Protein 6D4B (pdb70)

Organism: Candida boidinii (NCBI:txid5477)

Nearest PDB structures (foldseek):
  6d4b-assembly1_B  TM=1.003E+00  e=4.370E-77  [Candida] boidinii
  6d4c-assembly1_B  TM=1.003E+00  e=2.376E-76  [Candida] boidinii
  8ivj-assembly2_C  TM=9.585E-01  e=2.803E-71  [Candida] boidinii
  2j6i-assembly2_B  TM=9.556E-01  e=2.803E-71  [Candida] boidinii
  2fss-assembly1_A  TM=9.479E-01  e=1.247E-69  [Candida] boidinii

Radius of gyration: 27.61 Å; Cα contacts (8 Å, |Δi|>4): 1692; chains: 2; bounding box: 62×74×76 Å

Foldseek 3Di:
DEEEEAFAACVPCCVVDVLQCRHQVNVLVCVVVCVVLPYHYHYYNQQDDCPTPVNVCQQDHQEYEAEQLSGRQQEPVSVVNNPNHAEYEYLFDADVSYVLVVLQVVLFQHWYFYLPPLQLLLQLVVQVVLVQCLQQVPPVVVVCVVVVHDDVCLRVVRHDQQAAFEEEEEDCPSNNLSNLLVCQVSHYVAYEYEDPDDDDVVSCVNSVYDYDDDDLVRQLRGLEYEYAAHDAPVQFQCAAQVSLVSHHFAHAYEYQHAARSHDQVSVLVCQQVRSHVAYEYAHHPPPVDDPVRSLVQRHYPSSGRRHYDHNPSCSDSSSSNRSSVLSVVCVVCVSVVVVPHDQVRTCDRGNHGSDPRNDHD/DEEEEAFAACPPNCVVDVLQCRHLVNVLVCVVVCVVVVYHYHYYNQQDDCPTPCNVCQQDHQEYEAEQLSGRQQDPVSVVNNPNHAEYEYLFDADVSHPLCSLQVVQFQHWYFYLPPLQLLLQLVVQVVLVQCQQQVPPVVVVCVVVVHDDVCLRVVRGDQQAAFEEEEEDCPSNNLSNLLVCQVSHYVAYEYEDPDDDDPVSCVNSVYDYDDDLLVRQLRGLEYEYAAHDAPVQFQCAALVSLVSHHFAHEYEYAHAARSHPQVSVLVCQQVRSYVAYEYAHHPPPVPDPVRSLVQRHHPSRHRRHYHHNPSCSDSSSSNSSSVLSVVCVVCVVVVVVPHDLVRTQDRRSHGSDPRRDHD

Sequence (722 aa):
MKIVLVLYDAGKHAADEEKLYGCTENKLGIANWLKDQGHELITTSDKEGGNSVLDQHIPDADIIITTPFHPAYITKERIDKAKKLKLVVVAGVGSDHIDLDYINQTGKKISVLEVTGSNVVSAAEHVLMTMLVLVRNFVPAHEEQIINHDWEVAAIAKDAYDIEGKTIATIGAGRIGYRVLERLVPFNPKELLYYDYQALPKDAEEKVGARRVENIEELVAQADIVTIINAPLHAGTKGLINKELLSKFKKGAWLVNTARGAICVAEDVAAALESGQLRGYGGDVWFPQPAPKDHPWRDMRNKYGAGNAMTPHYSGTTLDAQTTRYAEEGTKKNILESFFTGKFDYRPQDIILLNGEYITKAYGKHMKIVLVLYDAGKHAADEEKLYGCTENKLGIANWLKDQGHELITTSDKEGGNSVLDQHIPDADIIITTPFHPAYITKERIDKAKKLKLVVVAGVGSDHIDLDYINQTGKKISVLEVTGSNVVSAAEHVLMTMLVLVRNFVPAHEQIINNHDWEVAAIAKDAYDIEGKTIATIGAGRIGYRVLERLVPFNPKELLYYDYQALPKDAEEKVGARRVENIEELVAQADIVTINAPLHAGTKGLINKELLSKFKKGAWLVNTARGAICVAEDVAAALESGQLRGYGGDVWFPQPAPKDHPWRDMRNKYGAGNAMTPHYSGTTLDAQTTRYAEEGTKNILESFFTGKFDYRPQDIILLNGEYITKAYGKH

Secondary structure (DSSP, 8-state):
-EEEEE-B--GGGGGG-TT-TTBTTTGGG-HHHHHHTT-EEEEES--SSTT-HHHHHGGG-SEEEE-TTS---B-HHHHHH-TT--EEEESSS--TTB-HHHHHHHT---EEEE-TTSSHHHHHHHHHHHHHHHHTTHHHHHHHHHTT---HHHHHTT---STT-EEEEE--SHHHHHHHHHHGGG--SEEEEE-SSPPPHHHHHHHTEEE-SSHHHHHHT-SEEEE-S--STTTTT-B-HHHHTTSPTTEEEEE-S-GGGB-HHHHHHHHHHTSEEEEEES--SSSSPPTT-HHHH---TTS--EEE--S-GGGSHHHHHHHHHHHHHHHHHHHTT-----GGGEEEETTEE--SSS---/-EEEEE-B--GGGGGG-TT-TTBTTTGGG-HHHHHHTT-EEEEES--SSTTSHHHHHGGG-SEEEE-TTS---B-HHHHHH-TT--EEEESSS--TTB-HHHHHHTT---EEEE-TTSSHHHHHHHHHHHHHHHHTTHHHHHHHHHTT---HHHHHTT---STT-EEEEE--SHHHHHHHHHHGGG--SEEEEE-SSPPPHHHHHHHTEEE-SSHHHHHHT-SEEEE-S--STTTTT-B-HHHHHTSPTTEEEEE-S-GGGB-HHHHHHHHHHTSEEEEEES--SSSSPPTT-HHHH---TTS--EEE--S-GGGSHHHHHHHHHHHHHHHHHHHTS-----GGGEEEETTEE--SSSS--

CATH classification: 3.40.50.720 (+1 more: 3.40.50.720)

B-factor: mean 13.1, std 9.13, range [2.37, 83.72]

Structure (mmCIF, N/CA/C/O backbone):
data_6D4B
#
_entry.id   6D4B
#
_cell.length_a   51.171
_cell.length_b   116.098
_cell.length_c   63.088
_cell.angle_alpha   90.00
_cell.angle_beta   106.84
_cell.angle_gamma   90.00
#
_symmetry.space_group_name_H-M   'P 1 21 1'
#
loop_
_entity.id
_entity.type
_entity.pdbx_description
1 polymer 'Formate dehydrogenase'
2 non-polymer NICOTINAMIDE-ADENINE-DINUCLEOTIDE
3 non-polymer 'AZIDE ION'
4 non-polymer 'CHLORIDE ION'
5 water water
#
loop_
_atom_site.group_PDB
_atom_site.id
_atom_site.type_symbol
_atom_site.label_atom_id
_atom_site.label_alt_id
_atom_site.label_comp_id
_atom_site.label_asym_id
_atom_site.label_entity_id
_atom_site.label_seq_id
_atom_site.pdbx_PDB_ins_code
_atom_site.Cartn_x
_atom_site.Cartn_y
_atom_site.Cartn_z
_atom_site.occupancy
_atom_site.B_iso_or_equiv
_atom_site.auth_seq_id
_atom_site.auth_comp_id
_atom_site.auth_asym_id
_atom_site.auth_atom_id
_atom_site.pdbx_PDB_model_num
ATOM 1 N N . MET A 1 1 ? 15.639 -24.253 47.513 1.00 19.10 1 MET A N 1
ATOM 2 C CA . MET A 1 1 ? 14.190 -23.946 47.311 1.00 18.79 1 MET A CA 1
ATOM 3 C C . MET A 1 1 ? 14.077 -22.473 46.953 1.00 15.82 1 MET A C 1
ATOM 4 O O . MET A 1 1 ? 14.886 -21.655 47.405 1.00 14.37 1 MET A O 1
ATOM 20 N N . LYS A 1 2 ? 13.078 -22.137 46.147 1.00 14.13 2 LYS A N 1
ATOM 21 C CA . LYS A 1 2 ? 12.742 -20.750 45.857 1.00 11.88 2 LYS A CA 1
ATOM 22 C C . LYS A 1 2 ? 11.596 -20.307 46.759 1.00 9.33 2 LYS A C 1
ATOM 23 O O . LYS A 1 2 ? 10.535 -20.938 46.788 1.00 9.93 2 LYS A O 1
ATOM 42 N N . ILE A 1 3 ? 11.830 -19.207 47.473 1.00 8.69 3 ILE A N 1
ATOM 43 C CA . ILE A 1 3 ? 10.926 -18.669 48.480 1.00 7.78 3 ILE A CA 1
ATOM 44 C C . ILE A 1 3 ? 10.545 -17.248 48.070 1.00 7.23 3 ILE A C 1
ATOM 45 O O . ILE A 1 3 ? 11.422 -16.412 47.826 1.00 9.22 3 ILE A O 1
ATOM 61 N N . VAL A 1 4 ? 9.245 -16.970 48.024 1.00 7.09 4 VAL A N 1
ATOM 62 C CA . VAL A 1 4 ? 8.728 -15.625 47.787 1.00 6.98 4 VAL A CA 1
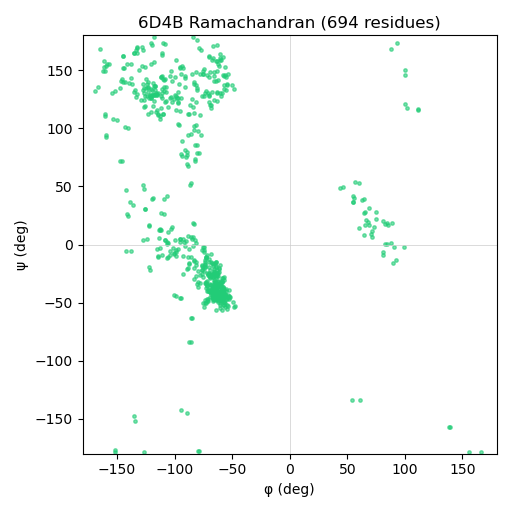ATOM 63 C C . VAL A 1 4 ? 8.151 -15.129 49.106 1.00 7.57 4 VAL A C 1
ATOM 64 O O . VAL A 1 4 ? 7.260 -15.770 49.688 1.00 8.59 4 VAL A O 1
ATOM 77 N N . LEU A 1 5 ? 8.663 -13.995 49.570 1.00 7.68 5 LEU A N 1
ATOM 78 C CA . LEU A 1 5 ? 8.311 -13.402 50.857 1.00 5.40 5 LEU A CA 1
ATOM 79 C C . LEU A 1 5 ? 7.615 -12.067 50.600 1.00 7.76 5 LEU A C 1
ATOM 80 O O . LEU A 1 5 ? 8.224 -11.146 50.050 1.00 8.84 5 LEU A O 1
ATOM 96 N N . VAL A 1 6 ? 6.343 -11.977 50.985 1.00 6.93 6 VAL A N 1
ATOM 97 C CA . VAL A 1 6 ? 5.536 -10.780 50.787 1.00 8.49 6 VAL A CA 1
ATOM 98 C C . VAL A 1 6 ? 5.281 -10.132 52.134 1.00 5.85 6 VAL A C 1
ATOM 99 O O . VAL A 1 6 ? 4.555 -10.681 52.971 1.00 6.44 6 VAL A O 1
ATOM 112 N N . LEU A 1 7 ? 5.869 -8.953 52.327 1.00 5.43 7 LEU A N 1
ATOM 113 C CA . LEU A 1 7 ? 5.743 -8.179 53.554 1.00 5.80 7 LEU A CA 1
ATOM 114 C C . LEU A 1 7 ? 5.429 -6.732 53.195 1.00 6.32 7 LEU A C 1
ATOM 115 O O . LEU A 1 7 ? 5.476 -6.334 52.030 1.00 6.17 7 LEU A O 1
ATOM 131 N N . TYR A 1 8 ? 5.085 -5.933 54.203 1.00 5.58 8 TYR A N 1
ATOM 132 C CA . TYR A 1 8 ? 4.950 -4.505 53.982 1.00 5.74 8 TYR A CA 1
ATOM 133 C C . TYR A 1 8 ? 6.315 -3.825 53.848 1.00 5.54 8 TYR A C 1
ATOM 134 O O . TYR A 1 8 ? 7.310 -4.263 54.417 1.00 7.22 8 TYR A O 1
ATOM 152 N N . ASP A 1 9 ? 6.347 -2.738 53.083 1.00 5.80 9 ASP A N 1
ATOM 153 C CA . ASP A 1 9 ? 7.543 -1.906 53.023 1.00 7.47 9 ASP A CA 1
ATOM 154 C C . ASP A 1 9 ? 7.555 -0.933 54.190 1.00 7.25 9 ASP A C 1
ATOM 155 O O . ASP A 1 9 ? 6.539 -0.304 54.493 1.00 7.58 9 ASP A O 1
ATOM 164 N N . ALA A 1 10 ? 8.718 -0.761 54.803 1.00 6.73 10 ALA A N 1
ATOM 165 C CA . ALA A 1 10 ? 8.844 0.249 55.851 1.00 7.71 10 ALA A CA 1
ATOM 166 C C . ALA A 1 10 ? 9.214 1.621 55.310 1.00 8.72 10 ALA A C 1
ATOM 167 O O . ALA A 1 10 ? 8.988 2.632 55.998 1.00 9.89 10 ALA A O 1
ATOM 174 N N . GLY A 1 11 ? 9.772 1.685 54.105 1.00 11.43 11 GLY A N 1
ATOM 175 C CA . GLY A 1 11 ? 10.146 2.978 53.549 1.00 10.61 11 GLY A CA 1
ATOM 176 C C . GLY A 1 11 ? 11.045 3.733 54.496 1.00 9.43 11 GLY A C 1
ATOM 177 O O . GLY A 1 11 ? 11.994 3.186 55.065 1.00 11.90 11 GLY A O 1
ATOM 181 N N . LYS A 1 12 ? 10.732 5.014 54.686 1.00 12.34 12 LYS A N 1
ATOM 182 C CA . LYS A 1 12 ? 11.561 5.862 55.537 1.00 12.93 12 LYS A CA 1
ATOM 183 C C . LYS A 1 12 ? 11.612 5.370 56.978 1.00 14.02 12 LYS A C 1
ATOM 184 O O . LYS A 1 12 ? 12.552 5.690 57.707 1.00 17.04 12 LYS A O 1
ATOM 203 N N . HIS A 1 13 ? 10.647 4.573 57.399 1.00 10.02 13 HIS A N 1
ATOM 204 C CA . HIS A 1 13 ? 10.562 4.174 58.797 1.00 11.44 13 HIS A CA 1
ATOM 205 C C . HIS A 1 13 ? 11.591 3.123 59.163 1.00 9.66 13 HIS A C 1
ATOM 206 O O . HIS A 1 13 ? 11.877 2.944 60.349 1.00 8.78 13 HIS A O 1
ATOM 220 N N . ALA A 1 14 ? 12.149 2.420 58.171 1.00 11.10 14 ALA A N 1
ATOM 221 C CA . ALA A 1 14 ? 13.156 1.405 58.460 1.00 12.14 14 ALA A CA 1
ATOM 222 C C . ALA A 1 14 ? 14.356 2.012 59.170 1.00 9.59 14 ALA A C 1
ATOM 223 O O . ALA A 1 14 ? 14.944 1.382 60.057 1.00 12.37 14 ALA A O 1
ATOM 230 N N . ALA A 1 15 ? 14.712 3.249 58.821 1.00 9.54 15 ALA A N 1
ATOM 231 C CA . ALA A 1 15 ? 15.856 3.902 59.456 1.00 11.64 15 ALA A CA 1
ATOM 232 C C . ALA A 1 15 ? 15.587 4.270 60.903 1.00 16.00 15 ALA A C 1
ATOM 233 O O . ALA A 1 15 ? 16.531 4.578 61.640 1.00 14.64 15 ALA A O 1
ATOM 240 N N . ASP A 1 16 ? 14.326 4.252 61.331 1.00 9.97 16 ASP A N 1
ATOM 241 C CA . ASP A 1 16 ? 13.981 4.678 62.683 1.00 8.72 16 ASP A CA 1
ATOM 242 C C . ASP A 1 16 ? 14.034 3.559 63.704 1.00 11.67 16 ASP A C 1
ATOM 243 O O . ASP A 1 16 ? 14.144 3.847 64.898 1.00 13.59 16 ASP A O 1
ATOM 252 N N . GLU A 1 17 ? 13.952 2.297 63.288 1.00 11.17 17 GLU A N 1
ATOM 253 C CA . GLU A 1 17 ? 13.729 1.224 64.249 1.00 11.11 17 GLU A CA 1
ATOM 254 C C . GLU A 1 17 ? 14.294 -0.086 63.724 1.00 13.63 17 GLU A C 1
ATOM 255 O O . GLU A 1 17 ? 13.708 -0.707 62.828 1.00 12.23 17 GLU A O 1
ATOM 267 N N . GLU A 1 18 ? 15.404 -0.522 64.326 1.00 12.33 18 GLU A N 1
ATOM 268 C CA . GLU A 1 18 ? 16.065 -1.754 63.919 1.00 12.31 18 GLU A CA 1
ATOM 269 C C . GLU A 1 18 ? 15.267 -2.999 64.283 1.00 11.90 18 GLU A C 1
ATOM 270 O O . GLU A 1 18 ? 15.527 -4.063 63.716 1.00 17.90 18 GLU A O 1
ATOM 282 N N . LYS A 1 19 ? 14.329 -2.905 65.229 1.00 13.20 19 LYS A N 1
ATOM 283 C CA . LYS A 1 19 ? 13.543 -4.068 65.637 1.00 10.03 19 LYS A CA 1
ATOM 284 C C . LYS A 1 19 ? 12.333 -4.314 64.749 1.00 7.79 19 LYS A C 1
ATOM 285 O O . LYS A 1 19 ? 11.560 -5.234 65.020 1.00 10.38 19 LYS A O 1
ATOM 304 N N . LEU A 1 20 ? 12.177 -3.539 63.676 1.00 9.41 20 LEU A N 1
ATOM 305 C CA . LEU A 1 20 ? 11.077 -3.708 62.729 1.00 10.70 20 LEU A CA 1
ATOM 306 C C . LEU A 1 20 ? 11.407 -4.823 61.731 1.00 7.60 20 LEU A C 1
ATOM 307 O O . LEU A 1 20 ? 11.676 -4.597 60.547 1.00 9.97 20 LEU A O 1
ATOM 323 N N . TYR A 1 21 ? 11.341 -6.050 62.224 1.00 8.34 21 TYR A N 1
ATOM 324 C CA . TYR A 1 21 ? 11.740 -7.186 61.410 1.00 10.05 21 TYR A CA 1
ATOM 325 C C . TYR A 1 21 ? 10.717 -7.540 60.345 1.00 10.49 21 TYR A C 1
ATOM 326 O O . TYR A 1 21 ? 11.095 -8.140 59.334 1.00 11.84 21 TYR A O 1
ATOM 344 N N . GLY A 1 22 ? 9.457 -7.166 60.530 1.00 7.33 22 GLY A N 1
ATOM 345 C CA . GLY A 1 22 ? 8.380 -7.663 59.687 1.00 8.44 22 GLY A CA 1
ATOM 346 C C . GLY A 1 22 ? 8.160 -6.950 58.362 1.00 6.51 22 GLY A C 1
ATOM 347 O O . GLY A 1 22 ? 7.095 -7.090 57.778 1.00 7.15 22 GLY A O 1
ATOM 351 N N . CYS A 1 23 ? 9.137 -6.180 57.893 1.00 7.47 23 CYS A N 1
ATOM 352 C CA . CYS A 1 23 ? 9.054 -5.429 56.653 1.00 7.90 23 CYS A CA 1
ATOM 353 C C . CYS A 1 23 ? 9.997 -6.019 55.607 1.00 5.79 23 CYS A C 1
ATOM 354 O O . CYS A 1 23 ? 10.886 -6.814 55.920 1.00 7.61 23 CYS A O 1
ATOM 362 N N . THR A 1 24 ? 9.775 -5.627 54.352 1.00 6.44 24 THR A N 1
ATOM 363 C CA . THR A 1 24 ? 10.583 -6.145 53.249 1.00 6.76 24 THR A CA 1
ATOM 364 C C . THR A 1 24 ? 12.051 -5.797 53.413 1.00 9.42 24 THR A C 1
ATOM 365 O O . THR A 1 24 ? 12.919 -6.577 53.001 1.00 9.45 24 THR A O 1
ATOM 376 N N . GLU A 1 25 ? 12.355 -4.633 53.988 1.00 7.06 25 GLU A N 1
ATOM 377 C CA . GLU A 1 25 ? 13.755 -4.238 54.135 1.00 7.15 25 GLU A CA 1
ATOM 378 C C . GLU A 1 25 ? 14.514 -5.211 55.028 1.00 8.62 25 GLU A C 1
ATOM 379 O O . GLU A 1 25 ? 15.702 -5.475 54.788 1.00 11.22 25 GLU A O 1
ATOM 391 N N . ASN A 1 26 ? 13.845 -5.779 56.035 1.00 7.46 26 ASN A N 1
ATOM 392 C CA . ASN A 1 26 ? 14.521 -6.576 57.046 1.00 6.96 26 ASN A CA 1
ATOM 393 C C . ASN A 1 26 ? 14.206 -8.069 57.006 1.00 7.81 26 ASN A C 1
ATOM 394 O O . ASN A 1 26 ? 14.874 -8.852 57.705 1.00 8.24 26 ASN A O 1
ATOM 405 N N . LYS A 1 27 ? 13.230 -8.494 56.200 1.00 8.17 27 LYS A N 1
ATOM 406 C CA . LYS A 1 27 ? 13.058 -9.901 55.832 1.00 7.50 27 LYS A CA 1
ATOM 407 C C . LYS A 1 27 ? 12.944 -10.819 57.049 1.00 7.00 27 LYS A C 1
ATOM 408 O O . LYS A 1 27 ? 13.491 -11.926 57.076 1.00 6.86 27 LYS A O 1
ATOM 427 N N . LEU A 1 28 ? 12.202 -10.371 58.054 1.00 7.20 28 LEU A N 1
ATOM 428 C CA . LEU A 1 28 ? 11.929 -11.135 59.269 1.00 7.35 28 LEU A CA 1
ATOM 429 C C . LEU A 1 28 ? 13.184 -11.400 60.087 1.00 10.02 28 LEU A C 1
ATOM 430 O O . LEU A 1 28 ? 13.142 -12.160 61.076 1.00 10.45 28 LEU A O 1
ATOM 446 N N . GLY A 1 29 ? 14.302 -10.785 59.704 1.00 8.74 29 GLY A N 1
ATOM 447 C CA . GLY A 1 29 ? 15.583 -11.068 60.325 1.00 8.66 29 GLY A CA 1
ATOM 448 C C . GLY A 1 29 ? 16.104 -12.461 60.105 1.00 11.32 29 GLY A C 1
ATOM 449 O O . GLY A 1 29 ? 17.014 -12.885 60.824 1.00 11.22 29 GLY A O 1
ATOM 453 N N . ILE A 1 30 ? 15.569 -13.191 59.125 1.00 8.44 30 ILE A N 1
ATOM 454 C CA . ILE A 1 30 ? 15.945 -14.580 58.884 1.00 8.84 30 ILE A CA 1
ATOM 455 C C . ILE A 1 30 ? 16.699 -14.734 57.564 1.00 11.07 30 ILE A C 1
ATOM 456 O O . ILE A 1 30 ? 16.910 -15.853 57.095 1.00 9.15 30 ILE A O 1
ATOM 472 N N . ALA A 1 31 ? 17.127 -13.633 56.958 1.00 9.20 31 ALA A N 1
ATOM 473 C CA . ALA A 1 31 ? 17.753 -13.706 55.644 1.00 12.18 31 ALA A CA 1
ATOM 474 C C . ALA A 1 31 ? 19.138 -14.359 55.713 1.00 11.76 31 ALA A C 1
ATOM 475 O O . ALA A 1 31 ? 19.488 -15.144 54.831 1.00 15.67 31 ALA A O 1
ATOM 482 N N . ASN A 1 32 ? 19.934 -14.064 56.752 1.00 13.69 32 ASN A N 1
ATOM 483 C CA . ASN A 1 32 ? 21.238 -14.721 56.879 1.00 14.45 32 ASN A CA 1
ATOM 484 C C . ASN A 1 32 ? 21.065 -16.233 56.950 1.00 15.85 32 ASN A C 1
ATOM 485 O O . ASN A 1 32 ? 21.819 -16.994 56.323 1.00 14.76 32 ASN A O 1
ATOM 496 N N . TRP A 1 33 ? 20.075 -16.682 57.715 1.00 12.62 33 TRP A N 1
ATOM 497 C CA . TRP A 1 33 ? 19.829 -18.106 57.858 1.00 11.74 33 TRP A CA 1
ATOM 498 C C . TRP A 1 33 ? 19.362 -18.721 56.543 1.00 13.72 33 TRP A C 1
ATOM 499 O O . TRP A 1 33 ? 19.850 -19.779 56.129 1.00 11.02 33 TRP A O 1
ATOM 520 N N . LEU A 1 34 ? 18.420 -18.073 55.860 1.00 10.18 34 LEU A N 1
ATOM 521 C CA . LEU A 1 34 ? 17.973 -18.611 54.586 1.00 10.09 34 LEU A CA 1
ATOM 522 C C . LEU A 1 34 ? 19.117 -18.693 53.585 1.00 12.39 34 LEU A C 1
ATOM 523 O O . LEU A 1 34 ? 19.233 -19.677 52.844 1.00 13.99 34 LEU A O 1
ATOM 539 N N . LYS A 1 35 ? 19.968 -17.664 53.537 1.00 15.90 35 LYS A N 1
ATOM 540 C CA . LYS A 1 35 ? 21.099 -17.699 52.615 1.00 19.84 35 LYS A CA 1
ATOM 541 C C . LYS A 1 35 ? 22.033 -18.853 52.948 1.00 13.48 35 LYS A C 1
ATOM 542 O O . LYS A 1 35 ? 22.442 -19.607 52.054 1.00 18.72 35 LYS A O 1
ATOM 561 N N . ASP A 1 36 ? 22.356 -19.028 54.233 1.00 15.48 36 ASP A N 1
ATOM 562 C CA . ASP A 1 36 ? 23.253 -20.113 54.626 1.00 19.00 36 ASP A CA 1
ATOM 563 C C . ASP A 1 36 ? 22.646 -21.475 54.316 1.00 31.23 36 ASP A C 1
ATOM 564 O O . ASP A 1 36 ? 23.367 -22.412 53.948 1.00 28.26 36 ASP A O 1
ATOM 573 N N . GLN A 1 37 ? 21.323 -21.609 54.481 1.00 20.15 37 GLN A N 1
ATOM 574 C CA . GLN A 1 37 ? 20.612 -22.845 54.163 1.00 26.21 37 GLN A CA 1
ATOM 575 C C . GLN A 1 37 ? 20.571 -23.126 52.668 1.00 20.41 37 GLN A C 1
ATOM 576 O O . GLN A 1 37 ? 20.130 -24.213 52.277 1.00 26.81 37 GLN A O 1
ATOM 590 N N . GLY A 1 38 ? 21.001 -22.187 51.830 1.00 20.40 38 GLY A N 1
ATOM 591 C CA . GLY A 1 38 ? 21.093 -22.428 50.402 1.00 17.19 38 GLY A CA 1
ATOM 592 C C . GLY A 1 38 ? 19.852 -22.123 49.590 1.00 23.58 38 GLY A C 1
ATOM 593 O O . GLY A 1 38 ? 19.735 -22.605 48.459 1.00 22.19 38 GLY A O 1
ATOM 597 N N . HIS A 1 39 ? 18.925 -21.334 50.113 1.00 15.55 39 HIS A N 1
ATOM 598 C CA . HIS A 1 39 ? 17.691 -21.024 49.413 1.00 14.45 39 HIS A CA 1
ATOM 599 C C . HIS A 1 39 ? 17.748 -19.669 48.715 1.00 13.66 39 HIS A C 1
ATOM 600 O O . HIS A 1 39 ? 18.556 -18.793 49.047 1.00 15.72 39 HIS A O 1
ATOM 614 N N . GLU A 1 40 ? 16.873 -19.523 47.728 1.00 12.25 40 GLU A N 1
ATOM 615 C CA . GLU A 1 40 ? 16.705 -18.294 46.970 1.00 11.47 40 GLU A CA 1
ATOM 616 C C . GLU A 1 40 ? 15.503 -17.540 47.532 1.00 11.84 40 GLU A C 1
ATOM 617 O O . GLU A 1 40 ? 14.418 -18.109 47.680 1.00 11.65 40 GLU A O 1
ATOM 629 N N . LEU A 1 41 ? 15.705 -16.268 47.860 1.00 10.78 41 LEU A N 1
ATOM 630 C CA . LEU A 1 41 ? 14.678 -15.462 48.510 1.00 8.51 41 LEU A CA 1
ATOM 631 C C . LEU A 1 41 ? 14.323 -14.275 47.628 1.00 8.68 41 LEU A C 1
ATOM 632 O O . LEU A 1 41 ? 15.176 -13.429 47.338 1.00 11.24 41 LEU A O 1
ATOM 648 N N . ILE A 1 42 ? 13.059 -14.209 47.223 1.00 7.33 42 ILE A N 1
ATOM 649 C CA . ILE A 1 42 ? 12.494 -13.056 46.539 1.00 8.99 42 ILE A CA 1
ATOM 650 C C . ILE A 1 42 ? 11.607 -12.343 47.550 1.00 8.28 42 ILE A C 1
ATOM 651 O O . ILE A 1 42 ? 10.638 -12.923 48.048 1.00 8.50 42 ILE A O 1
ATOM 667 N N . THR A 1 43 ? 11.939 -11.095 47.863 1.00 8.42 43 THR A N 1
ATOM 668 C CA . THR A 1 43 ? 11.185 -10.322 48.848 1.00 7.79 43 THR A CA 1
ATOM 669 C C . THR A 1 43 ? 10.515 -9.147 48.155 1.00 9.03 43 THR A C 1
ATOM 670 O O . THR A 1 43 ? 11.172 -8.392 47.430 1.00 9.42 43 THR A O 1
ATOM 681 N N . THR A 1 44 ? 9.215 -8.976 48.400 1.00 7.61 44 THR A N 1
ATOM 682 C CA . THR A 1 44 ? 8.502 -7.894 47.746 1.00 9.81 44 THR A CA 1
ATOM 683 C C . THR A 1 44 ? 7.264 -7.517 48.548 1.00 8.48 44 THR A C 1
ATOM 684 O O . THR A 1 44 ? 6.701 -8.329 49.285 1.00 8.38 44 THR A O 1
ATOM 695 N N . SER A 1 45 ? 6.836 -6.268 48.365 1.00 7.72 45 SER A N 1
ATOM 696 C CA . SER A 1 45 ? 5.512 -5.813 48.771 1.00 8.65 45 SER A CA 1
ATOM 697 C C . SER A 1 45 ? 4.544 -5.725 47.598 1.00 7.68 45 SER A C 1
ATOM 698 O O . SER A 1 45 ? 3.356 -5.452 47.809 1.00 9.05 45 SER A O 1
ATOM 706 N N . ASP A 1 46 ? 5.018 -5.992 46.382 1.00 7.88 46 ASP A N 1
ATOM 707 C CA . ASP A 1 46 ? 4.280 -5.762 45.137 1.00 9.23 46 ASP A CA 1
ATOM 708 C C . ASP A 1 46 ? 3.411 -6.982 44.866 1.00 7.79 46 ASP A C 1
ATOM 709 O O . ASP A 1 46 ? 3.874 -7.976 44.303 1.00 8.54 46 ASP A O 1
ATOM 718 N N . LYS A 1 47 ? 2.145 -6.916 45.297 1.00 7.99 47 LYS A N 1
ATOM 719 C CA . LYS A 1 47 ? 1.302 -8.091 45.406 1.00 7.01 47 LYS A CA 1
ATOM 720 C C . LYS A 1 47 ? -0.003 -7.984 44.636 1.00 8.13 47 LYS A C 1
ATOM 721 O O . LYS A 1 47 ? -0.828 -8.898 44.733 1.00 9.27 47 LYS A O 1
ATOM 740 N N . GLU A 1 48 ? -0.219 -6.907 43.880 1.00 10.71 48 GLU A N 1
ATOM 741 C CA . GLU A 1 48 ? -1.467 -6.679 43.164 1.00 11.45 48 GLU A CA 1
ATOM 742 C C . GLU A 1 48 ? -1.176 -6.406 41.699 1.00 17.20 48 GLU A C 1
ATOM 743 O O . GLU A 1 48 ? -0.263 -5.634 41.375 1.00 23.22 48 GLU A O 1
ATOM 755 N N . GLY A 1 49 ? -1.978 -6.992 40.832 1.00 24.64 49 GLY A N 1
ATOM 756 C CA . GLY A 1 49 ? -1.877 -6.723 39.413 1.00 25.18 49 GLY A CA 1
ATOM 757 C C . GLY A 1 49 ? -1.126 -7.811 38.673 1.00 27.67 49 GLY A C 1
ATOM 758 O O . GLY A 1 49 ? -0.219 -8.464 39.207 1.00 30.70 49 GLY A O 1
ATOM 762 N N . GLY A 1 50 ? -1.491 -7.989 37.401 1.00 30.58 50 GLY A N 1
ATOM 763 C CA . GLY A 1 50 ? -1.032 -9.140 36.642 1.00 36.68 50 GLY A CA 1
ATOM 764 C C . GLY A 1 50 ? 0.475 -9.270 36.520 1.00 34.20 50 GLY A C 1
ATOM 765 O O . GLY A 1 50 ? 0.992 -10.389 36.423 1.00 31.43 50 GLY A O 1
ATOM 769 N N . ASN A 1 51 ? 1.202 -8.149 36.483 1.00 26.26 51 ASN A N 1
ATOM 770 C CA . ASN A 1 51 ? 2.655 -8.195 36.334 1.00 22.35 51 ASN A CA 1
ATOM 771 C C . ASN A 1 51 ? 3.384 -7.787 37.609 1.00 16.92 51 ASN A C 1
ATOM 772 O O . ASN A 1 51 ? 4.533 -7.331 37.562 1.00 18.19 51 ASN A O 1
ATOM 783 N N . SER A 1 52 ? 2.734 -7.982 38.757 1.00 17.34 52 SER A N 1
ATOM 784 C CA . SER A 1 52 ? 3.398 -7.806 40.039 1.00 15.16 52 SER A CA 1
ATOM 785 C C . SER A 1 52 ? 4.569 -8.772 40.184 1.00 12.43 52 SER A C 1
ATOM 786 O O . SER A 1 52 ? 4.598 -9.864 39.606 1.00 11.43 52 SER A O 1
ATOM 794 N N . VAL A 1 53 ? 5.543 -8.364 40.995 1.00 12.13 53 VAL A N 1
ATOM 795 C CA . VAL A 1 53 ? 6.672 -9.239 41.298 1.00 9.44 53 VAL A CA 1
ATOM 796 C C . VAL A 1 53 ? 6.171 -10.536 41.910 1.00 11.03 53 VAL A C 1
ATOM 797 O O . VAL A 1 53 ? 6.715 -11.616 41.650 1.00 10.60 53 VAL A O 1
ATOM 810 N N . LEU A 1 54 ? 5.124 -10.460 42.735 1.00 10.20 54 LEU A N 1
ATOM 811 C CA . LEU A 1 54 ? 4.525 -11.684 43.252 1.00 5.81 54 LEU A CA 1
ATOM 812 C C . LEU A 1 54 ? 4.138 -12.622 42.116 1.00 8.16 54 LEU A C 1
ATOM 813 O O . LEU A 1 54 ? 4.526 -13.794 42.099 1.00 8.62 54 LEU A O 1
ATOM 829 N N . ASP A 1 55 ? 3.338 -12.129 41.175 1.00 9.71 55 ASP A N 1
ATOM 830 C CA . ASP A 1 55 ? 2.855 -12.990 40.108 1.00 10.97 55 ASP A CA 1
ATOM 831 C C . ASP A 1 55 ? 3.984 -13.455 39.194 1.00 10.41 55 ASP A C 1
ATOM 832 O O . ASP A 1 55 ? 3.894 -14.538 38.615 1.00 11.44 55 ASP A O 1
ATOM 841 N N . GLN A 1 56 ? 5.059 -12.674 39.059 1.00 10.90 56 GLN A N 1
ATOM 842 C CA . GLN A 1 56 ? 6.192 -13.130 38.248 1.00 10.52 56 GLN A CA 1
ATOM 843 C C . GLN A 1 56 ? 6.855 -14.376 38.815 1.00 12.30 56 GLN A C 1
ATOM 844 O O . GLN A 1 56 ? 7.401 -15.190 38.059 1.00 12.97 56 GLN A O 1
ATOM 858 N N . HIS A 1 57 ? 6.848 -14.537 40.138 1.00 9.92 57 HIS A N 1
ATOM 859 C CA . HIS A 1 57 ? 7.587 -15.608 40.783 1.00 10.15 57 HIS A CA 1
ATOM 860 C C . HIS A 1 57 ? 6.730 -16.747 41.307 1.00 10.22 57 HIS A C 1
ATOM 861 O O . HIS A 1 57 ? 7.283 -17.799 41.657 1.00 12.91 57 HIS A O 1
ATOM 875 N N . ILE A 1 58 ? 5.414 -16.590 41.337 1.00 10.13 58 ILE A N 1
ATOM 876 C CA . ILE A 1 58 ? 4.508 -17.670 41.740 1.00 11.02 58 ILE A CA 1
ATOM 877 C C . ILE A 1 58 ? 4.748 -18.956 40.952 1.00 11.88 58 ILE A C 1
ATOM 878 O O . ILE A 1 58 ? 4.755 -20.038 41.545 1.00 12.45 58 ILE A O 1
ATOM 894 N N . PRO A 1 59 ? 4.935 -18.906 39.625 1.00 11.47 59 PRO A N 1
ATOM 895 C CA . PRO A 1 59 ? 4.996 -20.175 38.865 1.00 11.09 59 PRO A CA 1
ATOM 896 C C . PRO A 1 59 ? 6.065 -21.166 39.329 1.00 13.18 59 PRO A C 1
ATOM 897 O O . PRO A 1 59 ? 5.849 -22.381 39.189 1.00 15.00 59 PRO A O 1
ATOM 908 N N . ASP A 1 60 ? 7.203 -20.723 39.871 1.00 11.89 60 ASP A N 1
ATOM 909 C CA . ASP A 1 60 ? 8.226 -21.656 40.328 1.00 13.27 60 ASP A CA 1
ATOM 910 C C . ASP A 1 60 ? 8.587 -21.492 41.800 1.00 13.37 60 ASP A C 1
ATOM 911 O O . ASP A 1 60 ? 9.604 -22.029 42.250 1.00 13.14 60 ASP A O 1
ATOM 920 N N . ALA A 1 61 ? 7.747 -20.816 42.580 1.00 11.58 61 ALA A N 1
ATOM 921 C CA . ALA A 1 61 ? 7.985 -20.744 44.016 1.00 10.10 61 ALA A CA 1
ATOM 922 C C . ALA A 1 61 ? 7.659 -22.073 44.680 1.00 7.23 61 ALA A C 1
ATOM 923 O O . ALA A 1 61 ? 6.578 -22.623 44.496 1.00 10.34 61 ALA A O 1
ATOM 930 N N . ASP A 1 62 ? 8.588 -22.565 45.485 1.00 7.26 62 ASP A N 1
ATOM 931 C CA . ASP A 1 62 ? 8.337 -23.733 46.322 1.00 8.21 62 ASP A CA 1
ATOM 932 C C . ASP A 1 62 ? 7.571 -23.352 47.580 1.00 7.56 62 ASP A C 1
ATOM 933 O O . ASP A 1 62 ? 6.755 -24.144 48.079 1.00 7.50 62 ASP A O 1
ATOM 942 N N . ILE A 1 63 ? 7.839 -22.159 48.100 1.00 8.49 63 ILE A N 1
ATOM 943 C CA . ILE A 1 63 ? 7.282 -21.678 49.356 1.00 7.99 63 ILE A CA 1
ATOM 944 C C . ILE A 1 63 ? 6.931 -20.218 49.152 1.00 6.57 63 ILE A C 1
ATOM 945 O O . ILE A 1 63 ? 7.703 -19.473 48.537 1.00 7.79 63 ILE A O 1
ATOM 961 N N . ILE A 1 64 ? 5.777 -19.813 49.683 1.00 5.94 64 ILE A N 1
ATOM 962 C CA . ILE A 1 64 ? 5.406 -18.409 49.775 1.00 8.04 64 ILE A CA 1
ATOM 963 C C . ILE A 1 64 ? 5.199 -18.093 51.247 1.00 8.15 64 ILE A C 1
ATOM 964 O O . ILE A 1 64 ? 4.446 -18.785 51.929 1.00 7.15 64 ILE A O 1
ATOM 980 N N . ILE A 1 65 ? 5.896 -17.072 51.734 1.00 5.72 65 ILE A N 1
ATOM 981 C CA . ILE A 1 65 ? 5.718 -16.557 53.089 1.00 4.04 65 ILE A CA 1
ATOM 982 C C . ILE A 1 65 ? 4.913 -15.273 52.973 1.00 4.21 65 ILE A C 1
ATOM 983 O O . ILE A 1 65 ? 5.259 -14.378 52.187 1.00 5.95 65 ILE A O 1
ATOM 999 N N . THR A 1 66 ? 3.828 -15.195 53.726 1.00 5.57 66 THR A N 1
ATOM 1000 C CA . THR A 1 66 ? 2.924 -14.060 53.723 1.00 4.27 66 THR A CA 1
ATOM 1001 C C . THR A 1 66 ? 2.880 -13.478 55.127 1.00 6.23 66 THR A C 1
ATOM 1002 O O . THR A 1 66 ? 3.434 -14.043 56.074 1.00 6.62 66 THR A O 1
ATOM 1013 N N . THR A 1 67 ? 2.188 -12.345 55.256 1.00 5.56 67 THR A N 1
ATOM 1014 C CA . THR A 1 67 ? 1.984 -11.732 56.550 1.00 5.19 67 THR A CA 1
ATOM 1015 C C . THR A 1 67 ? 0.622 -11.041 56.524 1.00 6.14 67 THR A C 1
ATOM 1016 O O . THR A 1 67 ? 0.289 -10.412 55.517 1.00 5.16 67 THR A O 1
ATOM 1027 N N . PRO A 1 68 ? -0.219 -11.185 57.554 1.00 3.81 68 PRO A N 1
ATOM 1028 C CA . PRO A 1 68 ? -1.606 -10.683 57.411 1.00 4.16 68 PRO A CA 1
ATOM 1029 C C . PRO A 1 68 ? -1.700 -9.181 57.227 1.00 4.57 68 PRO A C 1
ATOM 1030 O O . PRO A 1 68 ? -2.683 -8.692 56.659 1.00 4.77 68 PRO A O 1
ATOM 1041 N N . PHE A 1 69 ? -0.708 -8.425 57.706 1.00 4.42 69 PHE A N 1
ATOM 1042 C CA . PHE A 1 69 ? -0.783 -6.962 57.708 1.00 3.54 69 PHE A CA 1
ATOM 1043 C C . PHE A 1 69 ? -0.596 -6.389 56.315 1.00 5.96 69 PHE A C 1
ATOM 1044 O O . PHE A 1 69 ? -0.949 -5.229 56.086 1.00 6.23 69 PHE A O 1
ATOM 1061 N N . HIS A 1 70 ? -0.070 -7.197 55.390 1.00 5.41 70 HIS A N 1
ATOM 1062 C CA . HIS A 1 70 ? 0.098 -6.829 53.984 1.00 4.25 70 HIS A CA 1
ATOM 1063 C C . HIS A 1 70 ? -0.074 -8.110 53.195 1.00 4.17 70 HIS A C 1
ATOM 1064 O O . HIS A 1 70 ? 0.901 -8.718 52.728 1.00 6.40 70 HIS A O 1
ATOM 1078 N N . PRO A 1 71 ? -1.306 -8.609 53.118 1.00 5.60 71 PRO A N 1
ATOM 1079 C CA . PRO A 1 71 ? -1.548 -10.016 52.759 1.00 6.18 71 PRO A CA 1
ATOM 1080 C C . PRO A 1 71 ? -1.488 -10.248 51.256 1.00 6.82 71 PRO A C 1
ATOM 1081 O O . PRO A 1 71 ? -2.273 -9.676 50.500 1.00 7.37 71 PRO A O 1
ATOM 1092 N N . ALA A 1 72 ? -0.608 -11.145 50.839 1.00 6.11 72 ALA A N 1
ATOM 1093 C CA . ALA A 1 72 ? -0.665 -11.691 49.491 1.00 5.96 72 ALA A CA 1
ATOM 1094 C C . ALA A 1 72 ? -1.905 -12.561 49.370 1.00 6.46 72 ALA A C 1
ATOM 1095 O O . ALA A 1 72 ? -2.054 -13.550 50.092 1.00 7.20 72 ALA A O 1
ATOM 1102 N N . TYR A 1 73 ? -2.825 -12.172 48.488 1.00 7.22 73 TYR A N 1
ATOM 1103 C CA . TYR A 1 73 ? -4.062 -12.933 48.307 1.00 4.99 73 TYR A CA 1
ATOM 1104 C C . TYR A 1 73 ? -3.766 -14.112 47.391 1.00 7.95 73 TYR A C 1
ATOM 1105 O O . TYR A 1 73 ? -3.613 -13.961 46.176 1.00 7.94 73 TYR A O 1
ATOM 1123 N N . ILE A 1 74 ? -3.646 -15.293 47.987 1.00 6.63 74 ILE A N 1
ATOM 1124 C CA . ILE A 1 74 ? -3.252 -16.507 47.248 1.00 6.35 74 ILE A CA 1
ATOM 1125 C C . ILE A 1 74 ? -4.554 -17.139 46.781 1.00 8.20 74 ILE A C 1
ATOM 1126 O O . ILE A 1 74 ? -5.113 -18.056 47.394 1.00 7.89 74 ILE A O 1
ATOM 1142 N N . THR A 1 75 ? -5.067 -16.599 45.671 1.00 9.06 75 THR A N 1
ATOM 1143 C CA . THR A 1 75 ? -6.354 -16.950 45.101 1.00 7.29 75 THR A CA 1
ATOM 1144 C C . THR A 1 75 ? -6.260 -18.262 44.324 1.00 9.11 75 THR A C 1
ATOM 1145 O O . THR A 1 75 ? -5.183 -18.781 44.035 1.00 8.15 75 THR A O 1
ATOM 1156 N N . LYS A 1 76 ? -7.432 -18.774 43.960 1.00 9.00 76 LYS A N 1
ATOM 1157 C CA . LYS A 1 76 ? -7.501 -19.936 43.079 1.00 8.68 76 LYS A CA 1
ATOM 1158 C C . LYS A 1 76 ? -6.668 -19.723 41.818 1.00 11.89 76 LYS A C 1
ATOM 1159 O O . LYS A 1 76 ? -5.920 -20.613 41.393 1.00 10.95 76 LYS A O 1
ATOM 1178 N N . GLU A 1 77 ? -6.790 -18.540 41.204 1.00 9.17 77 GLU A N 1
ATOM 1179 C CA . GLU A 1 77 ? -6.077 -18.252 39.971 1.00 11.27 77 GLU A CA 1
ATOM 1180 C C . GLU A 1 77 ? -4.574 -18.338 40.176 1.00 11.97 77 GLU A C 1
ATOM 1181 O O . GLU A 1 77 ? -3.851 -18.875 39.332 1.00 14.29 77 GLU A O 1
ATOM 1193 N N . ARG A 1 78 ? -4.088 -17.812 41.301 1.00 9.59 78 ARG A N 1
ATOM 1194 C CA . ARG A 1 78 ? -2.662 -17.882 41.585 1.00 9.45 78 ARG A CA 1
ATOM 1195 C C . ARG A 1 78 ? -2.239 -19.302 41.945 1.00 8.89 78 ARG A C 1
ATOM 1196 O O . ARG A 1 78 ? -1.182 -19.773 41.511 1.00 10.51 78 ARG A O 1
ATOM 1217 N N . ILE A 1 79 ? -3.071 -20.004 42.711 1.00 8.29 79 ILE A N 1
ATOM 1218 C CA . ILE A 1 79 ? -2.774 -21.391 43.048 1.00 9.07 79 ILE A CA 1
ATOM 1219 C C . ILE A 1 79 ? -2.633 -22.240 41.787 1.00 9.99 79 ILE A C 1
ATOM 1220 O O . ILE A 1 79 ? -1.718 -23.066 41.690 1.00 11.29 79 ILE A O 1
ATOM 1236 N N . ASP A 1 80 ? -3.522 -22.039 40.798 1.00 9.60 80 ASP A N 1
ATOM 1237 C CA . ASP A 1 80 ? -3.466 -22.832 39.568 1.00 10.86 80 ASP A CA 1
ATOM 1238 C C . ASP A 1 80 ? -2.184 -22.602 38.776 1.00 15.99 80 ASP A C 1
ATOM 1239 O O . ASP A 1 80 ? -1.769 -23.480 38.013 1.00 17.74 80 ASP A O 1
ATOM 1248 N N . LYS A 1 81 ? -1.558 -21.435 38.911 1.00 11.08 81 LYS A N 1
ATOM 1249 C CA . LYS A 1 81 ? -0.285 -21.137 38.249 1.00 11.26 81 LYS A CA 1
ATOM 1250 C C . LYS A 1 81 ? 0.929 -21.546 39.074 1.00 15.92 81 LYS A C 1
ATOM 1251 O O . LYS A 1 81 ? 2.049 -21.548 38.549 1.00 14.13 81 LYS A O 1
ATOM 1270 N N . ALA A 1 82 ? 0.730 -21.906 40.341 1.00 14.57 82 ALA A N 1
ATOM 1271 C CA . ALA A 1 82 ? 1.827 -22.156 41.277 1.00 13.24 82 ALA A CA 1
ATOM 1272 C C . ALA A 1 82 ? 2.235 -23.622 41.191 1.00 15.58 82 ALA A C 1
ATOM 1273 O O . ALA A 1 82 ? 1.904 -24.455 42.042 1.00 14.19 82 ALA A O 1
ATOM 1280 N N . LYS A 1 83 ? 2.976 -23.936 40.125 1.00 14.72 83 LYS A N 1
ATOM 1281 C CA . LYS A 1 83 ? 3.245 -25.333 39.786 1.00 13.69 83 LYS A CA 1
ATOM 1282 C C . LYS A 1 83 ? 4.163 -26.031 40.780 1.00 11.75 83 LYS A C 1
ATOM 1283 O O . LYS A 1 83 ? 4.104 -27.264 40.895 1.00 15.05 83 LYS A O 1
ATOM 1302 N N . LYS A 1 84 ? 5.013 -25.297 41.503 1.00 11.27 84 LYS A N 1
ATOM 1303 C CA . LYS A 1 84 ? 5.915 -25.923 42.458 1.00 11.15 84 LYS A CA 1
ATOM 1304 C C . LYS A 1 84 ? 5.518 -25.689 43.904 1.00 10.41 84 LYS A C 1
ATOM 1305 O O . LYS A 1 84 ? 6.226 -26.150 44.804 1.00 10.47 84 LYS A O 1
ATOM 1324 N N . LEU A 1 85 ? 4.412 -25.016 44.151 1.00 8.68 85 LEU A N 1
ATOM 1325 C CA . LEU A 1 85 ? 4.130 -24.574 45.505 1.00 8.45 85 LEU A CA 1
ATOM 1326 C C . LEU A 1 85 ? 3.785 -25.754 46.401 1.00 6.34 85 LEU A C 1
ATOM 1327 O O . LEU A 1 85 ? 2.887 -26.545 46.104 1.00 11.00 85 LEU A O 1
ATOM 1343 N N . LYS A 1 86 ? 4.467 -25.832 47.540 1.00 7.77 86 LYS A N 1
ATOM 1344 C CA . LYS A 1 86 ? 4.268 -26.890 48.508 1.00 7.90 86 LYS A CA 1
ATOM 1345 C C . LYS A 1 86 ? 3.876 -26.383 49.887 1.00 8.14 86 LYS A C 1
ATOM 1346 O O . LYS A 1 86 ? 3.296 -27.153 50.656 1.00 7.07 86 LYS A O 1
ATOM 1365 N N . LEU A 1 87 ? 4.134 -25.108 50.195 1.00 9.13 87 LEU A N 1
ATOM 1366 C CA . LEU A 1 87 ? 3.946 -24.574 51.541 1.00 6.04 87 LEU A CA 1
ATOM 1367 C C . LEU A 1 87 ? 3.695 -23.079 51.450 1.00 6.68 87 LEU A C 1
ATOM 1368 O O . LEU A 1 87 ? 4.439 -22.358 50.776 1.00 6.85 87 LEU A O 1
ATOM 1384 N N . VAL A 1 88 ? 2.643 -22.625 52.132 1.00 5.95 88 VAL A N 1
ATOM 1385 C CA . VAL A 1 88 ? 2.407 -21.213 52.371 1.00 6.04 88 VAL A CA 1
ATOM 1386 C C . VAL A 1 88 ? 2.519 -21.016 53.872 1.00 6.08 88 VAL A C 1
ATOM 1387 O O . VAL A 1 88 ? 1.890 -21.746 54.646 1.00 6.27 88 VAL A O 1
ATOM 1400 N N . VAL A 1 89 ? 3.332 -20.045 54.284 1.00 6.41 89 VAL A N 1
ATOM 1401 C CA . VAL A 1 89 ? 3.528 -19.716 55.690 1.00 4.88 89 VAL A CA 1
ATOM 1402 C C . VAL A 1 89 ? 2.909 -18.349 55.939 1.00 5.71 89 VAL A C 1
ATOM 1403 O O . VAL A 1 89 ? 2.948 -17.466 55.067 1.00 6.42 89 VAL A O 1
ATOM 1416 N N . VAL A 1 90 ? 2.342 -18.183 57.123 1.00 4.31 90 VAL A N 1
ATOM 1417 C CA . VAL A 1 90 ? 1.797 -16.910 57.592 1.00 7.14 90 VAL A CA 1
ATOM 1418 C C . VAL A 1 90 ? 2.639 -16.463 58.772 1.00 4.84 90 VAL A C 1
ATOM 1419 O O . VAL A 1 90 ? 2.640 -17.098 59.834 1.00 5.74 90 VAL A O 1
ATOM 1432 N N . ALA A 1 91 ? 3.391 -15.390 58.552 1.00 4.78 91 ALA A N 1
ATOM 1433 C CA . ALA A 1 91 ? 4.145 -14.688 59.588 1.00 5.04 91 ALA A CA 1
ATOM 1434 C C . ALA A 1 91 ? 3.159 -13.793 60.323 1.00 4.11 91 ALA A C 1
ATOM 1435 O O . ALA A 1 91 ? 3.000 -12.602 60.022 1.00 6.13 91 ALA A O 1
ATOM 1442 N N . GLY A 1 92 ? 2.506 -14.383 61.304 1.00 5.34 92 GLY A N 1
ATOM 1443 C CA . GLY A 1 92 ? 1.341 -13.854 61.977 1.00 4.31 92 GLY A CA 1
ATOM 1444 C C . GLY A 1 92 ? 0.358 -14.966 62.201 1.00 4.83 92 GLY A C 1
ATOM 1445 O O . GLY A 1 92 ? 0.729 -16.144 62.184 1.00 6.56 92 GLY A O 1
ATOM 1449 N N . VAL A 1 93 ? -0.895 -14.569 62.351 1.00 4.22 93 VAL A N 1
ATOM 1450 C CA . VAL A 1 93 ? -1.990 -15.476 62.652 1.00 4.78 93 VAL A CA 1
ATOM 1451 C C . VAL A 1 93 ? -3.154 -15.127 61.734 1.00 5.84 93 VAL A C 1
ATOM 1452 O O . VAL A 1 93 ? -3.521 -13.956 61.604 1.00 6.37 93 VAL A O 1
ATOM 1465 N N . GLY A 1 94 ? -3.741 -16.137 61.115 1.00 5.10 94 GLY A N 1
ATOM 1466 C CA . GLY A 1 94 ? -4.880 -15.958 60.240 1.00 5.97 94 GLY A CA 1
ATOM 1467 C C . GLY A 1 94 ? -4.515 -16.246 58.797 1.00 4.70 94 GLY A C 1
ATOM 1468 O O . GLY A 1 94 ? -3.709 -15.526 58.215 1.00 5.65 94 GLY A O 1
ATOM 1472 N N . SER A 1 95 ? -5.109 -17.281 58.199 1.00 5.04 95 SER A N 1
ATOM 1473 C CA . SER A 1 95 ? -4.705 -17.776 56.888 1.00 6.11 95 SER A CA 1
ATOM 1474 C C . SER A 1 95 ? -5.763 -17.554 55.820 1.00 5.90 95 SER A C 1
ATOM 1475 O O . SER A 1 95 ? -5.648 -18.102 54.720 1.00 7.11 95 SER A O 1
ATOM 1483 N N . ASP A 1 96 ? -6.763 -16.723 56.102 1.00 4.75 96 ASP A N 1
ATOM 1484 C CA . ASP A 1 96 ? -7.898 -16.494 55.200 1.00 5.88 96 ASP A CA 1
ATOM 1485 C C . ASP A 1 96 ? -7.541 -15.770 53.911 1.00 8.32 96 ASP A C 1
ATOM 1486 O O . ASP A 1 96 ? -8.360 -15.733 52.991 1.00 7.72 96 ASP A O 1
ATOM 1495 N N . HIS A 1 97 ? -6.382 -15.137 53.828 1.00 4.38 97 HIS A N 1
ATOM 1496 C CA . HIS A 1 97 ? -5.983 -14.543 52.553 1.00 5.57 97 HIS A CA 1
ATOM 1497 C C . HIS A 1 97 ? -5.583 -15.586 51.509 1.00 4.43 97 HIS A C 1
ATOM 1498 O O . HIS A 1 97 ? -5.333 -15.220 50.350 1.00 7.39 97 HIS A O 1
ATOM 1512 N N . ILE A 1 98 ? -5.463 -16.840 51.902 1.00 5.69 98 ILE A N 1
ATOM 1513 C CA . ILE A 1 98 ? -5.214 -17.941 50.984 1.00 5.57 98 ILE A CA 1
ATOM 1514 C C . ILE A 1 98 ? -6.563 -18.603 50.755 1.00 5.94 98 ILE A C 1
ATOM 1515 O O . ILE A 1 98 ? -7.380 -18.700 51.682 1.00 6.64 98 ILE A O 1
ATOM 1531 N N . ASP A 1 99 ? -6.815 -19.079 49.529 1.00 6.07 99 ASP A N 1
ATOM 1532 C CA . ASP A 1 99 ? -8.089 -19.744 49.247 1.00 6.75 99 ASP A CA 1
ATOM 1533 C C . ASP A 1 99 ? -7.996 -21.179 49.751 1.00 8.85 99 ASP A C 1
ATOM 1534 O O . ASP A 1 99 ? -7.735 -22.126 49.005 1.00 8.17 99 ASP A O 1
ATOM 1543 N N . LEU A 1 100 ? -8.158 -21.324 51.073 1.00 7.62 100 LEU A N 1
ATOM 1544 C CA . LEU A 1 100 ? -7.980 -22.612 51.728 1.00 7.46 100 LEU A CA 1
ATOM 1545 C C . LEU A 1 100 ? -8.984 -23.627 51.221 1.00 8.45 100 LEU A C 1
ATOM 1546 O O . LEU A 1 100 ? -8.648 -24.813 51.056 1.00 7.98 100 LEU A O 1
ATOM 1562 N N . ASP A 1 101 ? -10.233 -23.197 51.023 1.00 8.20 101 ASP A N 1
ATOM 1563 C CA . ASP A 1 101 ? -11.245 -24.151 50.590 1.00 7.27 101 ASP A CA 1
ATOM 1564 C C . ASP A 1 101 ? -10.932 -24.681 49.197 1.00 9.87 101 ASP A C 1
ATOM 1565 O O . ASP A 1 101 ? -11.226 -25.845 48.904 1.00 10.25 101 ASP A O 1
ATOM 1574 N N . TYR A 1 102 ? -10.368 -23.855 48.323 1.00 7.75 102 TYR A N 1
ATOM 1575 C CA . TYR A 1 102 ? -10.010 -24.352 46.998 1.00 7.04 102 TYR A CA 1
ATOM 1576 C C . TYR A 1 102 ? -8.921 -25.409 47.093 1.00 9.98 102 TYR A C 1
ATOM 1577 O O . TYR A 1 102 ? -9.001 -26.473 46.458 1.00 10.52 102 TYR A O 1
ATOM 1595 N N . ILE A 1 103 ? -7.879 -25.137 47.873 1.00 8.22 103 ILE A N 1
ATOM 1596 C CA . ILE A 1 103 ? -6.832 -26.128 48.079 1.00 8.45 103 ILE A CA 1
ATOM 15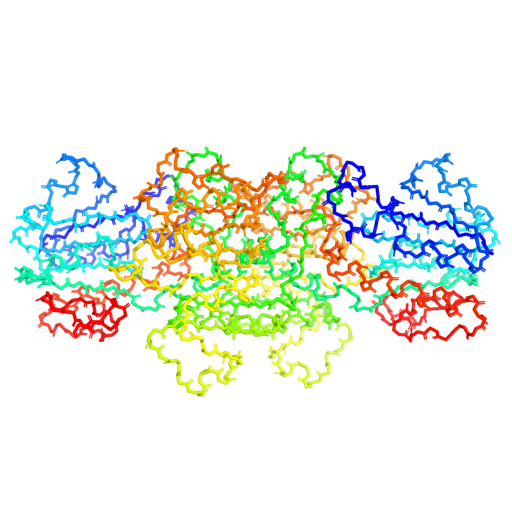97 C C . ILE A 1 103 ? -7.436 -27.424 48.602 1.00 12.98 103 ILE A C 1
ATOM 1598 O O . ILE A 1 103 ? -7.138 -28.517 48.106 1.00 10.38 103 ILE A O 1
ATOM 1614 N N . ASN A 1 104 ? -8.311 -27.310 49.599 1.00 10.76 104 ASN A N 1
ATOM 1615 C CA . ASN A 1 104 ? -8.885 -28.472 50.274 1.00 8.92 104 ASN A CA 1
ATOM 1616 C C . ASN A 1 104 ? -9.834 -29.231 49.355 1.00 10.64 104 ASN A C 1
ATOM 1617 O O . ASN A 1 104 ? -9.790 -30.470 49.284 1.00 13.65 104 ASN A O 1
ATOM 1628 N N . GLN A 1 105 ? -10.701 -28.520 48.642 1.00 10.96 105 GLN A N 1
ATOM 1629 C CA . GLN A 1 105 ? -11.680 -29.206 47.800 1.00 11.82 105 GLN A CA 1
ATOM 1630 C C . GLN A 1 105 ? -11.035 -29.901 46.614 1.00 15.45 105 GLN A C 1
ATOM 1631 O O . GLN A 1 105 ? -11.521 -30.952 46.184 1.00 14.04 105 GLN A O 1
ATOM 1645 N N . THR A 1 106 ? -9.973 -29.324 46.058 1.00 11.41 106 THR A N 1
ATOM 1646 C CA . THR A 1 106 ? -9.249 -29.945 44.961 1.00 14.15 106 THR A CA 1
ATOM 1647 C C . THR A 1 106 ? -8.270 -31.001 45.442 1.00 15.50 106 THR A C 1
ATOM 1648 O O . THR A 1 106 ? -7.865 -31.852 44.647 1.00 18.14 106 THR A O 1
ATOM 1659 N N . GLY A 1 107 ? -7.908 -30.995 46.723 1.00 14.79 107 GLY A N 1
ATOM 1660 C CA . GLY A 1 107 ? -6.942 -31.956 47.216 1.00 15.36 107 GLY A CA 1
ATOM 1661 C C . GLY A 1 107 ? -5.519 -31.651 46.817 1.00 16.47 107 GLY A C 1
ATOM 1662 O O . GLY A 1 107 ? -4.677 -32.554 46.803 1.00 19.74 107 GLY A O 1
ATOM 1666 N N . LYS A 1 108 ? -5.225 -30.395 46.479 1.00 13.94 108 LYS A N 1
ATOM 1667 C CA . LYS A 1 108 ? -3.856 -30.021 46.161 1.00 13.60 108 LYS A CA 1
ATOM 1668 C C . LYS A 1 108 ? -2.973 -30.157 47.392 1.00 14.12 108 LYS A C 1
ATOM 1669 O O . LYS A 1 108 ? -3.376 -29.825 48.509 1.00 12.87 108 LYS A O 1
ATOM 1688 N N . LYS A 1 109 ? -1.754 -30.643 47.172 1.00 12.53 109 LYS A N 1
ATOM 1689 C CA . LYS A 1 109 ? -0.840 -31.020 48.249 1.00 15.65 109 LYS A CA 1
ATOM 1690 C C . LYS A 1 109 ? -0.021 -29.795 48.656 1.00 13.02 109 LYS A C 1
ATOM 1691 O O . LYS A 1 109 ? 1.187 -29.707 48.450 1.00 15.06 109 LYS A O 1
ATOM 1710 N N . ILE A 1 110 ? -0.725 -28.832 49.241 1.00 9.77 110 ILE A N 1
ATOM 1711 C CA . ILE A 1 110 ? -0.119 -27.604 49.740 1.00 9.66 110 ILE A CA 1
ATOM 1712 C C . ILE A 1 110 ? -0.417 -27.518 51.223 1.00 6.70 110 ILE A C 1
ATOM 1713 O O . ILE A 1 110 ? -1.582 -27.629 51.631 1.00 7.78 110 ILE A O 1
ATOM 1729 N N . SER A 1 111 ? 0.630 -27.311 52.024 1.00 6.13 111 SER A N 1
ATOM 1730 C CA . SER A 1 111 ? 0.421 -27.085 53.441 1.00 8.24 111 SER A CA 1
ATOM 1731 C C . SER A 1 111 ? 0.368 -25.588 53.718 1.00 7.43 111 SER A C 1
ATOM 1732 O O . SER A 1 111 ? 1.025 -24.783 53.038 1.00 7.67 111 SER A O 1
ATOM 1740 N N . VAL A 1 112 ? -0.454 -25.221 54.701 1.00 5.77 112 VAL A N 1
ATOM 1741 C CA . VAL A 1 112 ? -0.584 -23.837 55.143 1.00 4.80 112 VAL A CA 1
ATOM 1742 C C . VAL A 1 112 ? -0.358 -23.810 56.655 1.00 4.77 112 VAL A C 1
ATOM 1743 O O . VAL A 1 112 ? -1.100 -24.454 57.410 1.00 6.95 112 VAL A O 1
ATOM 1756 N N . LEU A 1 113 ? 0.684 -23.091 57.079 1.00 5.66 113 LEU A N 1
ATOM 1757 C CA . LEU A 1 113 ? 1.144 -22.991 58.461 1.00 5.23 113 LEU A CA 1
ATOM 1758 C C . LEU A 1 113 ? 1.148 -21.530 58.881 1.00 5.76 113 LEU A C 1
ATOM 1759 O O . LEU A 1 113 ? 1.543 -20.653 58.105 1.00 6.64 113 LEU A O 1
ATOM 1775 N N . GLU A 1 114 ? 0.738 -21.274 60.112 1.00 5.25 114 GLU A N 1
ATOM 1776 C CA . GLU A 1 114 ? 0.801 -19.940 60.694 1.00 5.26 114 GLU A CA 1
ATOM 1777 C C . GLU A 1 114 ? 1.403 -20.033 62.089 1.00 6.17 114 GLU A C 1
ATOM 1778 O O . GLU A 1 114 ? 1.526 -21.116 62.656 1.00 6.05 114 GLU A O 1
ATOM 1790 N N . VAL A 1 115 ? 1.823 -18.896 62.637 1.00 5.06 115 VAL A N 1
ATOM 1791 C CA . VAL A 1 115 ? 2.539 -18.903 63.935 1.00 5.63 115 VAL A CA 1
ATOM 1792 C C . VAL A 1 115 ? 1.503 -18.678 65.028 1.00 3.77 115 VAL A C 1
ATOM 1793 O O . VAL A 1 115 ? 1.364 -17.597 65.615 1.00 4.96 115 VAL A O 1
ATOM 1806 N N . THR A 1 116 ? 0.758 -19.733 65.314 1.00 5.14 116 THR A N 1
ATOM 1807 C CA . THR A 1 116 ? -0.287 -19.686 66.324 1.00 6.28 116 THR A CA 1
ATOM 1808 C C . THR A 1 116 ? 0.252 -19.191 67.657 1.00 6.29 116 THR A C 1
ATOM 1809 O O . THR A 1 116 ? 1.335 -19.579 68.105 1.00 6.39 116 THR A O 1
ATOM 1820 N N . GLY A 1 117 ? -0.523 -18.316 68.289 1.00 4.67 117 GLY A N 1
ATOM 1821 C CA . GLY A 1 117 ? -0.179 -17.777 69.585 1.00 4.26 117 GLY A CA 1
ATOM 1822 C C . GLY A 1 117 ? 0.822 -16.636 69.568 1.00 4.62 117 GLY A C 1
ATOM 1823 O O . GLY A 1 117 ? 1.026 -16.002 70.609 1.00 6.22 117 GLY A O 1
ATOM 1827 N N . SER A 1 118 ? 1.410 -16.305 68.414 1.00 4.81 118 SER A N 1
ATOM 1828 C CA . SER A 1 118 ? 2.535 -15.368 68.407 1.00 4.44 118 SER A CA 1
ATOM 1829 C C . SER A 1 118 ? 2.116 -13.946 68.767 1.00 5.63 118 SER A C 1
ATOM 1830 O O . SER A 1 118 ? 2.933 -13.173 69.282 1.00 6.75 118 SER A O 1
ATOM 1838 N N . ASN A 1 119 ? 0.883 -13.569 68.475 1.00 3.89 119 ASN A N 1
ATOM 1839 C CA . ASN A 1 119 ? 0.458 -12.185 68.671 1.00 4.56 119 ASN A CA 1
ATOM 1840 C C . ASN A 1 119 ? -0.963 -12.141 69.210 1.00 5.98 119 ASN A C 1
ATOM 1841 O O . ASN A 1 119 ? -1.656 -11.119 69.055 1.00 4.72 119 ASN A O 1
ATOM 1852 N N . VAL A 1 120 ? -1.399 -13.218 69.867 1.00 4.33 120 VAL A N 1
ATOM 1853 C CA . VAL A 1 120 ? -2.728 -13.263 70.453 1.00 5.91 120 VAL A CA 1
ATOM 1854 C C . VAL A 1 120 ? -2.839 -12.325 71.642 1.00 5.84 120 VAL A C 1
ATOM 1855 O O . VAL A 1 120 ? -3.893 -11.722 71.861 1.00 5.28 120 VAL A O 1
ATOM 1868 N N . VAL A 1 121 ? -1.769 -12.172 72.428 1.00 5.19 121 VAL A N 1
ATOM 1869 C CA . VAL A 1 121 ? -1.806 -11.183 73.503 1.00 4.60 121 VAL A CA 1
ATOM 1870 C C . VAL A 1 121 ? -1.914 -9.786 72.916 1.00 5.75 121 VAL A C 1
ATOM 1871 O O . VAL A 1 121 ? -2.698 -8.955 73.388 1.00 5.23 121 VAL A O 1
ATOM 1884 N N . SER A 1 122 ? -1.141 -9.524 71.863 1.00 3.06 122 SER A N 1
ATOM 1885 C CA . SER A 1 122 ? -1.122 -8.211 71.246 1.00 4.03 122 SER A CA 1
ATOM 1886 C C . SER A 1 122 ? -2.507 -7.845 70.762 1.00 5.70 122 SER A C 1
ATOM 1887 O O . SER A 1 122 ? -2.991 -6.733 70.994 1.00 5.38 122 SER A O 1
ATOM 1895 N N . ALA A 1 123 ? -3.172 -8.773 70.076 1.00 3.32 123 ALA A N 1
ATOM 1896 C CA . ALA A 1 123 ? -4.530 -8.500 69.622 1.00 3.13 123 ALA A CA 1
ATOM 1897 C C . ALA A 1 123 ? -5.502 -8.307 70.786 1.00 3.97 123 ALA A C 1
ATOM 1898 O O . ALA A 1 123 ? -6.369 -7.422 70.746 1.00 3.98 123 ALA A O 1
ATOM 1905 N N . ALA A 1 124 ? -5.408 -9.142 71.818 1.00 3.70 124 ALA A N 1
ATOM 1906 C CA . ALA A 1 124 ? -6.292 -9.017 72.976 1.00 3.67 124 ALA A CA 1
ATOM 1907 C C . ALA A 1 124 ? -6.138 -7.662 73.657 1.00 5.36 124 ALA A C 1
ATOM 1908 O O . ALA A 1 124 ? -7.131 -7.038 74.059 1.00 4.70 124 ALA A O 1
ATOM 1915 N N . GLU A 1 125 ? -4.898 -7.173 73.781 1.00 5.40 125 GLU A N 1
ATOM 1916 C CA . GLU A 1 125 ? -4.662 -5.827 74.302 1.00 4.07 125 GLU A CA 1
ATOM 1917 C C . GLU A 1 125 ? -5.338 -4.787 73.434 1.00 3.79 125 GLU A C 1
ATOM 1918 O O . GLU A 1 125 ? -5.933 -3.833 73.944 1.00 4.66 125 GLU A O 1
ATOM 1930 N N . HIS A 1 126 ? -5.229 -4.948 72.114 1.00 4.19 126 HIS A N 1
ATOM 1931 C CA . HIS A 1 126 ? -5.856 -3.994 71.210 1.00 3.54 126 HIS A CA 1
ATOM 1932 C C . HIS A 1 126 ? -7.368 -4.015 71.354 1.00 3.26 126 HIS A C 1
ATOM 1933 O O . HIS A 1 126 ? -8.023 -2.973 71.262 1.00 4.00 126 HIS A O 1
ATOM 1947 N N . VAL A 1 127 ? -7.941 -5.184 71.598 1.00 3.28 127 VAL A N 1
ATOM 1948 C CA . VAL A 1 127 ? -9.372 -5.255 71.853 1.00 2.37 127 VAL A CA 1
ATOM 1949 C C . VAL A 1 127 ? -9.727 -4.440 73.082 1.00 3.35 127 VAL A C 1
ATOM 1950 O O . VAL A 1 127 ? -10.630 -3.594 73.043 1.00 3.39 127 VAL A O 1
ATOM 1963 N N . LEU A 1 128 ? -9.059 -4.732 74.210 1.00 4.21 128 LEU A N 1
ATOM 1964 C CA . LEU A 1 128 ? -9.293 -3.987 75.443 1.00 4.08 128 LEU A CA 1
ATOM 1965 C C . LEU A 1 128 ? -9.163 -2.494 75.205 1.00 3.70 128 LEU A C 1
ATOM 1966 O O . LEU A 1 128 ? -10.011 -1.696 75.657 1.00 3.56 128 LEU A O 1
ATOM 1982 N N . MET A 1 129 ? -8.085 -2.096 74.512 1.00 2.91 129 MET A N 1
ATOM 1983 C CA . MET A 1 129 ? -7.844 -0.690 74.259 1.00 4.27 129 MET A CA 1
ATOM 1984 C C . MET A 1 129 ? -8.993 -0.092 73.468 1.00 3.99 129 MET A C 1
ATOM 1985 O O . MET A 1 129 ? -9.480 1.004 73.782 1.00 4.02 129 MET A O 1
ATOM 1999 N N . THR A 1 130 ? -9.420 -0.791 72.410 1.00 3.73 130 THR A N 1
ATOM 2000 C CA . THR A 1 130 ? -10.465 -0.277 71.542 1.00 3.84 130 THR A CA 1
ATOM 2001 C C . THR A 1 130 ? -11.808 -0.219 72.266 1.00 5.73 130 THR A C 1
ATOM 2002 O O . THR A 1 130 ? -12.561 0.747 72.099 1.00 4.32 130 THR A O 1
ATOM 2013 N N . MET A 1 131 ? -12.106 -1.208 73.120 1.00 3.79 131 MET A N 1
ATOM 2014 C CA . MET A 1 131 ? -13.324 -1.147 73.931 1.00 4.86 131 MET A CA 1
ATOM 2015 C C . MET A 1 131 ? -13.326 0.105 74.793 1.00 4.73 131 MET A C 1
ATOM 2016 O O . MET A 1 131 ? -14.313 0.845 74.837 1.00 3.85 131 MET A O 1
ATOM 2030 N N . LEU A 1 132 ? -12.201 0.374 75.458 1.00 3.76 132 LEU A N 1
ATOM 2031 C CA . LEU A 1 132 ? -12.122 1.514 76.365 1.00 3.69 132 LEU A CA 1
ATOM 2032 C C . LEU A 1 132 ? -12.209 2.817 75.587 1.00 3.84 132 LEU A C 1
ATOM 2033 O O . LEU A 1 132 ? -12.977 3.705 75.948 1.00 4.30 132 LEU A O 1
ATOM 2049 N N . VAL A 1 133 ? -11.465 2.910 74.485 1.00 3.61 133 VAL A N 1
ATOM 2050 C CA . VAL A 1 133 ? -11.513 4.092 73.628 1.00 2.98 133 VAL A CA 1
ATOM 2051 C C . VAL A 1 133 ? -12.939 4.384 73.181 1.00 4.12 133 VAL A C 1
ATOM 2052 O O . VAL A 1 133 ? -13.372 5.544 73.162 1.00 4.17 133 VAL A O 1
ATOM 2065 N N . LEU A 1 134 ? -13.681 3.357 72.757 1.00 4.50 134 LEU A N 1
ATOM 2066 C CA . LEU A 1 134 ? -15.037 3.609 72.257 1.00 4.83 134 LEU A CA 1
ATOM 2067 C C . LEU A 1 134 ? -16.002 3.952 73.381 1.00 4.57 134 LEU A C 1
ATOM 2068 O O . LEU A 1 134 ? -16.744 4.938 73.291 1.00 5.36 134 LEU A O 1
ATOM 2084 N N . VAL A 1 135 ? -16.021 3.137 74.420 1.00 3.99 135 VAL A N 1
ATOM 2085 C CA . VAL A 1 135 ? -16.942 3.306 75.539 1.00 4.30 135 VAL A CA 1
ATOM 2086 C C . VAL A 1 135 ? -16.715 4.646 76.223 1.00 5.83 135 VAL A C 1
ATOM 2087 O O . VAL A 1 135 ? -17.667 5.347 76.585 1.00 6.57 135 VAL A O 1
ATOM 2100 N N . ARG A 1 136 ? -15.460 5.022 76.409 1.00 3.68 136 ARG A N 1
ATOM 2101 C CA . ARG A 1 136 ? -15.100 6.243 77.122 1.00 3.70 136 ARG A CA 1
ATOM 2102 C C . ARG A 1 136 ? -14.987 7.456 76.204 1.00 5.19 136 ARG A C 1
ATOM 2103 O O . ARG A 1 136 ? -14.646 8.539 76.683 1.00 6.41 136 ARG A O 1
ATOM 2124 N N . ASN A 1 137 ? -15.271 7.313 74.905 1.00 4.58 137 ASN A N 1
ATOM 2125 C CA . ASN A 1 137 ? -15.349 8.436 73.962 1.00 6.02 137 ASN A CA 1
ATOM 2126 C C . ASN A 1 137 ? -14.007 9.166 73.809 1.00 5.02 137 ASN A C 1
ATOM 2127 O O . ASN A 1 137 ? -13.951 10.390 73.701 1.00 5.18 137 ASN A O 1
ATOM 2138 N N . PHE A 1 138 ? -12.916 8.410 73.805 1.00 4.75 138 PHE A N 1
ATOM 2139 C CA . PHE A 1 138 ? -11.585 9.010 73.802 1.00 3.68 138 PHE A CA 1
ATOM 2140 C C . PHE A 1 138 ? -11.275 9.759 72.500 1.00 4.27 138 PHE A C 1
ATOM 2141 O O . PHE A 1 138 ? -10.632 10.805 72.551 1.00 5.31 138 PHE A O 1
ATOM 2158 N N . VAL A 1 139 ? -11.622 9.223 71.321 1.00 5.06 139 VAL A N 1
ATOM 2159 C CA . VAL A 1 139 ? -11.154 9.851 70.072 1.00 6.75 139 VAL A CA 1
ATOM 2160 C C . VAL A 1 139 ? -11.583 11.306 69.968 1.00 5.48 139 VAL A C 1
ATOM 2161 O O . VAL A 1 139 ? -10.717 12.163 69.755 1.00 5.62 139 VAL A O 1
ATOM 2174 N N . PRO A 1 140 ? -12.849 11.660 70.128 1.00 5.72 140 PRO A N 1
ATOM 2175 C CA . PRO A 1 140 ? -13.191 13.082 70.018 1.00 6.84 140 PRO A CA 1
ATOM 2176 C C . PRO A 1 140 ? -12.596 13.892 71.146 1.00 6.58 140 PRO A C 1
ATOM 2177 O O . PRO A 1 140 ? -12.350 15.090 70.988 1.00 6.64 140 PRO A O 1
ATOM 2188 N N . ALA A 1 141 ? -12.345 13.269 72.288 1.00 4.91 141 ALA A N 1
ATOM 2189 C CA . ALA A 1 141 ? -11.755 13.989 73.405 1.00 4.88 141 ALA A CA 1
ATOM 2190 C C . ALA A 1 141 ? -10.346 14.424 73.053 1.00 6.24 141 ALA A C 1
ATOM 2191 O O . ALA A 1 141 ? -9.964 15.574 73.271 1.00 6.69 141 ALA A O 1
ATOM 2198 N N . HIS A 1 142 ? -9.542 13.514 72.509 1.00 6.80 142 HIS A N 1
ATOM 2199 C CA . HIS A 1 142 ? -8.208 13.903 72.086 1.00 5.44 142 HIS A CA 1
ATOM 2200 C C . HIS A 1 142 ? -8.251 14.923 70.960 1.00 7.74 142 HIS A C 1
ATOM 2201 O O . HIS A 1 142 ? -7.462 15.880 70.959 1.00 6.60 142 HIS A O 1
ATOM 2215 N N A GLU A 1 143 ? -9.177 14.755 70.009 0.73 7.04 143 GLU A N 1
ATOM 2216 N N B GLU A 1 143 ? -9.141 14.735 69.986 0.27 7.08 143 GLU A N 1
ATOM 2217 C CA A GLU A 1 143 ? -9.292 15.686 68.889 0.73 7.28 143 GLU A CA 1
ATOM 2218 C CA B GLU A 1 143 ? -9.246 15.704 68.904 0.27 7.42 143 GLU A CA 1
ATOM 2219 C C A GLU A 1 143 ? -9.584 17.090 69.388 0.73 8.31 143 GLU A C 1
ATOM 2220 C C B GLU A 1 143 ? -9.504 17.095 69.454 0.27 8.32 143 GLU A C 1
ATOM 2221 O O A GLU A 1 143 ? -9.073 18.073 68.839 0.73 9.08 143 GLU A O 1
ATOM 2222 O O B GLU A 1 143 ? -8.887 18.070 69.011 0.27 8.01 143 GLU A O 1
ATOM 2245 N N . GLN A 1 144 ? -10.390 17.202 70.446 1.00 6.39 144 GLN A N 1
ATOM 2246 C CA . GLN A 1 144 ? -10.709 18.506 71.002 1.00 7.18 144 GLN A CA 1
ATOM 2247 C C . GLN A 1 144 ? -9.446 19.201 71.486 1.00 7.69 144 GLN A C 1
ATOM 2248 O O . GLN A 1 144 ? -9.245 20.398 71.227 1.00 11.06 144 GLN A O 1
ATOM 2263 N N . ILE A 1 145 ? -8.563 18.463 72.150 1.00 5.96 145 ILE A N 1
ATOM 2264 C CA . ILE A 1 145 ? -7.351 19.051 72.712 1.00 7.75 145 ILE A CA 1
ATOM 2265 C C . ILE A 1 145 ? -6.422 19.534 71.608 1.00 8.47 145 ILE A C 1
ATOM 2266 O O . ILE A 1 145 ? -5.923 20.668 71.646 1.00 9.66 145 ILE A O 1
ATOM 2282 N N . ILE A 1 146 ? -6.174 18.692 70.602 1.00 7.90 146 ILE A N 1
ATOM 2283 C CA . ILE A 1 146 ? -5.215 19.070 69.572 1.00 8.70 146 ILE A CA 1
ATOM 2284 C C . ILE A 1 146 ? -5.793 20.127 68.641 1.00 14.42 146 ILE A C 1
ATOM 2285 O O . ILE A 1 146 ? -5.032 20.818 67.955 1.00 13.44 146 ILE A O 1
ATOM 2301 N N . ASN A 1 147 ? -7.115 20.303 68.620 1.00 10.10 147 ASN A N 1
ATOM 2302 C CA . ASN A 1 147 ? -7.743 21.408 67.900 1.00 11.56 147 ASN A CA 1
ATOM 2303 C C . ASN A 1 147 ? -7.865 22.675 68.752 1.00 9.64 147 ASN A C 1
ATOM 2304 O O . ASN A 1 147 ? -8.502 23.643 68.315 1.00 13.18 147 ASN A O 1
ATOM 2315 N N . HIS A 1 148 ? -7.272 22.680 69.950 1.00 10.50 148 HIS A N 1
ATOM 2316 C CA . HIS A 1 148 ? -7.178 23.859 70.811 1.00 9.99 148 HIS A CA 1
ATOM 2317 C C . HIS A 1 148 ? -8.521 24.281 71.378 1.00 11.77 148 HIS A C 1
ATOM 2318 O O . HIS A 1 148 ? -8.738 25.456 71.679 1.00 11.45 148 HIS A O 1
ATOM 2332 N N . ASP A 1 149 ? -9.395 23.312 71.604 1.00 8.58 149 ASP A N 1
ATOM 2333 C CA . ASP A 1 149 ? -10.710 23.544 72.168 1.00 9.30 149 ASP A CA 1
ATOM 2334 C C . ASP A 1 149 ? -10.785 22.976 73.584 1.00 5.73 149 ASP A C 1
ATOM 2335 O O . ASP A 1 149 ? -9.846 22.354 74.081 1.00 6.79 149 ASP A O 1
ATOM 2344 N N . TRP A 1 150 ? -11.905 23.250 74.247 1.00 7.92 150 TRP A N 1
ATOM 2345 C CA . TRP A 1 150 ? -12.151 22.723 75.590 1.00 5.20 150 TRP A CA 1
ATOM 2346 C C . TRP A 1 150 ? -13.646 22.792 75.855 1.00 8.03 150 TRP A C 1
ATOM 2347 O O . TRP A 1 150 ? -14.202 23.882 75.999 1.00 7.96 150 TRP A O 1
ATOM 2368 N N . GLU A 1 151 ? -14.292 21.634 75.956 1.00 6.60 151 GLU A N 1
ATOM 2369 C CA . GLU A 1 151 ? -15.723 21.586 76.238 1.00 7.95 151 GLU A CA 1
ATOM 2370 C C . GLU A 1 151 ? -16.000 20.182 76.777 1.00 7.17 151 GLU A C 1
ATOM 2371 O O . GLU A 1 151 ? -16.214 19.242 76.011 1.00 7.14 151 GLU A O 1
ATOM 2383 N N . VAL A 1 152 ? -15.978 20.061 78.105 1.00 6.42 152 VAL A N 1
ATOM 2384 C CA . VAL A 1 152 ? -16.107 18.757 78.747 1.00 3.97 152 VAL A CA 1
ATOM 2385 C C . VAL A 1 152 ? -17.407 18.072 78.343 1.00 6.23 152 VAL A C 1
ATOM 2386 O O . VAL A 1 152 ? -17.419 16.871 78.048 1.00 6.72 152 VAL A O 1
ATOM 2399 N N . ALA A 1 153 ? -18.508 18.826 78.270 1.00 6.49 153 ALA A N 1
ATOM 2400 C CA . ALA A 1 153 ? -19.811 18.220 78.036 1.00 4.65 153 ALA A CA 1
ATOM 2401 C C . ALA A 1 153 ? -19.903 17.602 76.651 1.00 5.81 153 ALA A C 1
ATOM 2402 O O . ALA A 1 153 ? -20.673 16.653 76.448 1.00 6.19 153 ALA A O 1
ATOM 2409 N N . ALA A 1 154 ? -19.148 18.127 75.679 1.00 6.16 154 ALA A N 1
ATOM 2410 C CA . ALA A 1 154 ? -19.210 17.591 74.323 1.00 7.33 154 ALA A CA 1
ATOM 2411 C C . ALA A 1 154 ? -18.680 16.164 74.269 1.00 8.59 154 ALA A C 1
ATOM 2412 O O . ALA A 1 154 ? -19.040 15.407 73.358 1.00 10.22 154 ALA A O 1
ATOM 2419 N N . ILE A 1 155 ? -17.844 15.790 75.228 1.00 5.92 155 ILE A N 1
ATOM 2420 C CA . ILE A 1 155 ? -17.312 14.443 75.346 1.00 4.39 155 ILE A CA 1
ATOM 2421 C C . ILE A 1 155 ? -18.141 13.624 76.319 1.00 6.10 155 ILE A C 1
ATOM 2422 O O . ILE A 1 155 ? -18.494 12.473 76.054 1.00 6.15 155 ILE A O 1
ATOM 2438 N N . ALA A 1 156 ? -18.457 14.212 77.472 1.00 4.80 156 ALA A N 1
ATOM 2439 C CA . ALA A 1 156 ? -19.093 13.456 78.539 1.00 6.13 156 ALA A CA 1
ATOM 2440 C C . ALA A 1 156 ? -20.473 12.971 78.128 1.00 7.22 156 ALA A C 1
ATOM 2441 O O . ALA A 1 156 ? -20.951 11.959 78.653 1.00 6.58 156 ALA A O 1
ATOM 2448 N N . LYS A 1 157 ? -21.134 13.692 77.218 1.00 6.68 157 LYS A N 1
ATOM 2449 C CA . LYS A 1 157 ? -22.492 13.339 76.830 1.00 7.48 157 LYS A CA 1
ATOM 2450 C C . LYS A 1 157 ? -22.580 11.948 76.216 1.00 7.40 157 LYS A C 1
ATOM 2451 O O . LYS A 1 157 ? -23.682 11.392 76.141 1.00 9.47 157 LYS A O 1
ATOM 2470 N N . ASP A 1 158 ? -21.460 11.377 75.776 1.00 7.32 158 ASP A N 1
ATOM 2471 C CA . ASP A 1 158 ? -21.468 10.025 75.216 1.00 6.35 158 ASP A CA 1
ATOM 2472 C C . ASP A 1 158 ? -20.301 9.211 75.750 1.00 7.75 158 ASP A C 1
ATOM 2473 O O . ASP A 1 158 ? -19.743 8.368 75.042 1.00 9.11 158 ASP A O 1
ATOM 2482 N N . ALA A 1 159 ? -19.923 9.443 76.996 1.00 5.13 159 ALA A N 1
ATOM 2483 C CA . ALA A 1 159 ? -18.833 8.722 77.631 1.00 5.40 159 ALA A CA 1
ATOM 2484 C C . ALA A 1 159 ? -19.382 7.911 78.794 1.00 6.45 159 ALA A C 1
ATOM 2485 O O . ALA A 1 159 ? -20.155 8.426 79.619 1.00 5.72 159 ALA A O 1
ATOM 2492 N N . TYR A 1 160 ? -19.009 6.630 78.825 1.00 5.83 160 TYR A N 1
ATOM 2493 C CA . TYR A 1 160 ? -19.421 5.683 79.849 1.00 4.39 160 TYR A CA 1
ATOM 2494 C C . TYR A 1 160 ? -18.214 4.979 80.443 1.00 4.60 160 TYR A C 1
ATOM 2495 O O . TYR A 1 160 ? -17.094 5.093 79.963 1.00 5.64 160 TYR A O 1
ATOM 2513 N N . ASP A 1 161 ? -18.460 4.252 81.516 1.00 5.24 161 ASP A N 1
ATOM 2514 C CA . ASP A 1 161 ? -17.471 3.345 82.079 1.00 4.67 161 ASP A CA 1
ATOM 2515 C C . ASP A 1 161 ? -17.748 1.956 81.525 1.00 5.36 161 ASP A C 1
ATOM 2516 O O . ASP A 1 161 ? -18.882 1.626 81.168 1.00 6.93 161 ASP A O 1
ATOM 2525 N N . ILE A 1 162 ? -16.699 1.147 81.426 1.00 4.59 162 ILE A N 1
ATOM 2526 C CA . ILE A 1 162 ? -16.910 -0.221 80.991 1.00 5.63 162 ILE A CA 1
ATOM 2527 C C . ILE A 1 162 ? -17.466 -1.065 82.140 1.00 7.14 162 ILE A C 1
ATOM 2528 O O . ILE A 1 162 ? -18.164 -2.050 81.911 1.00 5.37 162 ILE A O 1
ATOM 2544 N N . GLU A 1 163 ? -17.182 -0.686 83.379 1.00 4.72 163 GLU A N 1
ATOM 2545 C CA . GLU A 1 163 ? -17.819 -1.293 84.542 1.00 4.73 163 GLU A CA 1
ATOM 2546 C C . GLU A 1 163 ? -19.325 -1.356 84.337 1.00 5.06 163 GLU A C 1
ATOM 2547 O O . GLU A 1 163 ? -19.948 -0.385 83.911 1.00 6.11 163 GLU A O 1
ATOM 2559 N N . GLY A 1 164 ? -19.912 -2.512 84.648 1.00 5.82 164 GLY A N 1
ATOM 2560 C CA . GLY A 1 164 ? -21.355 -2.640 84.616 1.00 6.50 164 GLY A CA 1
ATOM 2561 C C . GLY A 1 164 ? -21.939 -2.948 83.265 1.00 6.59 164 GLY A C 1
ATOM 2562 O O . GLY A 1 164 ? -23.168 -3.062 83.163 1.00 8.40 164 GLY A O 1
ATOM 2566 N N . LYS A 1 165 ? -21.111 -3.092 82.228 1.00 5.32 165 LYS A N 1
ATOM 2567 C CA . LYS A 1 165 ? -21.594 -3.370 80.891 1.00 7.50 165 LYS A CA 1
ATOM 2568 C C . LYS A 1 165 ? -21.554 -4.873 80.655 1.00 6.07 165 LYS A C 1
ATOM 2569 O O . LYS A 1 165 ? -20.762 -5.592 81.272 1.00 7.03 165 LYS A O 1
ATOM 2588 N N . THR A 1 166 ? -22.439 -5.347 79.778 1.00 6.02 166 THR A N 1
ATOM 2589 C CA . THR A 1 166 ? -22.440 -6.749 79.369 1.00 5.26 166 THR A CA 1
ATOM 2590 C C . THR A 1 166 ? -21.635 -6.877 78.084 1.00 5.47 166 THR A C 1
ATOM 2591 O O . THR A 1 166 ? -21.856 -6.127 77.137 1.00 6.47 166 THR A O 1
ATOM 2602 N N . ILE A 1 167 ? -20.655 -7.770 78.089 1.00 5.69 167 ILE A N 1
ATOM 2603 C CA . ILE A 1 167 ? -19.678 -7.867 77.017 1.00 4.71 167 ILE A CA 1
ATOM 2604 C C . ILE A 1 167 ? -19.707 -9.271 76.456 1.00 6.63 167 ILE A C 1
ATOM 2605 O O . ILE A 1 167 ? -19.627 -10.235 77.220 1.00 7.20 167 ILE A O 1
ATOM 2621 N N . ALA A 1 168 ? -19.782 -9.377 75.129 1.00 5.98 168 ALA A N 1
ATOM 2622 C CA . ALA A 1 168 ? -19.893 -10.645 74.421 1.00 6.20 168 ALA A CA 1
ATOM 2623 C C . ALA A 1 168 ? -18.763 -10.799 73.418 1.00 6.30 168 ALA A C 1
ATOM 2624 O O . ALA A 1 168 ? -18.489 -9.872 72.640 1.00 5.49 168 ALA A O 1
ATOM 2631 N N . THR A 1 169 ? -18.143 -11.975 73.396 1.00 5.93 169 THR A N 1
ATOM 2632 C CA . THR A 1 169 ? -17.211 -12.318 72.334 1.00 6.06 169 THR A CA 1
ATOM 2633 C C . THR A 1 169 ? -17.769 -13.386 71.402 1.00 5.66 169 THR A C 1
ATOM 2634 O O . THR A 1 169 ? -18.387 -14.371 71.836 1.00 5.70 169 THR A O 1
ATOM 2645 N N . ILE A 1 170 ? -17.585 -13.147 70.111 1.00 6.13 170 ILE A N 1
ATOM 2646 C CA . ILE A 1 170 ? -17.871 -14.115 69.070 1.00 4.07 170 ILE A CA 1
ATOM 2647 C C . ILE A 1 170 ? -16.538 -14.779 68.759 1.00 5.75 170 ILE A C 1
ATOM 2648 O O . ILE A 1 170 ? -15.647 -14.199 68.122 1.00 5.21 170 ILE A O 1
ATOM 2664 N N . GLY A 1 171 ? -16.381 -15.994 69.265 1.00 5.38 171 GLY A N 1
ATOM 2665 C CA . GLY A 1 171 ? -15.108 -16.675 69.260 1.00 5.36 171 GLY A CA 1
ATOM 2666 C C . GLY A 1 171 ? -14.451 -16.548 70.611 1.00 8.04 171 GLY A C 1
ATOM 2667 O O . GLY A 1 171 ? -14.209 -15.439 71.098 1.00 7.22 171 GLY A O 1
ATOM 2671 N N . ALA A 1 172 ? -14.184 -17.675 71.239 1.00 5.64 172 ALA A N 1
ATOM 2672 C CA . ALA A 1 172 ? -13.567 -17.726 72.552 1.00 6.02 172 ALA A CA 1
ATOM 2673 C C . ALA A 1 172 ? -12.353 -18.636 72.507 1.00 6.39 172 ALA A C 1
ATOM 2674 O O . ALA A 1 172 ? -12.193 -19.543 73.322 1.00 7.26 172 ALA A O 1
ATOM 2681 N N . GLY A 1 173 ? -11.467 -18.378 71.534 1.00 6.03 173 GLY A N 1
ATOM 2682 C CA . GLY A 1 173 ? -10.192 -19.058 71.423 1.00 6.12 173 GLY A CA 1
ATOM 2683 C C . GLY A 1 173 ? -9.081 -18.280 72.089 1.00 5.71 173 GLY A C 1
ATOM 2684 O O . GLY A 1 173 ? -9.271 -17.679 73.156 1.00 6.57 173 GLY A O 1
ATOM 2688 N N . ARG A 1 174 ? -7.894 -18.302 71.487 1.00 3.95 174 ARG A N 1
ATOM 2689 C CA . ARG A 1 174 ? -6.742 -17.700 72.137 1.00 5.20 174 ARG A CA 1
ATOM 2690 C C . ARG A 1 174 ? -6.971 -16.225 72.409 1.00 5.55 174 ARG A C 1
ATOM 2691 O O . ARG A 1 174 ? -6.718 -15.751 73.521 1.00 6.26 174 ARG A O 1
ATOM 2712 N N . ILE A 1 175 ? -7.439 -15.478 71.412 1.00 4.87 175 ILE A N 1
ATOM 2713 C CA . ILE A 1 175 ? -7.662 -14.051 71.626 1.00 4.83 175 ILE A CA 1
ATOM 2714 C C . ILE A 1 175 ? -8.914 -13.820 72.449 1.00 6.74 175 ILE A C 1
ATOM 2715 O O . ILE A 1 175 ? -8.901 -13.072 73.421 1.00 4.04 175 ILE A O 1
ATOM 2731 N N . GLY A 1 176 ? -10.025 -14.430 72.059 1.00 5.41 176 GLY A N 1
ATOM 2732 C CA . GLY A 1 176 ? -11.268 -14.168 72.754 1.00 5.08 176 GLY A CA 1
ATOM 2733 C C . GLY A 1 176 ? -11.159 -14.446 74.239 1.00 3.47 176 GLY A C 1
ATOM 2734 O O . GLY A 1 176 ? -11.635 -13.662 75.061 1.00 4.26 176 GLY A O 1
ATOM 2738 N N . TYR A 1 177 ? -10.503 -15.553 74.600 1.00 5.60 177 TYR A N 1
ATOM 2739 C CA . TYR A 1 177 ? -10.359 -15.893 76.006 1.00 4.63 177 TYR A CA 1
ATOM 2740 C C . TYR A 1 177 ? -9.452 -14.904 76.722 1.00 4.39 177 TYR A C 1
ATOM 2741 O O . TYR A 1 177 ? -9.745 -14.507 77.857 1.00 5.57 177 TYR A O 1
ATOM 2759 N N . ARG A 1 178 ? -8.335 -14.519 76.095 1.00 4.21 178 ARG A N 1
ATOM 2760 C CA . ARG A 1 178 ? -7.447 -13.531 76.707 1.00 4.99 178 ARG A CA 1
ATOM 2761 C C . ARG A 1 178 ? -8.140 -12.184 76.890 1.00 4.98 178 ARG A C 1
ATOM 2762 O O . ARG A 1 178 ? -7.821 -11.444 77.833 1.00 4.86 178 ARG A O 1
ATOM 2783 N N . VAL A 1 179 ? -9.068 -11.836 75.994 1.00 3.70 179 VAL A N 1
ATOM 2784 C CA . VAL A 1 179 ? -9.894 -10.638 76.175 1.00 4.91 179 VAL A CA 1
ATOM 2785 C C . VAL A 1 179 ? -10.757 -10.782 77.425 1.00 4.79 179 VAL A C 1
ATOM 2786 O O . VAL A 1 179 ? -10.828 -9.878 78.275 1.00 4.99 179 VAL A O 1
ATOM 2799 N N . LEU A 1 180 ? -11.421 -11.925 77.558 1.00 4.49 180 LEU A N 1
ATOM 2800 C CA . LEU A 1 180 ? -12.238 -12.176 78.738 1.00 4.23 180 LEU A CA 1
ATOM 2801 C C . LEU A 1 180 ? -11.400 -12.113 80.010 1.00 3.75 180 LEU A C 1
ATOM 2802 O O . LEU A 1 180 ? -11.822 -11.518 81.005 1.00 5.31 180 LEU A O 1
ATOM 2818 N N . GLU A 1 181 ? -10.210 -12.713 79.992 1.00 4.20 181 GLU A N 1
ATOM 2819 C CA . GLU A 1 181 ? -9.344 -12.663 81.171 1.00 4.97 181 GLU A CA 1
ATOM 2820 C C . GLU A 1 181 ? -9.029 -11.229 81.560 1.00 4.42 181 GLU A C 1
ATOM 2821 O O . GLU A 1 181 ? -9.065 -10.873 82.749 1.00 5.92 181 GLU A O 1
ATOM 2833 N N . ARG A 1 182 ? -8.704 -10.390 80.566 1.00 4.84 182 ARG A N 1
ATOM 2834 C CA . ARG A 1 182 ? -8.342 -9.013 80.869 1.00 3.41 182 ARG A CA 1
ATOM 2835 C C . ARG A 1 182 ? -9.550 -8.193 81.311 1.00 5.05 182 ARG A C 1
ATOM 2836 O O . ARG A 1 182 ? -9.385 -7.226 82.055 1.00 7.43 182 ARG A O 1
ATOM 2857 N N . LEU A 1 183 ? -10.764 -8.574 80.918 1.00 4.48 183 LEU A N 1
ATOM 2858 C CA . LEU A 1 183 ? -11.957 -7.833 81.336 1.00 4.18 183 LEU A CA 1
ATOM 2859 C C . LEU A 1 183 ? -12.364 -8.102 82.780 1.00 4.69 183 LEU A C 1
ATOM 2860 O O . LEU A 1 183 ? -13.057 -7.280 83.375 1.00 6.11 183 LEU A O 1
ATOM 2876 N N . VAL A 1 184 ? -12.008 -9.259 83.338 1.00 4.78 184 VAL A N 1
ATOM 2877 C CA . VAL A 1 184 ? -12.494 -9.633 84.671 1.00 6.00 184 VAL A CA 1
ATOM 2878 C C . VAL A 1 184 ? -12.357 -8.506 85.690 1.00 5.06 184 VAL A C 1
ATOM 2879 O O . VAL A 1 184 ? -13.348 -8.181 86.362 1.00 7.09 184 VAL A O 1
ATOM 2892 N N . PRO A 1 185 ? -11.186 -7.894 85.877 1.00 5.65 185 PRO A N 1
ATOM 2893 C CA . PRO A 1 185 ? -11.067 -6.892 86.942 1.00 4.01 185 PRO A CA 1
ATOM 2894 C C . PRO A 1 185 ? -11.730 -5.574 86.626 1.00 5.37 185 PRO A C 1
ATOM 2895 O O . PRO A 1 185 ? -11.706 -4.686 87.488 1.00 6.74 185 PRO A O 1
ATOM 2906 N N . PHE A 1 186 ? -12.267 -5.381 85.417 1.00 6.63 186 PHE A N 1
ATOM 2907 C CA . PHE A 1 186 ? -13.005 -4.163 85.130 1.00 6.74 186 PHE A CA 1
ATOM 2908 C C . PHE A 1 186 ? -14.441 -4.228 85.634 1.00 6.17 186 PHE A C 1
ATOM 2909 O O . PHE A 1 186 ? -15.208 -3.297 85.402 1.00 6.66 186 PHE A O 1
ATOM 2926 N N . ASN A 1 187 ? -14.831 -5.318 86.266 1.00 6.21 187 ASN A N 1
ATOM 2927 C CA . ASN A 1 187 ? -16.160 -5.492 86.825 1.00 8.26 187 ASN A CA 1
ATOM 2928 C C . ASN A 1 187 ? -17.268 -5.312 85.785 1.00 5.62 187 ASN A C 1
ATOM 2929 O O . ASN A 1 187 ? -18.225 -4.549 85.994 1.00 5.37 187 ASN A O 1
ATOM 2940 N N . PRO A 1 188 ? -17.211 -6.039 84.678 1.00 6.26 188 PRO A N 1
ATOM 2941 C CA . PRO A 1 188 ? -18.355 -6.046 83.769 1.00 7.00 188 PRO A CA 1
ATOM 2942 C C . PRO A 1 188 ? -19.568 -6.638 84.479 1.00 6.29 188 PRO A C 1
ATOM 2943 O O . PRO A 1 188 ? -19.444 -7.369 85.460 1.00 7.63 188 PRO A O 1
ATOM 2954 N N . LYS A 1 189 ? -20.758 -6.305 83.988 1.00 5.81 189 LYS A N 1
ATOM 2955 C CA . LYS A 1 189 ? -21.950 -6.963 84.524 1.00 7.90 189 LYS A CA 1
ATOM 2956 C C . LYS A 1 189 ? -21.904 -8.454 84.237 1.00 7.49 189 LYS A C 1
ATOM 2957 O O . LYS A 1 189 ? -22.177 -9.284 85.122 1.00 8.37 189 LYS A O 1
ATOM 2976 N N . GLU A 1 190 ? -21.517 -8.820 83.016 1.00 6.39 190 GLU A N 1
ATOM 2977 C CA . GLU A 1 190 ? -21.401 -10.223 82.663 1.00 7.24 190 GLU A CA 1
ATOM 2978 C C . GLU A 1 190 ? -20.543 -10.345 81.414 1.00 6.94 190 GLU A C 1
ATOM 2979 O O . GLU A 1 190 ? -20.526 -9.443 80.571 1.00 7.28 190 GLU A O 1
ATOM 2991 N N . LEU A 1 191 ? -19.837 -11.468 81.322 1.00 6.58 191 LEU A N 1
ATOM 2992 C CA . LEU A 1 191 ? -19.022 -11.834 80.173 1.00 5.44 191 LEU A CA 1
ATOM 2993 C C . LEU A 1 191 ? -19.683 -13.021 79.500 1.00 8.20 191 LEU A C 1
ATOM 2994 O O . LEU A 1 191 ? -19.988 -14.022 80.158 1.00 8.55 191 LEU A O 1
ATOM 3010 N N . LEU A 1 192 ? -19.906 -12.898 78.198 1.00 6.20 192 LEU A N 1
ATOM 3011 C CA . LEU A 1 192 ? -20.616 -13.888 77.411 1.00 5.34 192 LEU A CA 1
ATOM 3012 C C . LEU A 1 192 ? -19.769 -14.325 76.222 1.00 8.00 192 LEU A C 1
ATOM 3013 O O . LEU A 1 192 ? -18.928 -13.573 75.711 1.00 5.74 192 LEU A O 1
ATOM 3029 N N . TYR A 1 193 ? -20.002 -15.547 75.761 1.00 6.26 193 TYR A N 1
ATOM 3030 C CA . TYR A 1 193 ? -19.333 -15.975 74.545 1.00 4.63 193 TYR A CA 1
ATOM 3031 C C . TYR A 1 193 ? -20.214 -16.877 73.699 1.00 6.59 193 TYR A C 1
ATOM 3032 O O . TYR A 1 193 ? -21.105 -17.573 74.199 1.00 7.06 193 TYR A O 1
ATOM 3050 N N . TYR A 1 194 ? -19.960 -16.828 72.395 1.00 5.39 194 TYR A N 1
ATOM 3051 C CA . TYR A 1 194 ? -20.583 -17.696 71.401 1.00 4.31 194 TYR A CA 1
ATOM 3052 C C . TYR A 1 194 ? -19.447 -18.338 70.621 1.00 6.83 194 TYR A C 1
ATOM 3053 O O . TYR A 1 194 ? -18.592 -17.637 70.064 1.00 5.58 194 TYR A O 1
ATOM 3071 N N . ASP A 1 195 ? -19.430 -19.663 70.577 1.00 5.72 195 ASP A N 1
ATOM 3072 C CA . ASP A 1 195 ? -18.375 -20.396 69.898 1.00 6.81 195 ASP A CA 1
ATOM 3073 C C . ASP A 1 195 ? -18.887 -21.819 69.775 1.00 7.75 195 ASP A C 1
ATOM 3074 O O . ASP A 1 195 ? -19.473 -22.332 70.725 1.00 8.16 195 ASP A O 1
ATOM 3083 N N . TYR A 1 196 ? -18.739 -22.455 68.607 1.00 7.87 196 TYR A N 1
ATOM 3084 C CA . TYR A 1 196 ? -19.111 -23.860 68.530 1.00 8.94 196 TYR A CA 1
ATOM 3085 C C . TYR A 1 196 ? -18.199 -24.741 69.374 1.00 11.34 196 TYR A C 1
ATOM 3086 O O . TYR A 1 196 ? -18.569 -25.888 69.667 1.00 10.69 196 TYR A O 1
ATOM 3104 N N . GLN A 1 197 ? -17.033 -24.232 69.769 1.00 8.22 197 GLN A N 1
ATOM 3105 C CA . GLN A 1 197 ? -16.116 -24.911 70.674 1.00 8.40 197 GLN A CA 1
ATOM 3106 C C . GLN A 1 197 ? -16.327 -24.339 72.065 1.00 10.40 197 GLN A C 1
ATOM 3107 O O . GLN A 1 197 ? -16.066 -23.152 72.302 1.00 10.04 197 GLN A O 1
ATOM 3121 N N . ALA A 1 198 ? -16.786 -25.172 72.987 1.00 9.92 198 ALA A N 1
ATOM 3122 C CA . ALA A 1 198 ? -16.965 -24.695 74.346 1.00 10.44 198 ALA A CA 1
ATOM 3123 C C . ALA A 1 198 ? -15.619 -24.418 75.009 1.00 11.02 198 ALA A C 1
ATOM 3124 O O . ALA A 1 198 ? -14.612 -25.074 74.734 1.00 12.15 198 ALA A O 1
ATOM 3131 N N . LEU A 1 199 ? -15.606 -23.431 75.902 1.00 9.02 199 LEU A N 1
ATOM 3132 C CA . LEU A 1 199 ? -14.459 -23.248 76.772 1.00 9.21 199 LEU A CA 1
ATOM 3133 C C . LEU A 1 199 ? -14.346 -24.438 77.719 1.00 11.60 199 LEU A C 1
ATOM 3134 O O . LEU A 1 199 ? -15.357 -24.962 78.178 1.00 15.68 199 LEU A O 1
ATOM 3150 N N . PRO A 1 200 ? -13.129 -24.843 78.063 1.00 18.44 200 PRO A N 1
ATOM 3151 C CA . PRO A 1 200 ? -12.978 -25.757 79.200 1.00 28.69 200 PRO A CA 1
ATOM 3152 C C . PRO A 1 200 ? -13.652 -25.144 80.422 1.00 26.35 200 PRO A C 1
ATOM 3153 O O . PRO A 1 200 ? -13.551 -23.939 80.659 1.00 18.28 200 PRO A O 1
ATOM 3164 N N . LYS A 1 201 ? -14.375 -25.976 81.184 1.00 21.77 201 LYS A N 1
ATOM 3165 C CA . LYS A 1 201 ? -15.194 -25.461 82.283 1.00 23.43 201 LYS A CA 1
ATOM 3166 C C . LYS A 1 201 ? -14.357 -24.680 83.294 1.00 17.09 201 LYS A C 1
ATOM 3167 O O . LYS A 1 201 ? -14.822 -23.680 83.855 1.00 16.00 201 LYS A O 1
ATOM 3186 N N . ASP A 1 202 ? -13.123 -25.120 83.545 1.00 17.65 202 ASP A N 1
ATOM 3187 C CA . ASP A 1 202 ? -12.262 -24.390 84.468 1.00 19.79 202 ASP A CA 1
ATOM 3188 C C . ASP A 1 202 ? -11.934 -23.006 83.928 1.00 16.40 202 ASP A C 1
ATOM 3189 O O . ASP A 1 202 ? -11.890 -22.029 84.687 1.00 14.26 202 ASP A O 1
ATOM 3198 N N . ALA A 1 203 ? -11.681 -22.906 82.622 1.00 15.43 203 ALA A N 1
ATOM 3199 C CA . ALA A 1 203 ? -11.430 -21.603 82.018 1.00 13.34 203 ALA A CA 1
ATOM 3200 C C . ALA A 1 203 ? -12.682 -20.747 82.048 1.00 10.48 203 ALA A C 1
ATOM 3201 O O . ALA A 1 203 ? -12.615 -19.540 82.303 1.00 10.70 203 ALA A O 1
ATOM 3208 N N . GLU A 1 204 ? -13.833 -21.355 81.779 1.00 12.50 204 GLU A N 1
ATOM 3209 C CA . GLU A 1 204 ? -15.094 -20.630 81.853 1.00 12.60 204 GLU A CA 1
ATOM 3210 C C . GLU A 1 204 ? -15.300 -20.051 83.245 1.00 10.50 204 GLU A C 1
ATOM 3211 O O . GLU A 1 204 ? -15.610 -18.869 83.406 1.00 11.14 204 GLU A O 1
ATOM 3223 N N . GLU A 1 205 ? -15.066 -20.857 84.269 1.00 12.68 205 GLU A N 1
ATOM 3224 C CA . GLU A 1 205 ? -15.305 -20.392 85.628 1.00 13.94 205 GLU A CA 1
ATOM 3225 C C . GLU A 1 205 ? -14.300 -19.331 86.040 1.00 11.81 205 GLU A C 1
ATOM 3226 O O . GLU A 1 205 ? -14.644 -18.409 86.790 1.00 13.60 205 GLU A O 1
ATOM 3238 N N . LYS A 1 206 ? -13.061 -19.441 85.560 1.00 10.64 206 LYS A N 1
ATOM 3239 C CA . LYS A 1 206 ? -12.043 -18.458 85.914 1.00 11.70 206 LYS A CA 1
ATOM 3240 C C . LYS A 1 206 ? -12.476 -17.057 85.522 1.00 13.08 206 LYS A C 1
ATOM 3241 O O . LYS A 1 206 ? -12.278 -16.107 86.290 1.00 18.90 206 LYS A O 1
ATOM 3260 N N . VAL A 1 207 ? -13.088 -16.903 84.343 1.00 9.75 207 VAL A N 1
ATOM 3261 C CA . VAL A 1 207 ? -13.503 -15.584 83.887 1.00 9.29 207 VAL A CA 1
ATOM 3262 C C . VAL A 1 207 ? -14.983 -15.304 84.108 1.00 10.19 207 VAL A C 1
ATOM 3263 O O . VAL A 1 207 ? -15.460 -14.218 83.736 1.00 10.52 207 VAL A O 1
ATOM 3276 N N . GLY A 1 208 ? -15.719 -16.221 84.738 1.00 12.06 208 GLY A N 1
ATOM 3277 C CA . GLY A 1 208 ? -17.143 -16.024 84.950 1.00 13.49 208 GLY A CA 1
ATOM 3278 C C . GLY A 1 208 ? -17.958 -15.968 83.676 1.00 10.66 208 GLY A C 1
ATOM 3279 O O . GLY A 1 208 ? -19.010 -15.326 83.654 1.00 13.44 208 GLY A O 1
ATOM 3283 N N . ALA A 1 209 ? -17.502 -16.615 82.608 1.00 8.66 209 ALA A N 1
ATOM 3284 C CA . ALA A 1 209 ? -18.177 -16.513 81.320 1.00 9.27 209 ALA A CA 1
ATOM 3285 C C . ALA A 1 209 ? -19.426 -17.385 81.295 1.00 10.38 209 ALA A C 1
ATOM 3286 O O . ALA A 1 209 ? -19.476 -18.462 81.904 1.00 13.93 209 ALA A O 1
ATOM 3293 N N . ARG A 1 210 ? -20.428 -16.918 80.570 1.00 8.85 210 ARG A N 1
ATOM 3294 C CA . ARG A 1 210 ? -21.613 -17.706 80.254 1.00 9.43 210 ARG A CA 1
ATOM 3295 C C . ARG A 1 210 ? -21.670 -17.915 78.747 1.00 8.01 210 ARG A C 1
ATOM 3296 O O . ARG A 1 210 ? -21.591 -16.957 77.967 1.00 8.48 210 ARG A O 1
ATOM 3317 N N . ARG A 1 211 ? -21.823 -19.160 78.337 1.00 7.83 211 ARG A N 1
ATOM 3318 C CA . ARG A 1 211 ? -21.956 -19.491 76.927 1.00 8.26 211 ARG A CA 1
ATOM 3319 C C . ARG A 1 211 ? -23.385 -19.250 76.473 1.00 9.50 211 ARG A C 1
ATOM 3320 O O . ARG A 1 211 ? -24.333 -19.680 77.132 1.00 11.19 211 ARG A O 1
ATOM 3341 N N . VAL A 1 212 ? -23.535 -18.575 75.342 1.00 7.84 212 VAL A N 1
ATOM 3342 C CA . VAL A 1 212 ? -24.822 -18.335 74.709 1.00 8.27 212 VAL A CA 1
ATOM 3343 C C . VAL A 1 212 ? -24.860 -19.153 73.425 1.00 9.50 212 VAL A C 1
ATOM 3344 O O . VAL A 1 212 ? -23.918 -19.118 72.624 1.00 10.81 212 VAL A O 1
ATOM 3357 N N . GLU A 1 213 ? -25.944 -19.906 73.247 1.00 8.78 213 GLU A N 1
ATOM 3358 C CA . GLU A 1 213 ? -26.008 -20.927 72.211 1.00 10.86 213 GLU A CA 1
ATOM 3359 C C . GLU A 1 213 ? -26.128 -20.345 70.810 1.00 9.16 213 GLU A C 1
ATOM 3360 O O . GLU A 1 213 ? -25.636 -20.948 69.853 1.00 14.40 213 GLU A O 1
ATOM 3372 N N . ASN A 1 214 ? -26.809 -19.227 70.646 1.00 12.41 214 ASN A N 1
ATOM 3373 C CA . ASN A 1 214 ? -26.992 -18.693 69.310 1.00 17.96 214 ASN A CA 1
ATOM 3374 C C . ASN A 1 214 ? -26.638 -17.216 69.277 1.00 10.95 214 ASN A C 1
ATOM 3375 O O . ASN A 1 214 ? -26.775 -16.482 70.267 1.00 11.54 214 ASN A O 1
ATOM 3386 N N . ILE A 1 215 ? -26.178 -16.798 68.103 1.00 11.42 215 ILE A N 1
ATOM 3387 C CA . ILE A 1 215 ? -25.524 -15.503 67.979 1.00 10.42 215 ILE A CA 1
ATOM 3388 C C . ILE A 1 215 ? -26.529 -14.368 68.093 1.00 9.85 215 ILE A C 1
ATOM 3389 O O . ILE A 1 215 ? -26.197 -13.284 68.587 1.00 8.77 215 ILE A O 1
ATOM 3405 N N . GLU A 1 216 ? -27.772 -14.581 67.658 1.00 10.85 216 GLU A N 1
ATOM 3406 C CA . GLU A 1 216 ? -28.778 -13.535 67.802 1.00 9.76 216 GLU A CA 1
ATOM 3407 C C . GLU A 1 216 ? -29.067 -13.236 69.276 1.00 7.00 216 GLU A C 1
ATOM 3408 O O . GLU A 1 216 ? -29.180 -12.066 69.667 1.00 10.26 216 GLU A O 1
ATOM 3420 N N . GLU A 1 217 ? -29.188 -14.277 70.101 1.00 9.14 217 GLU A N 1
ATOM 3421 C CA . GLU A 1 217 ? -29.422 -14.082 71.529 1.00 8.29 217 GLU A CA 1
ATOM 3422 C C . GLU A 1 217 ? -28.207 -13.432 72.188 1.00 7.37 217 GLU A C 1
ATOM 3423 O O . GLU A 1 217 ? -28.347 -12.597 73.098 1.00 9.13 217 GLU A O 1
ATOM 3435 N N . LEU A 1 218 ? -27.013 -13.806 71.733 1.00 8.22 218 LEU A N 1
ATOM 3436 C CA . LEU A 1 218 ? -25.795 -13.201 72.248 1.00 9.66 218 LEU A CA 1
ATOM 3437 C C . LEU A 1 218 ? -25.798 -11.699 72.017 1.00 7.35 218 LEU A C 1
ATOM 3438 O O . LEU A 1 218 ? -25.630 -10.917 72.956 1.00 6.94 218 LEU A O 1
ATOM 3454 N N . VAL A 1 219 ? -25.951 -11.269 70.763 1.00 8.21 219 VAL A N 1
ATOM 3455 C CA . VAL A 1 219 ? -25.772 -9.846 70.492 1.00 6.62 219 VAL A CA 1
ATOM 3456 C C . VAL A 1 219 ? -26.917 -9.013 71.058 1.00 7.42 219 VAL A C 1
ATOM 3457 O O . VAL A 1 219 ? -26.724 -7.841 71.408 1.00 6.84 219 VAL A O 1
ATOM 3470 N N . ALA A 1 220 ? -28.097 -9.600 71.221 1.00 8.46 220 ALA A N 1
ATOM 3471 C CA . ALA A 1 220 ? -29.249 -8.814 71.654 1.00 7.76 220 ALA A CA 1
ATOM 3472 C C . ALA A 1 220 ? -29.081 -8.281 73.060 1.00 7.55 220 ALA A C 1
ATOM 3473 O O . ALA A 1 220 ? -29.687 -7.266 73.401 1.00 12.23 220 ALA A O 1
ATOM 3480 N N . GLN A 1 221 ? -28.272 -8.945 73.888 1.00 9.68 221 GLN A N 1
ATOM 3481 C CA . GLN A 1 221 ? -28.126 -8.577 75.285 1.00 10.18 221 GLN A CA 1
ATOM 3482 C C . GLN A 1 221 ? -26.807 -7.882 75.600 1.00 8.03 221 GLN A C 1
ATOM 3483 O O . GLN A 1 221 ? -26.599 -7.510 76.755 1.00 10.29 221 GLN A O 1
ATOM 3497 N N . ALA A 1 222 ? -25.954 -7.655 74.611 1.00 7.99 222 ALA A N 1
ATOM 3498 C CA . ALA A 1 222 ? -24.600 -7.150 74.819 1.00 6.55 222 ALA A CA 1
ATOM 3499 C C . ALA A 1 222 ? -24.523 -5.642 74.611 1.00 6.86 222 ALA A C 1
ATOM 3500 O O . ALA A 1 222 ? -24.979 -5.116 73.588 1.00 9.09 222 ALA A O 1
ATOM 3507 N N . ASP A 1 223 ? -23.908 -4.946 75.575 1.00 4.07 223 ASP A N 1
ATOM 3508 C CA . ASP A 1 223 ? -23.523 -3.564 75.351 1.00 4.94 223 ASP A CA 1
ATOM 3509 C C . ASP A 1 223 ? -22.319 -3.467 74.434 1.00 5.67 223 ASP A C 1
ATOM 3510 O O . ASP A 1 223 ? -22.189 -2.501 73.673 1.00 6.03 223 ASP A O 1
ATOM 3519 N N . ILE A 1 224 ? -21.417 -4.444 74.507 1.00 5.07 224 ILE A N 1
ATOM 3520 C CA . ILE A 1 224 ? -20.155 -4.460 73.773 1.00 5.82 224 ILE A CA 1
ATOM 3521 C C . ILE A 1 224 ? -20.024 -5.842 73.156 1.00 4.28 224 ILE A C 1
ATOM 3522 O O . ILE A 1 224 ? -20.171 -6.850 73.861 1.00 5.40 224 ILE A O 1
ATOM 3538 N N . VAL A 1 225 ? -19.795 -5.890 71.842 1.00 4.45 225 VAL A N 1
ATOM 3539 C CA . VAL A 1 225 ? -19.523 -7.120 71.123 1.00 4.70 225 VAL A CA 1
ATOM 3540 C C . VAL A 1 225 ? -18.121 -7.025 70.535 1.00 4.38 225 VAL A C 1
ATOM 3541 O O . VAL A 1 225 ? -17.723 -5.983 69.993 1.00 5.80 225 VAL A O 1
ATOM 3554 N N . THR A 1 226 ? -17.367 -8.105 70.650 1.00 4.30 226 THR A N 1
ATOM 3555 C CA . THR A 1 226 ? -16.044 -8.221 70.050 1.00 6.17 226 THR A CA 1
ATOM 3556 C C . THR A 1 226 ? -15.952 -9.508 69.234 1.00 5.54 226 THR A C 1
ATOM 3557 O O . THR A 1 226 ? -16.404 -10.578 69.669 1.00 5.89 226 THR A O 1
ATOM 3568 N N A ILE A 1 227 ? -15.377 -9.390 68.043 0.49 4.03 227 ILE A N 1
ATOM 3569 N N B ILE A 1 227 ? -15.364 -9.394 68.050 0.51 4.03 227 ILE A N 1
ATOM 3570 C CA A ILE A 1 227 ? -15.253 -10.487 67.091 0.49 4.69 227 ILE A CA 1
ATOM 3571 C CA B ILE A 1 227 ? -15.247 -10.484 67.090 0.51 4.67 227 ILE A CA 1
ATOM 3572 C C A ILE A 1 227 ? -13.852 -11.059 67.224 0.49 5.60 227 ILE A C 1
ATOM 3573 C C B ILE A 1 227 ? -13.849 -11.063 67.209 0.51 5.60 227 ILE A C 1
ATOM 3574 O O A ILE A 1 227 ? -12.866 -10.344 67.023 0.49 5.17 227 ILE A O 1
ATOM 3575 O O B ILE A 1 227 ? -12.862 -10.357 66.976 0.51 5.16 227 ILE A O 1
ATOM 3606 N N . ASN A 1 228 ? -13.761 -12.349 67.555 1.00 5.03 228 ASN A N 1
ATOM 3607 C CA . ASN A 1 228 ? -12.475 -13.030 67.725 1.00 3.83 228 ASN A CA 1
ATOM 3608 C C . ASN A 1 228 ? -12.523 -14.429 67.138 1.00 5.80 228 ASN A C 1
ATOM 3609 O O . ASN A 1 228 ? -12.078 -15.396 67.748 1.00 7.21 228 ASN A O 1
ATOM 3621 N N . ALA A 1 229 ? -13.073 -14.560 65.959 1.00 6.70 229 ALA A N 1
ATOM 3622 C CA . ALA A 1 229 ? -13.063 -15.819 65.231 1.00 4.67 229 ALA A CA 1
ATOM 3623 C C . ALA A 1 229 ? -12.297 -15.642 63.928 1.00 4.42 229 ALA A C 1
ATOM 3624 O O . ALA A 1 229 ? -12.171 -14.520 63.431 1.00 6.56 229 ALA A O 1
ATOM 3631 N N . PRO A 1 230 ? -11.772 -16.723 63.345 1.00 3.82 230 PRO A N 1
ATOM 3632 C CA . PRO A 1 230 ? -11.101 -16.615 62.049 1.00 5.10 230 PRO A CA 1
ATOM 3633 C C . PRO A 1 230 ? -12.124 -16.334 60.970 1.00 5.14 230 PRO A C 1
ATOM 3634 O O . PRO A 1 230 ? -13.329 -16.511 61.149 1.00 6.23 230 PRO A O 1
ATOM 3645 N N . LEU A 1 231 ? -11.627 -15.850 59.842 1.00 5.69 231 LEU A N 1
ATOM 3646 C CA . LEU A 1 231 ? -12.453 -15.670 58.659 1.00 5.13 231 LEU A CA 1
ATOM 3647 C C . LEU A 1 231 ? -12.465 -16.968 57.874 1.00 5.74 231 LEU A C 1
ATOM 3648 O O . LEU A 1 231 ? -11.414 -17.473 57.466 1.00 6.83 231 LEU A O 1
ATOM 3664 N N . HIS A 1 232 ? -13.663 -17.518 57.710 1.00 5.80 232 HIS A N 1
ATOM 3665 C CA . HIS A 1 232 ? -13.888 -18.694 56.895 1.00 6.48 232 HIS A CA 1
ATOM 3666 C C . HIS A 1 232 ? -15.323 -18.614 56.386 1.00 7.24 232 HIS A C 1
ATOM 3667 O O . HIS A 1 232 ? -16.040 -17.646 56.641 1.00 7.33 232 HIS A O 1
ATOM 3681 N N . ALA A 1 233 ? -15.748 -19.621 55.631 1.00 8.00 233 ALA A N 1
ATOM 3682 C CA . ALA A 1 233 ? -17.061 -19.512 54.986 1.00 7.61 233 ALA A CA 1
ATOM 3683 C C . ALA A 1 233 ? -18.200 -19.285 55.986 1.00 8.70 233 ALA A C 1
ATOM 3684 O O . ALA A 1 233 ? -19.209 -18.662 55.638 1.00 11.81 233 ALA A O 1
ATOM 3691 N N . GLY A 1 234 ? -18.067 -19.757 57.218 1.00 6.20 234 GLY A N 1
ATOM 3692 C CA . GLY A 1 234 ? -19.096 -19.593 58.231 1.00 9.07 234 GLY A CA 1
ATOM 3693 C C . GLY A 1 234 ? -19.098 -18.245 58.927 1.00 8.95 234 GLY A C 1
ATOM 3694 O O . GLY A 1 234 ? -20.075 -17.902 59.606 1.00 9.96 234 GLY A O 1
ATOM 3698 N N . THR A 1 235 ? -18.022 -17.476 58.785 1.00 6.49 235 THR A N 1
ATOM 3699 C CA . THR A 1 235 ? -17.957 -16.146 59.369 1.00 5.86 235 THR A CA 1
ATOM 3700 C C . THR A 1 235 ? -17.899 -15.037 58.334 1.00 6.55 235 THR A C 1
ATOM 3701 O O . THR A 1 235 ? -18.055 -13.871 58.700 1.00 6.58 235 THR A O 1
ATOM 3712 N N . LYS A 1 236 ? -17.717 -15.348 57.058 1.00 7.16 236 LYS A N 1
ATOM 3713 C CA . LYS A 1 236 ? -17.662 -14.305 56.041 1.00 7.87 236 LYS A CA 1
ATOM 3714 C C . LYS A 1 236 ? -19.022 -13.618 55.940 1.00 8.35 236 LYS A C 1
ATOM 3715 O O . LYS A 1 236 ? -20.045 -14.285 55.743 1.00 9.95 236 LYS A O 1
ATOM 3734 N N . GLY A 1 237 ? -19.040 -12.294 56.106 1.00 8.01 237 GLY A N 1
ATOM 3735 C CA . GLY A 1 237 ? -20.293 -11.560 56.042 1.00 7.69 237 GLY A CA 1
ATOM 3736 C C . GLY A 1 237 ? -21.261 -11.879 57.166 1.00 8.77 237 GLY A C 1
ATOM 3737 O O . GLY A 1 237 ? -22.460 -11.608 57.053 1.00 10.53 237 GLY A O 1
ATOM 3741 N N . LEU A 1 238 ? -20.759 -12.412 58.275 1.00 6.87 238 LEU A N 1
ATOM 3742 C CA . LEU A 1 238 ? -21.594 -12.766 59.408 1.00 9.00 238 LEU A CA 1
ATOM 3743 C C . LEU A 1 238 ? -22.260 -11.535 60.020 1.00 9.87 238 LEU A C 1
ATOM 3744 O O . LEU A 1 238 ? -23.449 -11.571 60.362 1.00 10.84 238 LEU A O 1
ATOM 3760 N N . ILE A 1 239 ? -21.511 -10.445 60.189 1.00 6.41 239 ILE A N 1
ATOM 3761 C CA . ILE A 1 239 ? -22.052 -9.213 60.747 1.00 9.18 239 ILE A CA 1
ATOM 3762 C C . ILE A 1 239 ? -22.607 -8.386 59.591 1.00 7.19 239 ILE A C 1
ATOM 3763 O O . ILE A 1 239 ? -21.903 -7.618 58.934 1.00 8.00 239 ILE A O 1
ATOM 3779 N N . ASN A 1 240 ? -23.906 -8.539 59.350 1.00 8.28 240 ASN A N 1
ATOM 3780 C CA . ASN A 1 240 ? -24.586 -7.903 58.236 1.00 7.85 240 ASN A CA 1
ATOM 3781 C C . ASN A 1 240 ? -25.792 -7.119 58.754 1.00 9.14 240 ASN A C 1
ATOM 3782 O O . ASN A 1 240 ? -26.048 -7.047 59.956 1.00 8.08 240 ASN A O 1
ATOM 3793 N N . LYS A 1 241 ? -26.526 -6.501 57.827 1.00 8.82 241 LYS A N 1
ATOM 3794 C CA . LYS A 1 241 ? -27.631 -5.621 58.196 1.00 10.84 241 LYS A CA 1
ATOM 3795 C C . LYS A 1 241 ? -28.626 -6.332 59.111 1.00 6.73 241 LYS A C 1
ATOM 3796 O O . LYS A 1 241 ? -29.036 -5.796 60.138 1.00 8.21 241 LYS A O 1
ATOM 3815 N N . GLU A 1 242 ? -29.011 -7.554 58.763 1.00 7.34 242 GLU A N 1
ATOM 3816 C CA . GLU A 1 242 ? -30.017 -8.237 59.556 1.00 7.86 242 GLU A CA 1
ATOM 3817 C C . GLU A 1 242 ? -29.518 -8.520 60.971 1.00 8.09 242 GLU A C 1
ATOM 3818 O O . GLU A 1 242 ? -30.246 -8.304 61.947 1.00 8.92 242 GLU A O 1
ATOM 3830 N N . LEU A 1 243 ? -28.291 -9.043 61.108 1.00 6.97 243 LEU A N 1
ATOM 3831 C CA . LEU A 1 243 ? -27.807 -9.355 62.446 1.00 8.47 243 LEU A CA 1
ATOM 3832 C C . LEU A 1 243 ? -27.594 -8.077 63.244 1.00 6.82 243 LEU A C 1
ATOM 3833 O O . LEU A 1 243 ? -27.893 -8.030 64.439 1.00 6.76 243 LEU A O 1
ATOM 3849 N N . LEU A 1 244 ? -27.095 -7.021 62.591 1.00 6.92 244 LEU A N 1
ATOM 3850 C CA . LEU A 1 244 ? -26.923 -5.752 63.293 1.00 6.21 244 LEU A CA 1
ATOM 3851 C C . LEU A 1 244 ? -28.239 -5.208 63.822 1.00 6.60 244 LEU A C 1
ATOM 3852 O O . LEU A 1 244 ? -28.265 -4.591 64.888 1.00 8.30 244 LEU A O 1
ATOM 3868 N N . SER A 1 245 ? -29.341 -5.439 63.110 1.00 7.94 245 SER A N 1
ATOM 3869 C CA . SER A 1 245 ? -30.647 -4.998 63.582 1.00 10.18 245 SER A CA 1
ATOM 3870 C C . SER A 1 245 ? -31.056 -5.691 64.869 1.00 8.04 245 SER A C 1
ATOM 3871 O O . SER A 1 245 ? -31.985 -5.227 65.539 1.00 11.98 245 SER A O 1
ATOM 3879 N N . LYS A 1 246 ? -30.375 -6.781 65.235 1.00 10.31 246 LYS A N 1
ATOM 3880 C CA . LYS A 1 246 ? -30.651 -7.524 66.446 1.00 8.11 246 LYS A CA 1
ATOM 3881 C C . LYS A 1 246 ? -29.694 -7.208 67.585 1.00 8.88 246 LYS A C 1
ATOM 3882 O O . LYS A 1 246 ? -29.914 -7.680 68.705 1.00 8.82 246 LYS A O 1
ATOM 3901 N N . PHE A 1 247 ? -28.653 -6.430 67.325 1.00 8.62 247 PHE A N 1
ATOM 3902 C CA . PHE A 1 247 ? -27.837 -5.894 68.399 1.00 7.30 247 PHE A CA 1
ATOM 3903 C C . PHE A 1 247 ? -28.696 -5.015 69.307 1.00 7.98 247 PHE A C 1
ATOM 3904 O O . PHE A 1 247 ? -29.746 -4.495 68.923 1.00 10.01 247 PHE A O 1
ATOM 3921 N N . LYS A 1 248 ? -28.198 -4.811 70.511 1.00 8.44 248 LYS A N 1
ATOM 3922 C CA . LYS A 1 248 ? -28.772 -3.835 71.415 1.00 10.24 248 LYS A CA 1
ATOM 3923 C C . LYS A 1 248 ? -28.523 -2.447 70.837 1.00 10.62 248 LYS A C 1
ATOM 3924 O O . LYS A 1 248 ? -27.405 -2.140 70.414 1.00 12.22 248 LYS A O 1
ATOM 3943 N N . LYS A 1 249 ? -29.562 -1.608 70.767 1.00 11.23 249 LYS A N 1
ATOM 3944 C CA . LYS A 1 249 ? -29.392 -0.292 70.163 1.00 10.85 249 LYS A CA 1
ATOM 3945 C C . LYS A 1 249 ? -28.323 0.497 70.915 1.00 11.02 249 LYS A C 1
ATOM 3946 O O . LYS A 1 249 ? -28.352 0.604 72.150 1.00 11.57 249 LYS A O 1
ATOM 3965 N N . GLY A 1 250 ? -27.375 1.051 70.161 1.00 9.41 250 GLY A N 1
ATOM 3966 C CA . GLY A 1 250 ? -26.286 1.818 70.739 1.00 8.95 250 GLY A CA 1
ATOM 3967 C C . GLY A 1 250 ? -25.118 0.991 71.221 1.00 7.55 250 GLY A C 1
ATOM 3968 O O . GLY A 1 250 ? -24.334 1.464 72.044 1.00 9.74 250 GLY A O 1
ATOM 3972 N N . ALA A 1 251 ? -25.010 -0.237 70.769 1.00 5.30 251 ALA A N 1
ATOM 3973 C CA . ALA A 1 251 ? -23.896 -1.091 71.135 1.00 7.22 251 ALA A CA 1
ATOM 3974 C C . ALA A 1 251 ? -22.584 -0.589 70.545 1.00 4.91 251 ALA A C 1
ATOM 3975 O O . ALA A 1 251 ? -22.534 0.164 69.560 1.00 6.28 251 ALA A O 1
ATOM 3982 N N . TRP A 1 252 ? -21.499 -1.030 71.169 1.00 6.37 252 TRP A N 1
ATOM 3983 C CA . TRP A 1 252 ? -20.161 -0.787 70.657 1.00 6.59 252 TRP A CA 1
ATOM 3984 C C . TRP A 1 252 ? -19.629 -2.100 70.104 1.00 7.40 252 TRP A C 1
ATOM 3985 O O . TRP A 1 252 ? -19.713 -3.125 70.781 1.00 7.68 252 TRP A O 1
ATOM 4006 N N . LEU A 1 253 ? -19.091 -2.076 68.879 1.00 3.89 253 LEU A N 1
ATOM 4007 C CA . LEU A 1 253 ? -18.586 -3.263 68.215 1.00 5.36 253 LEU A CA 1
ATOM 4008 C C . LEU A 1 253 ? -17.089 -3.122 67.943 1.00 4.31 253 LEU A C 1
ATOM 4009 O O . LEU A 1 253 ? -16.640 -2.116 67.397 1.00 3.76 253 LEU A O 1
ATOM 4025 N N . VAL A 1 254 ? -16.320 -4.127 68.351 1.00 3.80 254 VAL A N 1
ATOM 4026 C CA . VAL A 1 254 ? -14.877 -4.162 68.181 1.00 3.17 254 VAL A CA 1
ATOM 4027 C C . VAL A 1 254 ? -14.527 -5.373 67.327 1.00 6.10 254 VAL A C 1
ATOM 4028 O O . VAL A 1 254 ? -15.020 -6.478 67.584 1.00 5.73 254 VAL A O 1
ATOM 4041 N N . ASN A 1 255 ? -13.681 -5.173 66.316 1.00 4.36 255 ASN A N 1
ATOM 4042 C CA . ASN A 1 255 ? -13.272 -6.253 65.432 1.00 5.98 255 ASN A CA 1
ATOM 4043 C C . ASN A 1 255 ? -11.787 -6.128 65.102 1.00 5.76 255 ASN A C 1
ATOM 4044 O O . ASN A 1 255 ? -11.394 -5.368 64.218 1.00 5.76 255 ASN A O 1
ATOM 4055 N N . THR A 1 256 ? -10.978 -6.917 65.796 1.00 4.28 256 THR A N 1
ATOM 4056 C CA . THR A 1 256 ? -9.579 -7.139 65.478 1.00 5.09 256 THR A CA 1
ATOM 4057 C C . THR A 1 256 ? -9.362 -8.485 64.798 1.00 3.86 256 THR A C 1
ATOM 4058 O O . THR A 1 256 ? -8.221 -8.956 64.717 1.00 5.19 256 THR A O 1
ATOM 4069 N N . ALA A 1 257 ? -10.434 -9.139 64.350 1.00 3.37 257 ALA A N 1
ATOM 4070 C CA . ALA A 1 257 ? -10.314 -10.481 63.793 1.00 4.18 257 ALA A CA 1
ATOM 4071 C C . ALA A 1 257 ? -10.004 -10.377 62.309 1.00 5.37 257 ALA A C 1
ATOM 4072 O O . ALA A 1 257 ? -8.834 -10.389 61.924 1.00 4.65 257 ALA A O 1
ATOM 4079 N N . ARG A 1 258 ? -11.037 -10.210 61.487 1.00 4.61 258 ARG A N 1
ATOM 4080 C CA . ARG A 1 258 ? -10.861 -9.951 60.067 1.00 5.72 258 ARG A CA 1
ATOM 4081 C C . ARG A 1 258 ? -11.968 -9.024 59.597 1.00 4.51 258 ARG A C 1
ATOM 4082 O O . ARG A 1 258 ? -13.118 -9.146 60.022 1.00 5.14 258 ARG A O 1
ATOM 4103 N N . GLY A 1 259 ? -11.616 -8.115 58.695 1.00 3.40 259 GLY A N 1
ATOM 4104 C CA . GLY A 1 259 ? -12.604 -7.158 58.213 1.00 4.85 259 GLY A CA 1
ATOM 4105 C C . GLY A 1 259 ? -13.796 -7.820 57.551 1.00 6.61 259 GLY A C 1
ATOM 4106 O O . GLY A 1 259 ? -14.940 -7.401 57.750 1.00 6.63 259 GLY A O 1
ATOM 4110 N N . ALA A 1 260 ? -13.555 -8.871 56.764 1.00 5.75 260 ALA A N 1
ATOM 4111 C CA . ALA A 1 260 ? -14.626 -9.409 55.925 1.00 6.49 260 ALA A CA 1
ATOM 4112 C C . ALA A 1 260 ? -15.641 -10.232 56.720 1.00 6.35 260 ALA A C 1
ATOM 4113 O O . ALA A 1 260 ? -16.625 -10.693 56.137 1.00 7.49 260 ALA A O 1
ATOM 4120 N N . ILE A 1 261 ? -15.427 -10.454 58.019 1.00 5.09 261 ILE A N 1
ATOM 4121 C CA . ILE A 1 261 ? -16.463 -11.025 58.864 1.00 5.75 261 ILE A CA 1
ATOM 4122 C C . ILE A 1 261 ? -17.637 -10.065 58.927 1.00 6.81 261 ILE A C 1
ATOM 4123 O O . ILE A 1 261 ? -18.765 -10.472 59.187 1.00 7.70 261 ILE A O 1
ATOM 4139 N N . CYS A 1 262 ? -17.386 -8.780 58.699 1.00 8.06 262 CYS A N 1
ATOM 4140 C CA . CYS A 1 262 ? -18.444 -7.789 58.624 1.00 8.08 262 CYS A CA 1
ATOM 4141 C C . CYS A 1 262 ? -18.707 -7.431 57.168 1.00 8.31 262 CYS A C 1
ATOM 4142 O O . CYS A 1 262 ? -17.804 -7.439 56.324 1.00 11.15 262 CYS A O 1
ATOM 4150 N N . VAL A 1 263 ? -19.957 -7.082 56.887 1.00 6.88 263 VAL A N 1
ATOM 4151 C CA . VAL A 1 263 ? -20.294 -6.399 55.642 1.00 7.72 263 VAL A CA 1
ATOM 4152 C C . VAL A 1 263 ? -20.013 -4.918 55.856 1.00 7.03 263 VAL A C 1
ATOM 4153 O O . VAL A 1 263 ? -20.685 -4.259 56.657 1.00 8.01 263 VAL A O 1
ATOM 4166 N N . ALA A 1 264 ? -19.015 -4.395 55.137 1.00 6.95 264 ALA A N 1
ATOM 4167 C CA . ALA A 1 264 ? -18.463 -3.083 55.462 1.00 10.65 264 ALA A CA 1
ATOM 4168 C C . ALA A 1 264 ? -19.532 -1.998 55.454 1.00 8.30 264 ALA A C 1
ATOM 4169 O O . ALA A 1 264 ? -19.626 -1.203 56.393 1.00 7.09 264 ALA A O 1
ATOM 4176 N N . GLU A 1 265 ? -20.343 -1.922 54.391 1.00 7.42 265 GLU A N 1
ATOM 4177 C CA . GLU A 1 265 ? -21.324 -0.842 54.339 1.00 8.56 265 GLU A CA 1
ATOM 4178 C C . GLU A 1 265 ? -22.441 -1.026 55.368 1.00 7.15 265 GLU A C 1
ATOM 4179 O O . GLU A 1 265 ? -23.047 -0.039 55.793 1.00 8.08 265 GLU A O 1
ATOM 4191 N N . ASP A 1 266 ? -22.707 -2.254 55.808 1.00 5.98 266 ASP A N 1
ATOM 4192 C CA . ASP A 1 266 ? -23.744 -2.454 56.810 1.00 8.59 266 ASP A CA 1
ATOM 4193 C C . ASP A 1 266 ? -23.280 -1.955 58.176 1.00 6.97 266 ASP A C 1
ATOM 4194 O O . ASP A 1 266 ? -24.066 -1.383 58.939 1.00 8.14 266 ASP A O 1
ATOM 4203 N N . VAL A 1 267 ? -22.001 -2.151 58.501 1.00 7.43 267 VAL A N 1
ATOM 4204 C CA . VAL A 1 267 ? -21.471 -1.587 59.739 1.00 7.14 267 VAL A CA 1
ATOM 4205 C C . VAL A 1 267 ? -21.529 -0.067 59.688 1.00 6.78 267 VAL A C 1
ATOM 4206 O O . VAL A 1 267 ? -21.934 0.584 60.654 1.00 7.78 267 VAL A O 1
ATOM 4219 N N . ALA A 1 268 ? -21.121 0.522 58.561 1.00 6.74 268 ALA A N 1
ATOM 4220 C CA . ALA A 1 268 ? -21.133 1.978 58.445 1.00 6.02 268 ALA A CA 1
ATOM 4221 C C . ALA A 1 268 ? -22.543 2.523 58.610 1.00 7.10 268 ALA A C 1
ATOM 4222 O O . ALA A 1 268 ? -22.753 3.537 59.285 1.00 8.79 268 ALA A O 1
ATOM 4229 N N . ALA A 1 269 ? -23.514 1.885 57.970 1.00 6.21 269 ALA A N 1
ATOM 4230 C CA . ALA A 1 269 ? -24.879 2.369 58.066 1.00 7.58 269 ALA A CA 1
ATOM 4231 C C . ALA A 1 269 ? -25.403 2.253 59.494 1.00 8.71 269 ALA A C 1
ATOM 4232 O O . ALA A 1 269 ? -26.119 3.133 59.974 1.00 9.92 269 ALA A O 1
ATOM 4239 N N . ALA A 1 270 ? -25.061 1.167 60.187 1.00 8.40 270 ALA A N 1
ATOM 4240 C CA . ALA A 1 270 ? -25.485 0.988 61.569 1.00 6.72 270 ALA A CA 1
ATOM 4241 C C . ALA A 1 270 ? -24.867 2.033 62.495 1.00 7.86 270 ALA A C 1
ATOM 4242 O O . ALA A 1 270 ? -25.510 2.466 63.459 1.00 7.74 270 ALA A O 1
ATOM 4249 N N . LEU A 1 271 ? -23.609 2.411 62.252 1.00 5.95 271 LEU A N 1
ATOM 4250 C CA . LEU A 1 271 ? -22.995 3.478 63.036 1.00 7.60 271 LEU A CA 1
ATOM 4251 C C . LEU A 1 271 ? -23.680 4.817 62.771 1.00 8.78 271 LEU A C 1
ATOM 4252 O O . LEU A 1 271 ? -23.976 5.574 63.698 1.00 8.53 271 LEU A O 1
ATOM 4268 N N . GLU A 1 272 ? -23.904 5.139 61.496 1.00 8.71 272 GLU A N 1
ATOM 4269 C CA . GLU A 1 272 ? -24.501 6.427 61.176 1.00 10.50 272 GLU A CA 1
ATOM 4270 C C . GLU A 1 272 ? -25.913 6.533 61.746 1.00 12.08 272 GLU A C 1
ATOM 4271 O O . GLU A 1 272 ? -26.316 7.615 62.170 1.00 14.14 272 GLU A O 1
ATOM 4283 N N . SER A 1 273 ? -26.654 5.425 61.821 1.00 11.62 273 SER A N 1
ATOM 4284 C CA . SER A 1 273 ? -28.041 5.445 62.289 1.00 10.10 273 SER A CA 1
ATOM 4285 C C . SER A 1 273 ? -28.175 5.345 63.800 1.00 13.43 273 SER A C 1
ATOM 4286 O O . SER A 1 273 ? -29.281 5.532 64.321 1.00 15.66 273 SER A O 1
ATOM 4294 N N . GLY A 1 274 ? -27.095 5.037 64.518 1.00 10.03 274 GLY A N 1
ATOM 4295 C CA . GLY A 1 274 ? -27.169 4.874 65.946 1.00 11.11 274 GLY A CA 1
ATOM 4296 C C . GLY A 1 274 ? -27.457 3.470 66.412 1.00 8.35 274 GLY A C 1
ATOM 4297 O O . GLY A 1 274 ? -27.476 3.229 67.629 1.00 10.59 274 GLY A O 1
ATOM 4301 N N . GLN A 1 275 ? -27.668 2.519 65.494 1.00 7.37 275 GLN A N 1
ATOM 4302 C CA . GLN A 1 275 ? -27.746 1.128 65.919 1.00 7.38 275 GLN A CA 1
ATOM 4303 C C . GLN A 1 275 ? -26.480 0.717 66.657 1.00 8.78 275 GLN A C 1
ATOM 4304 O O . GLN A 1 275 ? -26.538 -0.002 67.658 1.00 8.01 275 GLN A O 1
ATOM 4318 N N . LEU A 1 276 ? -25.335 1.205 66.197 1.00 9.05 276 LEU A N 1
ATOM 4319 C CA . LEU A 1 276 ? -24.092 1.165 66.950 1.00 7.06 276 LEU A CA 1
ATOM 4320 C C . LEU A 1 276 ? -23.740 2.577 67.387 1.00 5.14 276 LEU A C 1
ATOM 4321 O O . LEU A 1 276 ? -23.896 3.532 66.614 1.00 7.79 276 LEU A O 1
ATOM 4337 N N . ARG A 1 277 ? -23.220 2.685 68.616 1.00 7.08 277 ARG A N 1
ATOM 4338 C CA . ARG A 1 277 ? -22.591 3.912 69.083 1.00 6.00 277 ARG A CA 1
ATOM 4339 C C . ARG A 1 277 ? -21.160 4.029 68.599 1.00 7.53 277 ARG A C 1
ATOM 4340 O O . ARG A 1 277 ? -20.646 5.139 68.474 1.00 7.29 277 ARG A O 1
ATOM 4361 N N . GLY A 1 278 ? -20.493 2.905 68.353 1.00 6.52 278 GLY A N 1
ATOM 4362 C CA . GLY A 1 278 ? -19.092 2.930 67.986 1.00 5.80 278 GLY A CA 1
ATOM 4363 C C . GLY A 1 278 ? -18.673 1.636 67.334 1.00 4.06 278 GLY A C 1
ATOM 4364 O O . GLY A 1 278 ? -19.252 0.570 67.575 1.00 5.43 278 GLY A O 1
ATOM 4368 N N . TYR A 1 279 ? -17.660 1.745 66.499 1.00 3.69 279 TYR A N 1
ATOM 4369 C CA . TYR A 1 279 ? -17.027 0.605 65.862 1.00 3.53 279 TYR A CA 1
ATOM 4370 C C . TYR A 1 279 ? -15.546 0.884 65.783 1.00 3.63 279 TYR A C 1
ATOM 4371 O O . TYR A 1 279 ? -15.112 2.008 65.471 1.00 5.45 279 TYR A O 1
ATOM 4389 N N . GLY A 1 280 ? -14.746 -0.139 66.035 1.00 4.71 280 GLY A N 1
ATOM 4390 C CA . GLY A 1 280 ? -13.318 0.038 65.909 1.00 3.82 280 GLY A CA 1
ATOM 4391 C C . GLY A 1 280 ? -12.606 -1.284 65.792 1.00 4.50 280 GLY A C 1
ATOM 4392 O O . GLY A 1 280 ? -13.115 -2.336 66.181 1.00 4.70 280 GLY A O 1
ATOM 4396 N N . GLY A 1 281 ? -11.415 -1.207 65.239 1.00 4.35 281 GLY A N 1
ATOM 4397 C CA . GLY A 1 281 ? -10.564 -2.364 65.048 1.00 4.60 281 GLY A CA 1
ATOM 4398 C C . GLY A 1 281 ? -9.458 -1.983 64.098 1.00 4.94 281 GLY A C 1
ATOM 4399 O O . GLY A 1 281 ? -9.368 -0.833 63.635 1.00 6.35 281 GLY A O 1
ATOM 4403 N N . ASP A 1 282 ? -8.605 -2.959 63.801 1.00 5.39 282 ASP A N 1
ATOM 4404 C CA . ASP A 1 282 ? -7.451 -2.723 62.954 1.00 5.39 282 ASP A CA 1
ATOM 4405 C C . ASP A 1 282 ? -7.533 -3.438 61.616 1.00 4.31 282 ASP A C 1
ATOM 4406 O O . ASP A 1 282 ? -6.664 -3.238 60.776 1.00 7.19 282 ASP A O 1
ATOM 4415 N N . VAL A 1 283 ? -8.567 -4.232 61.382 1.00 5.21 283 VAL A N 1
ATOM 4416 C CA . VAL A 1 283 ? -8.612 -5.129 60.243 1.00 5.04 283 VAL A CA 1
ATOM 4417 C C . VAL A 1 283 ? -9.669 -4.688 59.242 1.00 4.23 283 VAL A C 1
ATOM 4418 O O . VAL A 1 283 ? -10.765 -4.233 59.604 1.00 5.98 283 VAL A O 1
ATOM 4431 N N . TRP A 1 284 ? -9.345 -4.889 57.971 1.00 4.85 284 TRP A N 1
ATOM 4432 C CA . TRP A 1 284 ? -10.109 -4.352 56.858 1.00 5.36 284 TRP A CA 1
ATOM 4433 C C . TRP A 1 284 ? -10.160 -5.380 55.741 1.00 5.37 284 TRP A C 1
ATOM 4434 O O . TRP A 1 284 ? -9.273 -6.220 55.605 1.00 6.27 284 TRP A O 1
ATOM 4455 N N . PHE A 1 285 ? -11.187 -5.286 54.913 1.00 5.80 285 PHE A N 1
ATOM 4456 C CA . PHE A 1 285 ? -11.133 -5.990 53.631 1.00 6.40 285 PHE A CA 1
ATOM 4457 C C . PHE A 1 285 ? -11.389 -5.039 52.470 1.00 8.13 285 PHE A C 1
ATOM 4458 O O . PHE A 1 285 ? -12.394 -4.321 52.486 1.00 8.00 285 PHE A O 1
ATOM 4475 N N . PRO A 1 286 ? -10.494 -5.030 51.454 1.00 7.03 286 PRO A N 1
ATOM 4476 C CA . PRO A 1 286 ? -9.186 -5.696 51.395 1.00 5.81 286 PRO A CA 1
ATOM 4477 C C . PRO A 1 286 ? -8.111 -4.906 52.126 1.00 8.60 286 PRO A C 1
ATOM 4478 O O . PRO A 1 286 ? -8.390 -3.813 52.604 1.00 6.53 286 PRO A O 1
ATOM 4489 N N . GLN A 1 287 ? -6.904 -5.462 52.214 1.00 6.31 287 GLN A N 1
ATOM 4490 C CA . GLN A 1 287 ? -5.745 -4.751 52.749 1.00 5.37 287 GLN A CA 1
ATOM 4491 C C . GLN A 1 287 ? -4.612 -4.724 51.729 1.00 7.10 287 GLN A C 1
ATOM 4492 O O . GLN A 1 287 ? -4.308 -5.750 51.112 1.00 6.60 287 GLN A O 1
ATOM 4506 N N . PRO A 1 288 ? -3.967 -3.562 51.545 1.00 7.27 288 PRO A N 1
ATOM 4507 C CA . PRO A 1 288 ? -4.290 -2.258 52.135 1.00 6.29 288 PRO A CA 1
ATOM 4508 C C . PRO A 1 288 ? -5.703 -1.785 51.850 1.00 8.16 288 PRO A C 1
ATOM 4509 O O . PRO A 1 288 ? -6.244 -2.057 50.780 1.00 8.69 288 PRO A O 1
ATOM 4520 N N . ALA A 1 289 ? -6.296 -1.090 52.790 1.00 6.62 289 ALA A N 1
ATOM 4521 C CA . ALA A 1 289 ? -7.637 -0.575 52.581 1.00 7.35 289 ALA A CA 1
ATOM 4522 C C . ALA A 1 289 ? -7.616 0.589 51.598 1.00 7.12 289 ALA A C 1
ATOM 4523 O O . ALA A 1 289 ? -6.835 1.533 51.785 1.00 9.82 289 ALA A O 1
ATOM 4530 N N . PRO A 1 290 ? -8.498 0.597 50.600 1.00 10.44 290 PRO A N 1
ATOM 4531 C CA . PRO A 1 290 ? -8.547 1.734 49.668 1.00 13.64 290 PRO A CA 1
ATOM 4532 C C . PRO A 1 290 ? -8.871 3.041 50.377 1.00 15.67 290 PRO A C 1
ATOM 4533 O O . PRO A 1 290 ? -9.430 3.070 51.476 1.00 12.20 290 PRO A O 1
ATOM 4544 N N . LYS A 1 291 ? -8.507 4.144 49.717 1.00 17.87 291 LYS A N 1
ATOM 4545 C CA . LYS A 1 291 ? -8.728 5.470 50.290 1.00 18.43 291 LYS A CA 1
ATOM 4546 C C . LYS A 1 291 ? -10.199 5.769 50.515 1.00 15.96 291 LYS A C 1
ATOM 4547 O O . LYS A 1 291 ? -10.534 6.575 51.389 1.00 27.71 291 LYS A O 1
ATOM 4566 N N . ASP A 1 292 ? -11.092 5.164 49.741 1.00 17.38 292 ASP A N 1
ATOM 4567 C CA . ASP A 1 292 ? -12.516 5.422 49.909 1.00 21.52 292 ASP A CA 1
ATOM 4568 C C . ASP A 1 292 ? -13.237 4.311 50.660 1.00 17.19 292 ASP A C 1
ATOM 4569 O O . ASP A 1 292 ? -14.464 4.248 50.621 1.00 17.45 292 ASP A O 1
ATOM 4578 N N . HIS A 1 293 ? -12.502 3.417 51.336 1.00 12.11 293 HIS A N 1
ATOM 4579 C CA . HIS A 1 293 ? -13.157 2.376 52.102 1.00 10.78 293 HIS A CA 1
ATOM 4580 C C . HIS A 1 293 ? -14.099 3.043 53.110 1.00 8.46 293 HIS A C 1
ATOM 4581 O O . HIS A 1 293 ? -13.674 3.964 53.816 1.00 10.47 293 HIS A O 1
ATOM 4595 N N . PRO A 1 294 ? -15.347 2.582 53.246 1.00 11.13 294 PRO A N 1
ATOM 4596 C CA . PRO A 1 294 ? -16.309 3.313 54.089 1.00 8.57 294 PRO A CA 1
ATOM 4597 C C . PRO A 1 294 ? -15.931 3.429 55.543 1.00 7.64 294 PRO A C 1
ATOM 4598 O O . PRO A 1 294 ? -16.452 4.313 56.222 1.00 10.09 294 PRO A O 1
ATOM 4609 N N . TRP A 1 295 ? -15.095 2.534 56.068 1.00 7.01 295 TRP A N 1
ATOM 4610 C CA . TRP A 1 295 ? -14.765 2.579 57.487 1.00 7.91 295 TRP A CA 1
ATOM 4611 C C . TRP A 1 295 ? -13.845 3.735 57.841 1.00 5.01 295 TRP A C 1
ATOM 4612 O O . TRP A 1 295 ? -13.672 4.011 59.025 1.00 6.24 295 TRP A O 1
ATOM 4633 N N . ARG A 1 296 ? -13.261 4.421 56.857 1.00 6.70 296 ARG A N 1
ATOM 4634 C CA . ARG A 1 296 ? -12.418 5.565 57.162 1.00 7.37 296 ARG A CA 1
ATOM 4635 C C . ARG A 1 296 ? -13.244 6.755 57.637 1.00 8.56 296 ARG A C 1
ATOM 4636 O O . ARG A 1 296 ? -12.925 7.383 58.660 1.00 8.33 296 ARG A O 1
ATOM 4657 N N . ASP A 1 297 ? -14.317 7.087 56.910 1.00 8.77 297 ASP A N 1
ATOM 4658 C CA . ASP A 1 297 ? -15.038 8.324 57.184 1.00 8.74 297 ASP A CA 1
ATOM 4659 C C . ASP A 1 297 ? -16.314 8.136 57.994 1.00 11.41 297 ASP A C 1
ATOM 4660 O O . ASP A 1 297 ? -16.922 9.138 58.405 1.00 9.04 297 ASP A O 1
ATOM 4669 N N . MET A 1 298 ? -16.740 6.901 58.235 1.00 8.44 298 MET A N 1
ATOM 4670 C CA . MET A 1 298 ? -17.972 6.680 58.976 1.00 6.99 298 MET A CA 1
ATOM 4671 C C . MET A 1 298 ? -17.849 7.241 60.388 1.00 7.59 298 MET A C 1
ATOM 4672 O O . MET A 1 298 ? -16.792 7.184 61.015 1.00 8.28 298 MET A O 1
ATOM 4686 N N . ARG A 1 299 ? -18.937 7.821 60.867 1.00 6.21 299 ARG A N 1
ATOM 4687 C CA . ARG A 1 299 ? -19.014 8.343 62.226 1.00 9.09 299 ARG A CA 1
ATOM 4688 C C . ARG A 1 299 ? -20.429 8.128 62.752 1.00 8.52 299 ARG A C 1
ATOM 4689 O O . ARG A 1 299 ? -21.370 7.897 61.993 1.00 8.47 299 ARG A O 1
ATOM 4710 N N . ASN A 1 300 ? -20.570 8.210 64.068 1.00 6.68 300 ASN A N 1
ATOM 4711 C CA . ASN A 1 300 ? -21.883 8.279 64.682 1.00 7.27 300 ASN A CA 1
ATOM 4712 C C . ASN A 1 300 ? -22.420 9.712 64.573 1.00 7.69 300 ASN A C 1
ATOM 4713 O O . ASN A 1 300 ? -21.783 10.595 63.988 1.00 8.26 300 ASN A O 1
ATOM 4724 N N . LYS A 1 301 ? -23.616 9.934 65.138 1.00 9.83 301 LYS A N 1
ATOM 4725 C CA . LYS A 1 301 ? -24.304 11.214 65.003 1.00 9.83 301 LYS A CA 1
ATOM 4726 C C . LYS A 1 301 ? -23.557 12.364 65.659 1.00 11.57 301 LYS A C 1
ATOM 4727 O O . LYS A 1 301 ? -23.838 13.528 65.355 1.00 12.58 301 LYS A O 1
ATOM 4746 N N . TYR A 1 302 ? -22.627 12.075 66.555 1.00 7.65 302 TYR A N 1
ATOM 4747 C CA . TYR A 1 302 ? -21.838 13.091 67.218 1.00 9.67 302 TYR A CA 1
ATOM 4748 C C . TYR A 1 302 ? -20.496 13.324 66.539 1.00 10.76 302 TYR A C 1
ATOM 4749 O O . TYR A 1 302 ? -19.669 14.082 67.072 1.00 10.81 302 TYR A O 1
ATOM 4767 N N . GLY A 1 303 ? -20.232 12.676 65.401 1.00 7.34 303 GLY A N 1
ATOM 4768 C CA . GLY A 1 303 ? -18.951 12.851 64.748 1.00 9.13 303 GLY A CA 1
ATOM 4769 C C . GLY A 1 303 ? -17.862 11.982 65.317 1.00 6.98 303 GLY A C 1
ATOM 4770 O O . GLY A 1 303 ? -16.685 12.266 65.089 1.00 8.94 303 GLY A O 1
ATOM 4774 N N . ALA A 1 304 ? -18.232 10.934 66.053 1.00 7.83 304 ALA A N 1
ATOM 4775 C CA . ALA A 1 304 ? -17.285 10.106 66.780 1.00 4.78 304 ALA A CA 1
ATOM 4776 C C . ALA A 1 304 ? -17.623 8.636 66.553 1.00 7.70 304 ALA A C 1
ATOM 4777 O O . ALA A 1 304 ? -18.151 8.280 65.497 1.00 6.38 304 ALA A O 1
ATOM 4784 N N . GLY A 1 305 ? -17.305 7.764 67.505 1.00 6.01 305 GLY A N 1
ATOM 4785 C CA . GLY A 1 305 ? -17.647 6.372 67.334 1.00 5.01 305 GLY A CA 1
ATOM 4786 C C . GLY A 1 305 ? -16.799 5.628 66.334 1.00 3.85 305 GLY A C 1
ATOM 4787 O O . GLY A 1 305 ? -17.192 4.545 65.912 1.00 5.12 305 GLY A O 1
ATOM 4791 N N . ASN A 1 306 ? -15.649 6.167 65.923 1.00 4.81 306 ASN A N 1
ATOM 4792 C CA . ASN A 1 306 ? -14.756 5.515 64.966 1.00 4.07 306 ASN A CA 1
ATOM 4793 C C . ASN A 1 306 ? -13.384 5.382 65.616 1.00 6.16 306 ASN A C 1
ATOM 4794 O O . ASN A 1 306 ? -12.713 6.393 65.874 1.00 5.32 306 ASN A O 1
ATOM 4805 N N . ALA A 1 307 ? -12.976 4.136 65.910 1.00 5.14 307 ALA A N 1
ATOM 4806 C CA . ALA A 1 307 ? -11.661 3.850 66.476 1.00 5.97 307 ALA A CA 1
ATOM 4807 C C . ALA A 1 307 ? -10.852 2.951 65.549 1.00 5.71 307 ALA A C 1
ATOM 4808 O O . ALA A 1 307 ? -10.103 2.074 65.987 1.00 6.15 307 ALA A O 1
ATOM 4815 N N . MET A 1 308 ? -10.938 3.208 64.257 1.00 4.63 308 MET A N 1
ATOM 4816 C CA . MET A 1 308 ? -10.206 2.423 63.275 1.00 4.86 308 MET A CA 1
ATOM 4817 C C . MET A 1 308 ? -8.720 2.773 63.258 1.00 5.39 308 MET A C 1
ATOM 4818 O O . MET A 1 308 ? -8.316 3.935 63.423 1.00 5.44 308 MET A O 1
ATOM 4832 N N . THR A 1 309 ? -7.894 1.755 62.987 1.00 5.42 309 THR A N 1
ATOM 4833 C CA . THR A 1 309 ? -6.459 1.930 62.748 1.00 3.61 309 THR A CA 1
ATOM 4834 C C . THR A 1 309 ? -6.103 1.074 61.540 1.00 6.44 309 THR A C 1
ATOM 4835 O O . THR A 1 309 ? -6.890 0.192 61.182 1.00 4.41 309 THR A O 1
ATOM 4846 N N . PRO A 1 310 ? -4.945 1.260 60.911 1.00 6.00 310 PRO A N 1
ATOM 4847 C CA . PRO A 1 310 ? -4.462 0.240 59.961 1.00 3.51 310 PRO A CA 1
ATOM 4848 C C . PRO A 1 310 ? -4.222 -1.059 60.713 1.00 2.90 310 PRO A C 1
ATOM 4849 O O . PRO A 1 310 ? -4.232 -1.112 61.947 1.00 3.47 310 PRO A O 1
ATOM 4860 N N . HIS A 1 311 ? -3.949 -2.119 59.949 1.00 4.55 311 HIS A N 1
ATOM 4861 C CA . HIS A 1 311 ? -3.772 -3.451 60.529 1.00 5.39 311 HIS A CA 1
ATOM 4862 C C . HIS A 1 311 ? -2.379 -3.577 61.112 1.00 3.98 311 HIS A C 1
ATOM 4863 O O . HIS A 1 311 ? -1.418 -3.915 60.417 1.00 4.92 311 HIS A O 1
ATOM 4877 N N . TYR A 1 312 ? -2.286 -3.369 62.419 1.00 4.97 312 TYR A N 1
ATOM 4878 C CA . TYR A 1 312 ? -0.990 -3.414 63.064 1.00 6.09 312 TYR A CA 1
ATOM 4879 C C . TYR A 1 312 ? -0.996 -4.038 64.451 1.00 4.12 312 TYR A C 1
ATOM 4880 O O . TYR A 1 312 ? 0.091 -4.205 65.021 1.00 4.18 312 TYR A O 1
ATOM 4898 N N . SER A 1 313 ? -2.138 -4.390 65.026 1.00 5.99 313 SER A N 1
ATOM 4899 C CA . SER A 1 313 ? -2.112 -4.817 66.426 1.00 5.60 313 SER A CA 1
ATOM 4900 C C . SER A 1 313 ? -1.228 -6.036 66.602 1.00 5.24 313 SER A C 1
ATOM 4901 O O . SER A 1 313 ? -0.521 -6.159 67.609 1.00 6.21 313 SER A O 1
ATOM 4909 N N . GLY A 1 314 ? -1.256 -6.942 65.638 1.00 5.07 314 GLY A N 1
ATOM 4910 C CA . GLY A 1 314 ? -0.465 -8.145 65.666 1.00 4.28 314 GLY A CA 1
ATOM 4911 C C . GLY A 1 314 ? 0.954 -7.973 65.206 1.00 4.99 314 GLY A C 1
ATOM 4912 O O . GLY A 1 314 ? 1.671 -8.969 65.103 1.00 5.37 314 GLY A O 1
ATOM 4916 N N . THR A 1 315 ? 1.389 -6.742 64.886 1.00 4.74 315 THR A N 1
ATOM 4917 C CA . THR A 1 315 ? 2.745 -6.495 64.420 1.00 3.78 315 THR A CA 1
ATOM 4918 C C . THR A 1 315 ? 3.425 -5.423 65.272 1.00 5.33 315 THR A C 1
ATOM 4919 O O . THR A 1 315 ? 4.272 -4.679 64.808 1.00 4.78 315 THR A O 1
ATOM 4930 N N . THR A 1 316 ? 3.059 -5.338 66.544 1.00 4.89 316 THR A N 1
ATOM 4931 C CA . THR A 1 316 ? 3.883 -4.589 67.472 1.00 5.03 316 THR A CA 1
ATOM 4932 C C . THR A 1 316 ? 5.294 -5.173 67.469 1.00 6.07 316 THR A C 1
ATOM 4933 O O . THR A 1 316 ? 5.527 -6.309 67.055 1.00 5.71 316 THR A O 1
ATOM 4944 N N . LEU A 1 317 ? 6.246 -4.385 67.948 1.00 5.18 317 LEU A N 1
ATOM 4945 C CA . LEU A 1 317 ? 7.628 -4.854 67.952 1.00 5.07 317 LEU A CA 1
ATOM 4946 C C . LEU A 1 317 ? 7.787 -6.107 68.805 1.00 7.76 317 LEU A C 1
ATOM 4947 O O . LEU A 1 317 ? 8.592 -6.989 68.470 1.00 7.44 317 LEU A O 1
ATOM 4963 N N . ASP A 1 318 ? 7.018 -6.221 69.890 1.00 6.18 318 ASP A N 1
ATOM 4964 C CA . ASP A 1 318 ? 7.089 -7.409 70.735 1.00 5.74 318 ASP A CA 1
ATOM 4965 C C . ASP A 1 318 ? 6.582 -8.639 69.990 1.00 7.01 318 ASP A C 1
ATOM 4966 O O . ASP A 1 318 ? 7.152 -9.726 70.109 1.00 8.90 318 ASP A O 1
ATOM 4975 N N . ALA A 1 319 ? 5.516 -8.480 69.210 1.00 6.82 319 ALA A N 1
ATOM 4976 C CA . ALA A 1 319 ? 4.967 -9.601 68.457 1.00 5.95 319 ALA A CA 1
ATOM 4977 C C . ALA A 1 319 ? 5.871 -10.007 67.294 1.00 6.47 319 ALA A C 1
ATOM 4978 O O . ALA A 1 319 ? 5.965 -11.201 66.955 1.00 4.93 319 ALA A O 1
ATOM 4985 N N . GLN A 1 320 ? 6.527 -9.033 66.659 1.00 5.84 320 GLN A N 1
ATOM 4986 C CA . GLN A 1 320 ? 7.292 -9.316 65.447 1.00 6.14 320 GLN A CA 1
ATOM 4987 C C . GLN A 1 320 ? 8.383 -10.342 65.703 1.00 5.63 320 GLN A C 1
ATOM 4988 O O . GLN A 1 320 ? 8.553 -11.273 64.921 1.00 6.76 320 GLN A O 1
ATOM 5002 N N A THR A 1 321 ? 9.130 -10.200 66.801 0.55 7.35 321 THR A N 1
ATOM 5003 N N B THR A 1 321 ? 9.126 -10.206 66.802 0.45 7.38 321 THR A N 1
ATOM 5004 C CA A THR A 1 321 ? 10.184 -11.177 67.053 0.55 10.04 321 THR A CA 1
ATOM 5005 C CA B THR A 1 321 ? 10.179 -11.184 67.047 0.45 10.05 321 THR A CA 1
ATOM 5006 C C A THR A 1 321 ? 9.606 -12.576 67.247 0.55 9.92 321 THR A C 1
ATOM 5007 C C B THR A 1 321 ? 9.601 -12.581 67.242 0.45 9.91 321 THR A C 1
ATOM 5008 O O A THR A 1 321 ? 10.226 -13.565 66.840 0.55 9.49 321 THR A O 1
ATOM 5009 O O B THR A 1 321 ? 10.222 -13.571 66.840 0.45 9.49 321 THR A O 1
ATOM 5030 N N . ARG A 1 322 ? 8.417 -12.682 67.850 1.00 6.36 322 ARG A N 1
ATOM 5031 C CA . ARG A 1 322 ? 7.806 -13.989 68.075 1.00 6.70 322 ARG A CA 1
ATOM 5032 C C . ARG A 1 322 ? 7.370 -14.654 66.771 1.00 7.31 322 ARG A C 1
ATOM 5033 O O . ARG A 1 322 ? 7.628 -15.851 66.566 1.00 5.75 322 ARG A O 1
ATOM 5055 N N . TYR A 1 323 ? 6.679 -13.926 65.885 1.00 5.32 323 TYR A N 1
ATOM 5056 C CA . TYR A 1 323 ? 6.272 -14.591 64.662 1.00 4.93 323 TYR A CA 1
ATOM 5057 C C . TYR A 1 323 ? 7.425 -14.762 63.682 1.00 6.69 323 TYR A C 1
ATOM 5058 O O . TYR A 1 323 ? 7.389 -15.686 62.857 1.00 6.62 323 TYR A O 1
ATOM 5076 N N . ALA A 1 324 ? 8.481 -13.953 63.787 1.00 6.46 324 ALA A N 1
ATOM 5077 C CA . ALA A 1 324 ? 9.668 -14.212 62.986 1.00 7.20 324 ALA A CA 1
ATOM 5078 C C . ALA A 1 324 ? 10.325 -15.529 63.403 1.00 8.09 324 ALA A C 1
ATOM 5079 O O . ALA A 1 324 ? 10.661 -16.362 62.552 1.00 6.96 324 ALA A O 1
ATOM 5086 N N A GLU A 1 325 ? 10.476 -15.762 64.708 0.48 6.05 325 GLU A N 1
ATOM 5087 N N B GLU A 1 325 ? 10.490 -15.742 64.716 0.52 6.05 325 GLU A N 1
ATOM 5088 C CA A GLU A 1 325 ? 11.085 -17.019 65.133 0.48 6.61 325 GLU A CA 1
ATOM 5089 C CA B GLU A 1 325 ? 11.065 -16.997 65.199 0.52 6.56 325 GLU A CA 1
ATOM 5090 C C A GLU A 1 325 ? 10.206 -18.207 64.762 0.48 7.19 325 GLU A C 1
ATOM 5091 C C B GLU A 1 325 ? 10.211 -18.184 64.766 0.52 7.19 325 GLU A C 1
ATOM 5092 O O A GLU A 1 325 ? 10.708 -19.250 64.325 0.48 8.26 325 GLU A O 1
ATOM 5093 O O B GLU A 1 325 ? 10.735 -19.201 64.295 0.52 8.27 325 GLU A O 1
ATOM 5116 N N . GLY A 1 326 ? 8.889 -18.060 64.897 1.00 6.00 326 GLY A N 1
ATOM 5117 C CA . GLY A 1 326 ? 8.003 -19.150 64.544 1.00 6.78 326 GLY A CA 1
ATOM 5118 C C . GLY A 1 326 ? 8.006 -19.456 63.063 1.00 5.82 326 GLY A C 1
ATOM 5119 O O . GLY A 1 326 ? 7.838 -20.609 62.668 1.00 6.88 326 GLY A O 1
ATOM 5123 N N . THR A 1 327 ? 8.157 -18.429 62.232 1.00 4.85 327 THR A N 1
ATOM 5124 C CA . THR A 1 327 ? 8.274 -18.619 60.789 1.00 5.30 327 THR A CA 1
ATOM 5125 C C . THR A 1 327 ? 9.525 -19.418 60.460 1.00 7.81 327 THR A C 1
ATOM 5126 O O . THR A 1 327 ? 9.488 -20.341 59.633 1.00 7.00 327 THR A O 1
ATOM 5137 N N A LYS A 1 328 ? 10.647 -19.072 61.092 0.51 6.14 328 LYS A N 1
ATOM 5138 N N B LYS A 1 328 ? 10.648 -19.071 61.092 0.49 6.15 328 LYS A N 1
ATOM 5139 C CA A LYS A 1 328 ? 11.876 -19.832 60.912 0.51 6.90 328 LYS A CA 1
ATOM 5140 C CA B LYS A 1 328 ? 11.878 -19.830 60.911 0.49 6.91 328 LYS A CA 1
ATOM 5141 C C A LYS A 1 328 ? 11.679 -21.286 61.309 0.51 8.07 328 LYS A C 1
ATOM 5142 C C B LYS A 1 328 ? 11.687 -21.283 61.314 0.49 8.07 328 LYS A C 1
ATOM 5143 O O A LYS A 1 328 ? 12.092 -22.198 60.585 0.51 7.82 328 LYS A O 1
ATOM 5144 O O B LYS A 1 328 ? 12.115 -22.193 60.595 0.49 7.83 328 LYS A O 1
ATOM 5181 N N . ASN A 1 329 ? 11.046 -21.523 62.461 1.00 7.48 329 ASN A N 1
ATOM 5182 C CA . ASN A 1 329 ? 10.828 -22.894 62.910 1.00 6.11 329 ASN A CA 1
ATOM 5183 C C . ASN A 1 329 ? 9.978 -23.684 61.924 1.00 8.65 329 ASN A C 1
ATOM 5184 O O . ASN A 1 329 ? 10.283 -24.843 61.634 1.00 9.13 329 ASN A O 1
ATOM 5195 N N . ILE A 1 330 ? 8.914 -23.078 61.388 1.00 6.88 330 ILE A N 1
ATOM 5196 C CA . ILE A 1 330 ? 8.091 -23.753 60.386 1.00 6.21 330 ILE A CA 1
ATOM 5197 C C . ILE A 1 330 ? 8.933 -24.091 59.160 1.00 6.80 330 ILE A C 1
ATOM 5198 O O . ILE A 1 330 ? 8.892 -25.211 58.632 1.00 5.80 330 ILE A O 1
ATOM 5214 N N . LEU A 1 331 ? 9.706 -23.116 58.675 1.00 5.47 331 LEU A N 1
ATOM 5215 C CA . LEU A 1 331 ? 10.520 -23.349 57.484 1.00 6.87 331 LEU A CA 1
ATOM 5216 C C . LEU A 1 331 ? 11.514 -24.487 57.708 1.00 7.50 331 LEU A C 1
ATOM 5217 O O . LEU A 1 331 ? 11.711 -25.344 56.838 1.00 7.75 331 LEU A O 1
ATOM 5233 N N . GLU A 1 332 ? 12.142 -24.516 58.880 1.00 7.67 332 GLU A N 1
ATOM 5234 C CA . GLU A 1 332 ? 13.090 -25.579 59.199 1.00 7.90 332 GLU A CA 1
ATOM 5235 C C . GLU A 1 332 ? 12.402 -26.935 59.220 1.00 10.74 332 GLU A C 1
ATOM 5236 O O . GLU A 1 332 ? 12.950 -27.916 58.710 1.00 8.79 332 GLU A O 1
ATOM 5248 N N . SER A 1 333 ? 11.191 -27.012 59.780 1.00 9.02 333 SER A N 1
ATOM 5249 C CA . SER A 1 333 ? 10.446 -28.271 59.770 1.00 5.47 333 SER A CA 1
ATOM 5250 C C . SER A 1 333 ? 10.240 -28.774 58.340 1.00 10.06 333 SER A C 1
ATOM 5251 O O . SER A 1 333 ? 10.324 -29.982 58.078 1.00 10.85 333 SER A O 1
ATOM 5259 N N . PHE A 1 334 ? 9.974 -27.857 57.403 1.00 7.25 334 PHE A N 1
ATOM 5260 C CA . PHE A 1 334 ? 9.827 -28.212 56.001 1.00 7.97 334 PHE A CA 1
ATOM 5261 C C . PHE A 1 334 ? 11.170 -28.577 55.373 1.00 11.40 334 PHE A C 1
ATOM 5262 O O . PHE A 1 334 ? 11.277 -29.598 54.679 1.00 10.49 334 PHE A O 1
ATOM 5279 N N . PHE A 1 335 ? 12.203 -27.758 55.604 1.00 8.97 335 PHE A N 1
ATOM 5280 C CA . PHE A 1 335 ? 13.488 -27.960 54.924 1.00 10.63 335 PHE A CA 1
ATOM 5281 C C . PHE A 1 335 ? 14.103 -29.296 55.312 1.00 12.19 335 PHE A C 1
ATOM 5282 O O . PHE A 1 335 ? 14.733 -29.960 54.479 1.00 15.09 335 PHE A O 1
ATOM 5299 N N . THR A 1 336 ? 13.978 -29.683 56.582 1.00 12.93 336 THR A N 1
ATOM 5300 C CA . THR A 1 336 ? 14.604 -30.920 57.031 1.00 12.17 336 THR A CA 1
ATOM 5301 C C . THR A 1 336 ? 13.889 -32.140 56.505 1.00 14.31 336 THR A C 1
ATOM 5302 O O . THR A 1 336 ? 14.407 -33.252 56.672 1.00 14.80 336 THR A O 1
ATOM 5313 N N . GLY A 1 337 ? 12.707 -31.966 55.924 1.00 10.30 337 GLY A N 1
ATOM 5314 C CA . GLY A 1 337 ? 11.876 -33.076 55.536 1.00 11.02 337 GLY A CA 1
ATOM 5315 C C . GLY A 1 337 ? 11.273 -33.822 56.700 1.00 11.43 337 GLY A C 1
ATOM 5316 O O . GLY A 1 337 ? 10.655 -34.870 56.484 1.00 12.51 337 GLY A O 1
ATOM 5320 N N . LYS A 1 338 ? 11.406 -33.304 57.929 1.00 9.50 338 LYS A N 1
ATOM 5321 C CA . LYS A 1 338 ? 10.737 -33.945 59.055 1.00 12.99 338 LYS A CA 1
ATOM 5322 C C . LYS A 1 338 ? 9.264 -33.577 59.128 1.00 8.82 338 LYS A C 1
ATOM 5323 O O . LYS A 1 338 ? 8.451 -34.385 59.584 1.00 12.34 338 LYS A O 1
ATOM 5342 N N . PHE A 1 339 ? 8.913 -32.357 58.712 1.00 9.09 339 PHE A N 1
ATOM 5343 C CA . PHE A 1 339 ? 7.537 -31.866 58.786 1.00 9.18 339 PHE A CA 1
ATOM 5344 C C . PHE A 1 339 ? 6.998 -31.970 60.208 1.00 7.95 339 PHE A C 1
ATOM 5345 O O . PHE A 1 339 ? 5.819 -32.259 60.432 1.00 10.27 339 PHE A O 1
ATOM 5362 N N . ASP A 1 340 ? 7.880 -31.718 61.175 1.00 7.88 340 ASP A N 1
ATOM 5363 C CA . ASP A 1 340 ? 7.549 -31.806 62.594 1.00 7.52 340 ASP A CA 1
ATOM 5364 C C . ASP A 1 340 ? 6.970 -30.501 63.112 1.00 9.99 340 ASP A C 1
ATOM 5365 O O . ASP A 1 340 ? 7.402 -29.935 64.107 1.00 7.76 340 ASP A O 1
ATOM 5374 N N . TYR A 1 341 ? 5.971 -30.022 62.386 1.00 9.48 341 TYR A N 1
ATOM 5375 C CA . TYR A 1 341 ? 5.315 -28.770 62.718 1.00 8.92 341 TYR A CA 1
ATOM 5376 C C . TYR A 1 341 ? 4.632 -28.886 64.072 1.00 7.41 341 TYR A C 1
ATOM 5377 O O . TYR A 1 341 ? 4.124 -29.947 64.451 1.00 8.77 341 TYR A O 1
ATOM 5395 N N . ARG A 1 342 ? 4.552 -27.769 64.783 1.00 5.94 342 ARG A N 1
ATOM 5396 C CA . ARG A 1 342 ? 3.720 -27.732 65.979 1.00 6.40 342 ARG A CA 1
ATOM 5397 C C . ARG A 1 342 ? 2.272 -27.972 65.564 1.00 5.97 342 ARG A C 1
ATOM 5398 O O . ARG A 1 342 ? 1.812 -27.354 64.593 1.00 7.35 342 ARG A O 1
ATOM 5419 N N . PRO A 1 343 ? 1.541 -28.880 66.221 1.00 6.34 343 PRO A N 1
ATOM 5420 C CA . PRO A 1 343 ? 0.181 -29.201 65.757 1.00 6.92 343 PRO A CA 1
ATOM 5421 C C . PRO A 1 343 ? -0.707 -27.983 65.576 1.00 7.11 343 PRO A C 1
ATOM 5422 O O . PRO A 1 343 ? -1.465 -27.900 64.603 1.00 8.47 343 PRO A O 1
ATOM 5433 N N . GLN A 1 344 ? -0.597 -27.026 66.483 1.00 4.84 344 GLN A N 1
ATOM 5434 C CA . GLN A 1 344 ? -1.465 -25.857 66.488 1.00 5.88 344 GLN A CA 1
ATOM 5435 C C . GLN A 1 344 ? -1.136 -24.870 65.377 1.00 6.10 344 GLN A C 1
ATOM 5436 O O . GLN A 1 344 ? -1.950 -23.977 65.136 1.00 5.69 344 GLN A O 1
ATOM 5450 N N . ASP A 1 345 ? 0.014 -25.001 64.722 1.00 7.03 345 ASP A N 1
ATOM 5451 C CA . ASP A 1 345 ? 0.363 -24.127 63.616 1.00 4.72 345 ASP A CA 1
ATOM 5452 C C . ASP A 1 345 ? -0.253 -24.585 62.299 1.00 6.94 345 ASP A C 1
ATOM 5453 O O . ASP A 1 345 ? -0.249 -23.805 61.338 1.00 6.42 345 ASP A O 1
ATOM 5462 N N . ILE A 1 346 ? -0.767 -25.815 62.222 1.00 7.52 346 ILE A N 1
ATOM 5463 C CA . ILE A 1 346 ? -1.163 -26.426 60.956 1.00 7.30 346 ILE A CA 1
ATOM 5464 C C . ILE A 1 346 ? -2.604 -26.054 60.620 1.00 6.41 346 ILE A C 1
ATOM 5465 O O . ILE A 1 346 ? -3.550 -26.521 61.268 1.00 6.92 346 ILE A O 1
ATOM 5481 N N . ILE A 1 347 ? -2.775 -25.264 59.563 1.00 6.51 347 ILE A N 1
ATOM 5482 C CA . ILE A 1 347 ? -4.089 -24.985 59.015 1.00 5.62 347 ILE A CA 1
ATOM 5483 C C . ILE A 1 347 ? -4.449 -26.109 58.046 1.00 5.39 347 ILE A C 1
ATOM 5484 O O . ILE A 1 347 ? -5.431 -26.838 58.266 1.00 6.85 3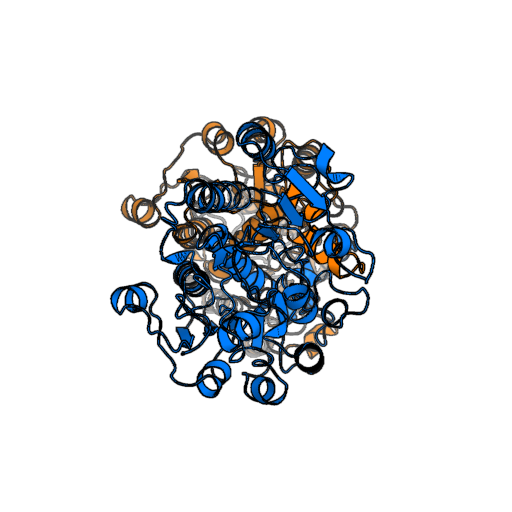47 ILE A O 1
ATOM 5500 N N . LEU A 1 348 ? -3.671 -26.238 56.967 1.00 6.38 348 LEU A N 1
ATOM 5501 C CA . LEU A 1 348 ? -3.769 -27.356 56.040 1.00 6.32 348 LEU A CA 1
ATOM 5502 C C . LEU A 1 348 ? -2.464 -28.137 56.057 1.00 7.37 348 LEU A C 1
ATOM 5503 O O . LEU A 1 348 ? -1.376 -27.562 56.029 1.00 7.40 348 LEU A O 1
ATOM 5519 N N . LEU A 1 349 ? -2.573 -29.459 56.075 1.00 8.55 349 LEU A N 1
ATOM 5520 C CA . LEU A 1 349 ? -1.423 -30.327 55.861 1.00 9.36 349 LEU A CA 1
ATOM 5521 C C . LEU A 1 349 ? -1.649 -31.031 54.526 1.00 7.25 349 LEU A C 1
ATOM 5522 O O . LEU A 1 349 ? -2.540 -31.878 54.399 1.00 11.26 349 LEU A O 1
ATOM 5538 N N . ASN A 1 350 ? -0.883 -30.633 53.520 1.00 10.23 350 ASN A N 1
ATOM 5539 C CA . ASN A 1 350 ? -1.047 -31.164 52.171 1.00 7.67 350 ASN A CA 1
ATOM 5540 C C . ASN A 1 350 ? -2.508 -31.181 51.749 1.00 9.73 350 ASN A C 1
ATOM 5541 O O . ASN A 1 350 ? -3.035 -32.175 51.239 1.00 12.29 350 ASN A O 1
ATOM 5552 N N . GLY A 1 351 ? -3.174 -30.042 51.944 1.00 9.99 351 GLY A N 1
ATOM 5553 C CA . GLY A 1 351 ? -4.536 -29.847 51.510 1.00 10.30 351 GLY A CA 1
ATOM 5554 C C . GLY A 1 351 ? -5.611 -30.230 52.509 1.00 11.32 351 GLY A C 1
ATOM 5555 O O . GLY A 1 351 ? -6.761 -29.826 52.334 1.00 12.89 351 GLY A O 1
ATOM 5559 N N . GLU A 1 352 ? -5.277 -30.997 53.539 1.00 10.10 352 GLU A N 1
ATOM 5560 C CA . GLU A 1 352 ? -6.262 -31.464 54.500 1.00 11.59 352 GLU A CA 1
ATOM 5561 C C . GLU A 1 352 ? -6.377 -30.487 55.665 1.00 10.13 352 GLU A C 1
ATOM 5562 O O . GLU A 1 352 ? -5.372 -30.039 56.214 1.00 9.73 352 GLU A O 1
ATOM 5574 N N . TYR A 1 353 ? -7.607 -30.190 56.060 1.00 11.77 353 TYR A N 1
ATOM 5575 C CA . TYR A 1 353 ? -7.815 -29.356 57.240 1.00 10.59 353 TYR A CA 1
ATOM 5576 C C . TYR A 1 353 ? -7.388 -30.104 58.491 1.00 12.97 353 TYR A C 1
ATOM 5577 O O . TYR A 1 353 ? -7.931 -31.172 58.812 1.00 12.23 353 TYR A O 1
ATOM 5595 N N . ILE A 1 354 ? -6.421 -29.537 59.204 1.00 8.84 354 ILE A N 1
ATOM 5596 C CA . ILE A 1 354 ? -6.059 -30.003 60.535 1.00 8.58 354 ILE A CA 1
ATOM 5597 C C . ILE A 1 354 ? -6.708 -29.138 61.604 1.00 8.93 354 ILE A C 1
ATOM 5598 O O . ILE A 1 354 ? -7.285 -29.654 62.557 1.00 10.07 354 ILE A O 1
ATOM 5614 N N . THR A 1 355 ? -6.670 -27.817 61.428 1.00 9.10 355 THR A N 1
ATOM 5615 C CA . THR A 1 355 ? -7.379 -26.940 62.344 1.00 10.29 355 THR A CA 1
ATOM 5616 C C . THR A 1 355 ? -8.866 -27.282 62.398 1.00 7.09 355 THR A C 1
ATOM 5617 O O . THR A 1 355 ? -9.486 -27.629 61.390 1.00 8.49 355 THR A O 1
ATOM 5628 N N . LYS A 1 356 ? -9.437 -27.129 63.593 1.00 9.16 356 LYS A N 1
ATOM 5629 C CA . LYS A 1 356 ? -10.869 -27.184 63.841 1.00 7.30 356 LYS A CA 1
ATOM 5630 C C . LYS A 1 356 ? -11.503 -25.807 63.930 1.00 8.49 356 LYS A C 1
ATOM 5631 O O . LYS A 1 356 ? -12.730 -25.725 64.030 1.00 9.43 356 LYS A O 1
ATOM 5650 N N . ALA A 1 357 ? -10.708 -24.737 63.903 1.00 6.22 357 ALA A N 1
ATOM 5651 C CA . ALA A 1 357 ? -11.200 -23.383 64.139 1.00 8.01 357 ALA A CA 1
ATOM 5652 C C . ALA A 1 357 ? -11.717 -22.678 62.888 1.00 8.59 357 ALA A C 1
ATOM 5653 O O . ALA A 1 357 ? -12.221 -21.550 62.980 1.00 8.30 357 ALA A O 1
ATOM 5660 N N . TYR A 1 358 ? -11.611 -23.298 61.717 1.00 8.45 358 TYR A N 1
ATOM 5661 C CA . TYR A 1 358 ? -12.049 -22.700 60.463 1.00 7.74 358 TYR A CA 1
ATOM 5662 C C . TYR A 1 358 ? -13.332 -23.371 59.976 1.00 8.16 358 TYR A C 1
ATOM 5663 O O . TYR A 1 358 ? -13.504 -23.643 58.790 1.00 10.30 358 TYR A O 1
ATOM 5681 N N . GLY A 1 359 ? -14.244 -23.629 60.902 1.00 10.05 359 GLY A N 1
ATOM 5682 C CA . GLY A 1 359 ? -15.472 -24.333 60.599 1.00 9.31 359 GLY A CA 1
ATOM 5683 C C . GLY A 1 359 ? -15.341 -25.848 60.711 1.00 13.46 359 GLY A C 1
ATOM 5684 O O . GLY A 1 359 ? -14.250 -26.427 60.801 1.00 13.65 359 GLY A O 1
ATOM 5688 N N . LYS A 1 360 ? -16.491 -26.509 60.691 1.00 23.56 360 LYS A N 1
ATOM 5689 C CA . LYS A 1 360 ? -16.525 -27.961 60.796 1.00 24.51 360 LYS A CA 1
ATOM 5690 C C . LYS A 1 360 ? -16.287 -28.613 59.438 1.00 22.92 360 LYS A C 1
ATOM 5691 O O . LYS A 1 360 ? -16.777 -28.141 58.406 1.00 25.94 360 LYS A O 1
ATOM 5710 N N . HIS A 1 361 ? -15.506 -29.692 59.444 1.00 29.30 361 HIS A N 1
ATOM 5711 C CA . HIS A 1 361 ? -15.180 -30.427 58.222 1.00 30.26 361 HIS A CA 1
ATOM 5712 C C . HIS A 1 361 ? -15.317 -31.935 58.428 1.00 35.34 361 HIS A C 1
ATOM 5713 O O . HIS A 1 361 ? -15.251 -32.423 59.554 1.00 41.04 361 HIS A O 1
ATOM 5727 N N . MET B 1 1 ? -30.540 29.240 102.897 1.00 16.83 1 MET B N 1
ATOM 5728 C CA . MET B 1 1 ? -29.092 29.481 102.704 1.00 17.31 1 MET B CA 1
ATOM 5729 C C . MET B 1 1 ? -28.827 29.801 101.250 1.00 16.77 1 MET B C 1
ATOM 5730 O O . MET B 1 1 ? -29.610 29.449 100.368 1.00 17.19 1 MET B O 1
ATOM 5746 N N . LYS B 1 2 ? -27.726 30.487 100.999 1.00 11.22 2 LYS B N 1
ATOM 5747 C CA . LYS B 1 2 ? -27.341 30.846 99.645 1.00 12.00 2 LYS B CA 1
ATOM 5748 C C . LYS B 1 2 ? -26.244 29.895 99.209 1.00 10.65 2 LYS B C 1
ATOM 5749 O O . LYS B 1 2 ? -25.203 29.794 99.865 1.00 9.80 2 LYS B O 1
ATOM 5768 N N . ILE B 1 3 ? -26.484 29.203 98.107 1.00 8.54 3 ILE B N 1
ATOM 5769 C CA . ILE B 1 3 ? -25.580 28.186 97.604 1.00 7.68 3 ILE B CA 1
ATOM 5770 C C . ILE B 1 3 ? -25.149 28.624 96.217 1.00 6.74 3 ILE B C 1
ATOM 5771 O O . ILE B 1 3 ? -26.000 28.977 95.393 1.00 10.37 3 ILE B O 1
ATOM 5787 N N . VAL B 1 4 ? -23.836 28.644 95.983 1.00 7.95 4 VAL B N 1
ATOM 5788 C CA . VAL B 1 4 ? -23.263 28.930 94.669 1.00 7.97 4 VAL B CA 1
ATOM 5789 C C . VAL B 1 4 ? -22.716 27.630 94.119 1.00 9.47 4 VAL B C 1
ATOM 5790 O O . VAL B 1 4 ? -21.855 26.994 94.740 1.00 7.88 4 VAL B O 1
ATOM 5803 N N . LEU B 1 5 ? -23.196 27.265 92.935 1.00 6.01 5 LEU B N 1
ATOM 5804 C CA . LEU B 1 5 ? -22.906 26.001 92.274 1.00 4.97 5 LEU B CA 1
ATOM 5805 C C . LEU B 1 5 ? -22.163 26.315 90.982 1.00 6.00 5 LEU B C 1
ATOM 5806 O O . LEU B 1 5 ? -22.727 26.948 90.085 1.00 7.46 5 LEU B O 1
ATOM 5822 N N . VAL B 1 6 ? -20.887 25.907 90.900 1.00 6.77 6 VAL B N 1
ATOM 5823 C CA . VAL B 1 6 ? -20.035 26.166 89.742 1.00 6.14 6 VAL B CA 1
ATOM 5824 C C . VAL B 1 6 ? -19.801 24.840 89.036 1.00 5.23 6 VAL B C 1
ATOM 5825 O O . VAL B 1 6 ? -19.118 23.960 89.566 1.00 6.13 6 VAL B O 1
ATOM 5838 N N . LEU B 1 7 ? -20.359 24.721 87.827 1.00 6.16 7 LEU B N 1
ATOM 5839 C CA . LEU B 1 7 ? -20.279 23.534 86.985 1.00 5.84 7 LEU B CA 1
ATOM 5840 C C . LEU B 1 7 ? -19.904 23.980 85.583 1.00 5.72 7 LEU B C 1
ATOM 5841 O O . LEU B 1 7 ? -19.907 25.171 85.261 1.00 6.38 7 LEU B O 1
ATOM 5857 N N . TYR B 1 8 ? -19.560 23.017 84.738 1.00 5.29 8 TYR B N 1
ATOM 5858 C CA . TYR B 1 8 ? -19.379 23.326 83.334 1.00 6.94 8 TYR B CA 1
ATOM 5859 C C . TYR B 1 8 ? -20.730 23.507 82.654 1.00 7.31 8 TYR B C 1
ATOM 5860 O O . TYR B 1 8 ? -21.734 22.906 83.044 1.00 6.24 8 TYR B O 1
ATOM 5878 N N . ASP B 1 9 ? -20.754 24.362 81.631 1.00 7.50 9 ASP B N 1
ATOM 5879 C CA . ASP B 1 9 ? -21.935 24.477 80.784 1.00 8.34 9 ASP B CA 1
ATOM 5880 C C . ASP B 1 9 ? -21.950 23.372 79.734 1.00 9.40 9 ASP B C 1
ATOM 5881 O O . ASP B 1 9 ? -20.929 23.080 79.110 1.00 11.92 9 ASP B O 1
ATOM 5890 N N . ALA B 1 10 ? -23.123 22.773 79.526 1.00 7.08 10 ALA B N 1
ATOM 5891 C CA . ALA B 1 10 ? -23.300 21.822 78.437 1.00 7.87 10 ALA B CA 1
ATOM 5892 C C . ALA B 1 10 ? -23.821 22.469 77.163 1.00 15.08 10 ALA B C 1
ATOM 5893 O O . ALA B 1 10 ? -23.583 21.939 76.073 1.00 12.15 10 ALA B O 1
ATOM 5900 N N . GLY B 1 11 ? -24.512 23.594 77.266 1.00 14.82 11 GLY B N 1
ATOM 5901 C CA . GLY B 1 11 ? -24.988 24.265 76.067 1.00 17.55 11 GLY B CA 1
ATOM 5902 C C . GLY B 1 11 ? -25.931 23.381 75.280 1.00 10.42 11 GLY B C 1
ATOM 5903 O O . GLY B 1 11 ? -26.841 22.743 75.831 1.00 15.43 11 GLY B O 1
ATOM 5907 N N . LYS B 1 12 ? -25.691 23.341 73.958 1.00 21.32 12 LYS B N 1
ATOM 5908 C CA . LYS B 1 12 ? -26.505 22.527 73.058 1.00 28.57 12 LYS B CA 1
ATOM 5909 C C . LYS B 1 12 ? -26.390 21.045 73.387 1.00 26.69 12 LYS B C 1
ATOM 5910 O O . LYS B 1 12 ? -27.322 20.281 73.102 1.00 26.40 12 LYS B O 1
ATOM 5929 N N . HIS B 1 13 ? -25.287 20.624 74.014 1.00 18.44 13 HIS B N 1
ATOM 5930 C CA . HIS B 1 13 ? -25.125 19.213 74.339 1.00 13.20 13 HIS B CA 1
ATOM 5931 C C . HIS B 1 13 ? -26.094 18.757 75.416 1.00 13.08 13 HIS B C 1
ATOM 5932 O O . HIS B 1 13 ? -26.369 17.558 75.516 1.00 14.26 13 HIS B O 1
ATOM 5946 N N . ALA B 1 14 ? -26.621 19.669 76.234 1.00 16.00 14 ALA B N 1
ATOM 5947 C CA . ALA B 1 14 ? -27.584 19.247 77.243 1.00 15.20 14 ALA B CA 1
ATOM 5948 C C . ALA B 1 14 ? -28.792 18.577 76.599 1.00 13.31 14 ALA B C 1
ATOM 5949 O O . ALA B 1 14 ? -29.298 17.576 77.114 1.00 16.78 14 ALA B O 1
ATOM 5956 N N . ALA B 1 15 ? -29.236 19.086 75.444 1.00 14.86 15 ALA B N 1
ATOM 5957 C CA . ALA B 1 15 ? -30.385 18.514 74.746 1.00 12.84 15 ALA B CA 1
ATOM 5958 C C . ALA B 1 15 ? -30.114 17.105 74.247 1.00 22.66 15 ALA B C 1
ATOM 5959 O O . ALA B 1 15 ? -31.063 16.353 73.998 1.00 19.38 15 ALA B O 1
ATOM 5966 N N . ASP B 1 16 ? -28.847 16.730 74.099 1.00 17.11 16 ASP B N 1
ATOM 5967 C CA . ASP B 1 16 ? -28.528 15.411 73.578 1.00 12.53 16 ASP B CA 1
ATOM 5968 C C . ASP B 1 16 ? -28.550 14.329 74.642 1.00 15.05 16 ASP B C 1
ATOM 5969 O O . ASP B 1 16 ? -28.634 13.150 74.291 1.00 15.66 16 ASP B O 1
ATOM 5978 N N . GLU B 1 17 ? -28.437 14.677 75.929 1.00 12.48 17 GLU B N 1
ATOM 5979 C CA . GLU B 1 17 ? -28.225 13.639 76.934 1.00 13.77 17 GLU B CA 1
ATOM 5980 C C . GLU B 1 17 ? -28.821 14.032 78.280 1.00 11.03 17 GLU B C 1
ATOM 5981 O O . GLU B 1 17 ? -28.262 14.866 79.000 1.00 16.03 17 GLU B O 1
ATOM 5993 N N . GLU B 1 18 ? -29.930 13.373 78.631 1.00 14.83 18 GLU B N 1
ATOM 5994 C CA . GLU B 1 18 ? -30.649 13.627 79.876 1.00 14.83 18 GLU B CA 1
ATOM 5995 C C . GLU B 1 18 ? -29.852 13.246 81.119 1.00 18.40 18 GLU B C 1
ATOM 5996 O O . GLU B 1 18 ? -30.115 13.787 82.198 1.00 23.89 18 GLU B O 1
ATOM 6008 N N . LYS B 1 19 ? -28.895 12.331 81.004 1.00 15.78 19 LYS B N 1
ATOM 6009 C CA . LYS B 1 19 ? -28.124 11.862 82.157 1.00 11.94 19 LYS B CA 1
ATOM 6010 C C . LYS B 1 19 ? -26.949 12.771 82.491 1.00 10.27 19 LYS B C 1
ATOM 6011 O O . LYS B 1 19 ? -26.157 12.466 83.381 1.00 9.88 19 LYS B O 1
ATOM 6030 N N . LEU B 1 20 ? -26.839 13.909 81.823 1.00 9.37 20 LEU B N 1
ATOM 6031 C CA . LEU B 1 20 ? -25.755 14.854 82.048 1.00 8.53 20 LEU B CA 1
ATOM 6032 C C . LEU B 1 20 ? -26.082 15.741 83.256 1.00 7.95 20 LEU B C 1
ATOM 6033 O O . LEU B 1 20 ? -26.343 16.941 83.147 1.00 8.28 20 LEU B O 1
ATOM 6049 N N . TYR B 1 21 ? -26.013 15.134 84.442 1.00 6.58 21 TYR B N 1
ATOM 6050 C CA . TYR B 1 21 ? -26.344 15.842 85.672 1.00 4.55 21 TYR B CA 1
ATOM 6051 C C . TYR B 1 21 ? -25.302 16.882 86.043 1.00 6.71 21 TYR B C 1
ATOM 6052 O O . TYR B 1 21 ? -25.630 17.860 86.727 1.00 8.75 21 TYR B O 1
ATOM 6070 N N . GLY B 1 22 ? -24.062 16.692 85.622 1.00 6.02 22 GLY B N 1
ATOM 6071 C CA . GLY B 1 22 ? -22.981 17.525 86.114 1.00 5.56 22 GLY B CA 1
ATOM 6072 C C . GLY B 1 22 ? -22.755 18.855 85.427 1.00 5.36 22 GLY B C 1
ATOM 6073 O O . GLY B 1 22 ? -21.689 19.441 85.596 1.00 5.26 22 GLY B O 1
ATOM 6077 N N . CYS B 1 23 ? -23.735 19.369 84.680 1.00 7.04 23 CYS B N 1
ATOM 6078 C CA . CYS B 1 23 ? -23.632 20.650 83.995 1.00 6.48 23 CYS B CA 1
ATOM 6079 C C . CYS B 1 23 ? -24.568 21.672 84.631 1.00 6.58 23 CYS B C 1
ATOM 6080 O O . CYS B 1 23 ? -25.473 21.330 85.399 1.00 6.93 23 CYS B O 1
ATOM 6088 N N . THR B 1 24 ? -24.300 22.948 84.315 1.00 5.72 24 THR B N 1
ATOM 6089 C CA . THR B 1 24 ? -25.087 24.046 84.861 1.00 9.18 24 THR B CA 1
ATOM 6090 C C . THR B 1 24 ? -26.559 23.938 84.490 1.00 9.65 24 THR B C 1
ATOM 6091 O O . THR B 1 24 ? -27.418 24.367 85.263 1.00 9.95 24 THR B O 1
ATOM 6102 N N . GLU B 1 25 ? -26.871 23.378 83.320 1.00 8.37 25 GLU B N 1
ATOM 6103 C CA . GLU B 1 25 ? -28.268 23.253 82.913 1.00 7.60 25 GLU B CA 1
ATOM 6104 C C . GLU B 1 25 ? -29.059 22.328 83.841 1.00 11.11 25 GLU B C 1
ATOM 6105 O O . GLU B 1 25 ? -30.245 22.567 84.105 1.00 11.50 25 GLU B O 1
ATOM 6117 N N . ASN B 1 26 ? -28.441 21.249 84.325 1.00 7.42 26 ASN B N 1
ATOM 6118 C CA . ASN B 1 26 ? -29.169 20.229 85.084 1.00 7.31 26 ASN B CA 1
ATOM 6119 C C . ASN B 1 26 ? -28.887 20.231 86.581 1.00 6.83 26 ASN B C 1
ATOM 6120 O O . ASN B 1 26 ? -29.605 19.569 87.335 1.00 8.16 26 ASN B O 1
ATOM 6131 N N . LYS B 1 27 ? -27.873 20.960 87.027 1.00 6.24 27 LYS B N 1
ATOM 6132 C CA . LYS B 1 27 ? -27.728 21.320 88.445 1.00 6.81 27 LYS B CA 1
ATOM 6133 C C . LYS B 1 27 ? -27.708 20.108 89.376 1.00 5.74 27 LYS B C 1
ATOM 6134 O O . LYS B 1 27 ? -28.230 20.143 90.496 1.00 6.77 27 LYS B O 1
ATOM 6153 N N . LEU B 1 28 ? -27.027 19.050 88.945 1.00 7.39 28 LEU B N 1
ATOM 6154 C CA . LEU B 1 28 ? -26.845 17.831 89.723 1.00 7.40 28 LEU B CA 1
ATOM 6155 C C . LEU B 1 28 ? -28.159 17.158 90.072 1.00 7.55 28 LEU B C 1
ATOM 6156 O O . LEU B 1 28 ? -28.184 16.263 90.921 1.00 9.85 28 LEU B O 1
ATOM 6172 N N . GLY B 1 29 ? -29.246 17.552 89.415 1.00 6.06 29 GLY B N 1
ATOM 6173 C CA . GLY B 1 29 ? -30.571 17.058 89.740 1.00 10.63 29 GLY B CA 1
ATOM 6174 C C . GLY B 1 29 ? -31.158 17.560 91.045 1.00 11.17 29 GLY B C 1
ATOM 6175 O O . GLY B 1 29 ? -32.170 17.010 91.488 1.00 15.76 29 GLY B O 1
ATOM 6179 N N . ILE B 1 30 ? -30.566 18.574 91.681 1.00 9.33 30 ILE B N 1
ATOM 6180 C CA . ILE B 1 30 ? -30.962 18.992 93.026 1.00 10.61 30 ILE B CA 1
ATOM 6181 C C . ILE B 1 30 ? -31.596 20.384 93.060 1.00 13.65 30 ILE B C 1
ATOM 6182 O O . ILE B 1 30 ? -31.849 20.906 94.147 1.00 12.98 30 ILE B O 1
ATOM 6198 N N . ALA B 1 31 ? -31.835 21.018 91.915 1.00 9.30 31 ALA B N 1
ATOM 6199 C CA . ALA B 1 31 ? -32.324 22.393 91.933 1.00 11.93 31 ALA B CA 1
ATOM 6200 C C . ALA B 1 31 ? -33.678 22.500 92.635 1.00 14.22 31 ALA B C 1
ATOM 6201 O O . ALA B 1 31 ? -33.880 23.379 93.476 1.00 12.82 31 ALA B O 1
ATOM 6208 N N . ASN B 1 32 ? -34.629 21.632 92.291 1.00 15.18 32 ASN B N 1
ATOM 6209 C CA . ASN B 1 32 ? -35.953 21.754 92.900 1.00 9.17 32 ASN B CA 1
ATOM 6210 C C . ASN B 1 32 ? -35.935 21.317 94.359 1.00 14.15 32 ASN B C 1
ATOM 6211 O O . ASN B 1 32 ? -36.649 21.898 95.189 1.00 13.70 32 ASN B O 1
ATOM 6222 N N . TRP B 1 33 ? -35.101 20.331 94.692 1.00 10.96 33 TRP B N 1
ATOM 6223 C CA . TRP B 1 33 ? -34.918 19.910 96.072 1.00 12.40 33 TRP B CA 1
ATOM 6224 C C . TRP B 1 33 ? -34.394 21.057 96.936 1.00 14.38 33 TRP B C 1
ATOM 6225 O O . TRP B 1 33 ? -34.915 21.310 98.030 1.00 14.24 33 TRP B O 1
ATOM 6246 N N . LEU B 1 34 ? -33.363 21.767 96.465 1.00 12.87 34 LEU B N 1
ATOM 6247 C CA . LEU B 1 34 ? -32.882 22.939 97.201 1.00 12.20 34 LEU B CA 1
ATOM 6248 C C . LEU B 1 34 ? -33.961 24.010 97.307 1.00 18.28 34 LEU B C 1
ATOM 6249 O O . LEU B 1 34 ? -34.157 24.602 98.371 1.00 15.02 34 LEU B O 1
ATOM 6265 N N . LYS B 1 35 ? -34.654 24.296 96.199 1.00 13.77 35 LYS B N 1
ATOM 6266 C CA . LYS B 1 35 ? -35.699 25.320 96.211 1.00 14.97 35 LYS B CA 1
ATOM 6267 C C . LYS B 1 35 ? -36.803 24.984 97.212 1.00 17.98 35 LYS B C 1
ATOM 6268 O O . LYS B 1 35 ? -37.283 25.867 97.931 1.00 21.02 35 LYS B O 1
ATOM 6287 N N . ASP B 1 36 ? -37.240 23.723 97.254 1.00 14.30 36 ASP B N 1
ATOM 6288 C CA . ASP B 1 36 ? -38.304 23.342 98.175 1.00 19.79 36 ASP B CA 1
ATOM 6289 C C . ASP B 1 36 ? -37.878 23.484 99.624 1.00 23.93 36 ASP B C 1
ATOM 6290 O O . ASP B 1 36 ? -38.734 23.482 100.515 1.00 21.56 36 ASP B O 1
ATOM 6299 N N . GLN B 1 37 ? -36.579 23.592 99.884 1.00 18.43 37 GLN B N 1
ATOM 6300 C CA . GLN B 1 37 ? -36.073 23.770 101.241 1.00 23.02 37 GLN B CA 1
ATOM 6301 C C . GLN B 1 37 ? -35.833 25.227 101.589 1.00 19.52 37 GLN B C 1
ATOM 6302 O O . GLN B 1 37 ? -35.388 25.520 102.704 1.00 28.26 37 GLN B O 1
ATOM 6316 N N . GLY B 1 38 ? -36.141 26.146 100.687 1.00 19.73 38 GLY B N 1
ATOM 6317 C CA . GLY B 1 38 ? -35.961 27.551 100.958 1.00 24.68 38 GLY B CA 1
ATOM 6318 C C . GLY B 1 38 ? -34.590 28.089 100.628 1.00 21.64 38 GLY B C 1
ATOM 6319 O O . GLY B 1 38 ? -34.354 29.285 100.848 1.00 20.11 38 GLY B O 1
ATOM 6323 N N . HIS B 1 39 ? -33.686 27.264 100.098 1.00 15.96 39 HIS B N 1
ATOM 6324 C CA . HIS B 1 39 ? -32.351 27.737 99.759 1.00 16.69 39 HIS B CA 1
ATOM 6325 C C . HIS B 1 39 ? -32.353 28.437 98.406 1.00 14.46 39 HIS B C 1
ATOM 6326 O O . HIS B 1 39 ? -33.151 28.129 97.511 1.00 17.12 39 HIS B O 1
ATOM 6340 N N . GLU B 1 40 ? -31.469 29.416 98.282 1.00 11.92 40 GLU B N 1
ATOM 6341 C CA . GLU B 1 40 ? -31.252 30.157 97.049 1.00 11.74 40 GLU B CA 1
ATOM 6342 C C . GLU B 1 40 ? -30.049 29.548 96.328 1.00 11.56 40 GLU B C 1
ATOM 6343 O O . GLU B 1 40 ? -28.948 29.502 96.885 1.00 12.07 40 GLU B O 1
ATOM 6355 N N . LEU B 1 41 ? -30.249 29.107 95.087 1.00 11.35 41 LEU B N 1
ATOM 6356 C CA . LEU B 1 41 ? -29.188 28.460 94.317 1.00 8.57 41 LEU B CA 1
ATOM 6357 C C . LEU B 1 41 ? -28.781 29.366 93.168 1.00 8.87 41 LEU B C 1
ATOM 6358 O O . LEU B 1 41 ? -29.603 29.677 92.297 1.00 11.37 41 LEU B O 1
ATOM 6374 N N . ILE B 1 42 ? -27.528 29.800 93.171 1.00 7.73 42 ILE B N 1
ATOM 6375 C CA . ILE B 1 42 ? -26.940 30.498 92.037 1.00 8.83 42 ILE B CA 1
ATOM 6376 C C . ILE B 1 42 ? -26.101 29.473 91.297 1.00 8.04 42 ILE B C 1
ATOM 6377 O O . ILE B 1 42 ? -25.225 28.852 91.900 1.00 8.71 42 ILE B O 1
ATOM 6393 N N . THR B 1 43 ? -26.349 29.290 90.001 1.00 8.54 43 THR B N 1
ATOM 6394 C CA . THR B 1 43 ? -25.606 28.328 89.195 1.00 6.34 43 THR B CA 1
ATOM 6395 C C . THR B 1 43 ? -24.858 29.082 88.108 1.00 9.46 43 THR B C 1
ATOM 6396 O O . THR B 1 43 ? -25.445 29.915 87.401 1.00 11.55 43 THR B O 1
ATOM 6407 N N . THR B 1 44 ? -23.578 28.760 87.931 1.00 7.16 44 THR B N 1
ATOM 6408 C CA . THR B 1 44 ? -22.782 29.460 86.934 1.00 7.86 44 THR B CA 1
ATOM 6409 C C . THR B 1 44 ? -21.580 28.624 86.532 1.00 6.80 44 THR B C 1
ATOM 6410 O O . THR B 1 44 ? -21.093 27.800 87.301 1.00 8.46 44 THR B O 1
ATOM 6421 N N . SER B 1 45 ? -21.092 28.879 85.323 1.00 8.71 45 SER B N 1
ATOM 6422 C CA . SER B 1 45 ? -19.775 28.432 84.891 1.00 8.49 45 SER B CA 1
ATOM 6423 C C . SER B 1 45 ? -18.761 29.567 84.885 1.00 8.48 45 SER B C 1
ATOM 6424 O O . SER B 1 45 ? -17.579 29.314 84.629 1.00 9.38 45 SER B O 1
ATOM 6432 N N . ASP B 1 46 ? -19.199 30.800 85.156 1.00 9.26 46 ASP B N 1
ATOM 6433 C CA . ASP B 1 46 ? -18.376 32.007 85.050 1.00 7.00 46 ASP B CA 1
ATOM 6434 C C . ASP B 1 46 ? -17.570 32.159 86.332 1.00 7.01 46 ASP B C 1
ATOM 6435 O O . ASP B 1 46 ? -18.060 32.696 87.330 1.00 8.44 46 ASP B O 1
ATOM 6444 N N . LYS B 1 47 ? -16.306 31.722 86.291 1.00 8.10 47 LYS B N 1
ATOM 6445 C CA . LYS B 1 47 ? -15.495 31.550 87.483 1.00 8.77 47 LYS B CA 1
ATOM 6446 C C . LYS B 1 47 ? -14.139 32.249 87.431 1.00 8.20 47 LYS B C 1
ATOM 6447 O O . LYS B 1 47 ? -13.361 32.118 88.389 1.00 9.16 47 LYS B O 1
ATOM 6466 N N . GLU B 1 48 ? -13.839 32.997 86.374 1.00 7.95 48 GLU B N 1
ATOM 6467 C CA . GLU B 1 48 ? -12.557 33.667 86.207 1.00 11.90 48 GLU B CA 1
ATOM 6468 C C . GLU B 1 48 ? -12.797 35.157 86.011 1.00 19.28 48 GLU B C 1
ATOM 6469 O O . GLU B 1 48 ? -13.721 35.564 85.294 1.00 19.94 48 GLU B O 1
ATOM 6481 N N . GLY B 1 49 ? -11.976 35.959 86.654 1.00 21.47 49 GLY B N 1
ATOM 6482 C CA . GLY B 1 49 ? -12.096 37.400 86.530 1.00 20.34 49 GLY B CA 1
ATOM 6483 C C . GLY B 1 49 ? -12.817 38.024 87.709 1.00 27.65 49 GLY B C 1
ATOM 6484 O O . GLY B 1 49 ? -13.764 37.459 88.272 1.00 26.15 49 GLY B O 1
ATOM 6488 N N . GLY B 1 50 ? -12.392 39.241 88.056 1.00 25.41 50 GLY B N 1
ATOM 6489 C CA . GLY B 1 50 ? -12.846 39.876 89.282 1.00 32.89 50 GLY B CA 1
ATOM 6490 C C . GLY B 1 50 ? -14.337 40.148 89.342 1.00 27.88 50 GLY B C 1
ATOM 6491 O O . GLY B 1 50 ? -14.900 40.278 90.436 1.00 28.05 50 GLY B O 1
ATOM 6495 N N . ASN B 1 51 ? -14.999 40.280 88.193 1.00 26.58 51 ASN B N 1
ATOM 6496 C CA . ASN B 1 51 ? -16.446 40.473 88.201 1.00 24.44 51 ASN B CA 1
ATOM 6497 C C . ASN B 1 51 ? -17.190 39.273 87.632 1.00 16.44 51 ASN B C 1
ATOM 6498 O O . ASN B 1 51 ? -18.304 39.406 87.113 1.00 17.17 51 ASN B O 1
ATOM 6509 N N . SER B 1 52 ? -16.585 38.097 87.738 1.00 14.53 52 SER B N 1
ATOM 6510 C CA . SER B 1 52 ? -17.292 36.879 87.402 1.00 12.16 52 SER B CA 1
ATOM 6511 C C . SER B 1 52 ? -18.523 36.729 88.293 1.00 14.01 52 SER B C 1
ATOM 6512 O O . SER B 1 52 ? -18.613 37.303 89.384 1.00 11.10 52 SER B O 1
ATOM 6520 N N . VAL B 1 53 ? -19.483 35.932 87.820 1.00 11.71 53 VAL B N 1
ATOM 6521 C CA . VAL B 1 53 ? -20.651 35.620 88.643 1.00 10.04 53 VAL B CA 1
ATOM 6522 C C . VAL B 1 53 ? -20.224 34.982 89.953 1.00 9.33 53 VAL B C 1
ATOM 6523 O O . VAL B 1 53 ? -20.800 35.266 91.011 1.00 9.04 53 VAL B O 1
ATOM 6536 N N . LEU B 1 54 ? -19.203 34.119 89.915 1.00 10.07 54 LEU B N 1
ATOM 6537 C CA . LEU B 1 54 ? -18.701 33.518 91.146 1.00 8.83 54 LEU B CA 1
ATOM 6538 C C . LEU B 1 54 ? -18.302 34.590 92.147 1.00 9.30 54 LEU B C 1
ATOM 6539 O O . LEU B 1 54 ? -18.727 34.562 93.304 1.00 9.25 54 LEU B O 1
ATOM 6555 N N . ASP B 1 55 ? -17.448 35.525 91.728 1.00 10.08 55 ASP B N 1
ATOM 6556 C CA . ASP B 1 55 ? -16.980 36.543 92.662 1.00 7.63 55 ASP B CA 1
ATOM 6557 C C . ASP B 1 55 ? -18.116 37.452 93.112 1.00 11.69 55 ASP B C 1
ATOM 6558 O O . ASP B 1 55 ? -18.091 37.942 94.240 1.00 11.22 55 ASP B O 1
ATOM 6567 N N . GLN B 1 56 ? -19.121 37.677 92.269 1.00 10.33 56 GLN B N 1
ATOM 6568 C CA . GLN B 1 56 ? -20.257 38.503 92.683 1.00 10.00 56 GLN B CA 1
ATOM 6569 C C . GLN B 1 56 ? -20.984 37.919 93.886 1.00 9.95 56 GLN B C 1
ATOM 6570 O O . GLN B 1 56 ? -21.522 38.671 94.705 1.00 11.97 56 GLN B O 1
ATOM 6584 N N . HIS B 1 57 ? -21.035 36.592 93.998 1.00 8.85 57 HIS B N 1
ATOM 6585 C CA . HIS B 1 57 ? -21.798 35.917 95.046 1.00 9.90 57 HIS B CA 1
ATOM 6586 C C . HIS B 1 57 ? -20.952 35.355 96.174 1.00 10.36 57 HIS B C 1
ATOM 6587 O O . HIS B 1 57 ? -21.523 34.918 97.182 1.00 12.72 57 HIS B O 1
ATOM 6601 N N . ILE B 1 58 ? -19.633 35.344 96.040 1.00 9.88 58 ILE B N 1
ATOM 6602 C CA . ILE B 1 58 ? -18.772 34.843 97.112 1.00 12.26 58 ILE B CA 1
ATOM 6603 C C . ILE B 1 58 ? -19.051 35.528 98.451 1.00 10.67 58 ILE B C 1
ATOM 6604 O O . ILE B 1 58 ? -19.076 34.840 99.478 1.00 11.77 58 ILE B O 1
ATOM 6620 N N . PRO B 1 59 ? -19.237 36.857 98.512 1.00 9.81 59 PRO B N 1
ATOM 6621 C CA . PRO B 1 59 ? -19.326 37.514 99.838 1.00 12.08 59 PRO B CA 1
ATOM 6622 C C . PRO B 1 59 ? -20.439 37.015 100.752 1.00 11.86 59 PRO B C 1
ATOM 6623 O O . PRO B 1 59 ? -20.271 37.071 101.979 1.00 11.90 59 PRO B O 1
ATOM 6634 N N . ASP B 1 60 ? -21.564 36.522 100.225 1.00 9.80 60 ASP B N 1
ATOM 6635 C CA . ASP B 1 60 ? -22.652 36.045 101.077 1.00 9.83 60 ASP B CA 1
ATOM 6636 C C . ASP B 1 60 ? -23.029 34.588 100.819 1.00 9.41 60 ASP B C 1
ATOM 6637 O O . ASP B 1 60 ? -24.098 34.151 101.244 1.00 10.83 60 ASP B O 1
ATOM 6646 N N . ALA B 1 61 ? -22.170 33.826 100.132 1.00 9.69 61 ALA B N 1
ATOM 6647 C CA . ALA B 1 61 ? -22.455 32.410 99.937 1.00 10.58 61 ALA B CA 1
ATOM 6648 C C . ALA B 1 61 ? -22.223 31.641 101.231 1.00 8.17 61 ALA B C 1
ATOM 6649 O O . ALA B 1 61 ? -21.146 31.729 101.827 1.00 8.62 61 ALA B O 1
ATOM 6656 N N . ASP B 1 62 ? -23.226 30.867 101.650 1.00 6.14 62 ASP B N 1
ATOM 6657 C CA . ASP B 1 62 ? -23.061 29.972 102.788 1.00 8.28 62 ASP B CA 1
ATOM 6658 C C . ASP B 1 62 ? -22.329 28.710 102.371 1.00 8.76 62 ASP B C 1
ATOM 6659 O O . ASP B 1 62 ? -21.565 28.127 103.153 1.00 7.73 62 ASP B O 1
ATOM 6668 N N . ILE B 1 63 ? -22.609 28.253 101.157 1.00 6.94 63 ILE B N 1
ATOM 6669 C CA . ILE B 1 63 ? -22.094 26.993 100.635 1.00 7.34 63 ILE B CA 1
ATOM 6670 C C . ILE B 1 63 ? -21.663 27.240 99.205 1.00 6.10 63 ILE B C 1
ATOM 6671 O O . ILE B 1 63 ? -22.363 27.924 98.456 1.00 6.04 63 ILE B O 1
ATOM 6687 N N . ILE B 1 64 ? -20.516 26.687 98.825 1.00 5.18 64 ILE B N 1
ATOM 6688 C CA . ILE B 1 64 ? -20.084 26.666 97.428 1.00 4.79 64 ILE B CA 1
ATOM 6689 C C . ILE B 1 64 ? -19.920 25.210 97.025 1.00 5.14 64 ILE B C 1
ATOM 6690 O O . ILE B 1 64 ? -19.225 24.448 97.708 1.00 7.02 64 ILE B O 1
ATOM 6706 N N . ILE B 1 65 ? -20.592 24.830 95.947 1.00 5.22 65 ILE B N 1
ATOM 6707 C CA . ILE B 1 65 ? -20.475 23.511 95.339 1.00 7.39 65 ILE B CA 1
ATOM 6708 C C . ILE B 1 65 ? -19.634 23.675 94.082 1.00 5.51 65 ILE B C 1
ATOM 6709 O O . ILE B 1 65 ? -19.927 24.525 93.226 1.00 5.76 65 ILE B O 1
ATOM 6725 N N . THR B 1 66 ? -18.575 22.884 93.985 1.00 5.70 66 THR B N 1
ATOM 6726 C CA . THR B 1 66 ? -17.619 22.906 92.889 1.00 6.22 66 THR B CA 1
ATOM 6727 C C . THR B 1 66 ? -17.597 21.543 92.207 1.00 5.00 66 THR B C 1
ATOM 6728 O O . THR B 1 66 ? -18.175 20.565 92.693 1.00 6.27 66 THR B O 1
ATOM 6739 N N . THR B 1 67 ? -16.899 21.476 91.074 1.00 4.60 67 THR B N 1
ATOM 6740 C CA . THR B 1 67 ? -16.649 20.194 90.430 1.00 6.38 67 THR B CA 1
ATOM 6741 C C . THR B 1 67 ? -15.255 20.258 89.799 1.00 8.17 67 THR B C 1
ATOM 6742 O O . THR B 1 67 ? -14.872 21.303 89.249 1.00 6.01 67 THR B O 1
ATOM 6753 N N . PRO B 1 68 ? -14.460 19.186 89.880 1.00 5.66 68 PRO B N 1
ATOM 6754 C CA . PRO B 1 68 ? -13.062 19.299 89.433 1.00 5.80 68 PRO B CA 1
ATOM 6755 C C . PRO B 1 68 ? -12.909 19.606 87.964 1.00 6.37 68 PRO B C 1
ATOM 6756 O O . PRO B 1 68 ? -11.905 20.207 87.571 1.00 6.59 68 PRO B O 1
ATOM 6767 N N . PHE B 1 69 ? -13.883 19.204 87.143 1.00 4.39 69 PHE B N 1
ATOM 6768 C CA . PHE B 1 69 ? -13.771 19.284 85.689 1.00 4.19 69 PHE B CA 1
ATOM 6769 C C . PHE B 1 69 ? -13.898 20.718 85.208 1.00 6.99 69 PHE B C 1
ATOM 6770 O O . PHE B 1 69 ? -13.521 21.027 84.072 1.00 7.01 69 PHE B O 1
ATOM 6787 N N . HIS B 1 70 ? -14.464 21.581 86.054 1.00 7.55 70 HIS B N 1
ATOM 6788 C CA . HIS B 1 70 ? -14.592 23.006 85.767 1.00 5.88 70 HIS B CA 1
ATOM 6789 C C . HIS B 1 70 ? -14.436 23.717 87.093 1.00 6.23 70 HIS B C 1
ATOM 6790 O O . HIS B 1 70 ? -15.413 24.189 87.692 1.00 6.69 70 HIS B O 1
ATOM 6804 N N . PRO B 1 71 ? -13.226 23.745 87.615 1.00 6.49 71 PRO B N 1
ATOM 6805 C CA . PRO B 1 71 ? -13.055 23.990 89.051 1.00 5.54 71 PRO B CA 1
ATOM 6806 C C . PRO B 1 71 ? -13.032 25.463 89.411 1.00 6.29 71 PRO B C 1
ATOM 6807 O O . PRO B 1 71 ? -12.230 26.238 88.871 1.00 7.73 71 PRO B O 1
ATOM 6818 N N . ALA B 1 72 ? -13.910 25.843 90.325 1.00 5.18 72 ALA B N 1
ATOM 6819 C CA . ALA B 1 72 ? -13.815 27.153 90.946 1.00 5.87 72 ALA B CA 1
ATOM 6820 C C . ALA B 1 72 ? -12.584 27.158 91.836 1.00 6.30 72 ALA B C 1
ATOM 6821 O O . ALA B 1 72 ? -12.495 26.378 92.780 1.00 6.58 72 ALA B O 1
ATOM 6828 N N . TYR B 1 73 ? -11.644 28.046 91.551 1.00 7.12 73 TYR B N 1
ATOM 6829 C CA . TYR B 1 73 ? -10.424 28.133 92.340 1.00 8.31 73 TYR B CA 1
ATOM 6830 C C . TYR B 1 73 ? -10.707 28.978 93.573 1.00 6.66 73 TYR B C 1
ATOM 6831 O O . TYR B 1 73 ? -10.765 30.209 93.505 1.00 9.14 73 TYR B O 1
ATOM 6849 N N . ILE B 1 74 ? -10.893 28.299 94.696 1.00 7.57 74 ILE B N 1
ATOM 6850 C CA . ILE B 1 74 ? -11.262 28.967 95.949 1.00 8.83 74 ILE B CA 1
ATOM 6851 C C . ILE B 1 74 ? -9.946 29.321 96.626 1.00 5.59 74 ILE B C 1
ATOM 6852 O O . ILE B 1 74 ? -9.437 28.628 97.508 1.00 8.18 74 ILE B O 1
ATOM 6868 N N . THR B 1 75 ? -9.361 30.410 96.149 1.00 8.88 75 THR B N 1
ATOM 6869 C CA . THR B 1 75 ? -8.065 30.911 96.554 1.00 7.67 75 THR B CA 1
ATOM 6870 C C . THR B 1 75 ? -8.179 31.614 97.896 1.00 9.05 75 THR B C 1
ATOM 6871 O O . THR B 1 75 ? -9.263 31.945 98.362 1.00 10.02 75 THR B O 1
ATOM 6882 N N . LYS B 1 76 ? -7.023 31.891 98.491 1.00 9.57 76 LYS B N 1
ATOM 6883 C CA . LYS B 1 76 ? -7.030 32.623 99.748 1.00 7.62 76 LYS B CA 1
ATOM 6884 C C . LYS B 1 76 ? -7.666 34.006 99.595 1.00 8.06 76 LYS B C 1
ATOM 6885 O O . LYS B 1 76 ? -8.360 34.464 100.500 1.00 8.49 76 LYS B O 1
ATOM 6904 N N . GLU B 1 77 ? -7.502 34.660 98.444 1.00 9.63 77 GLU B N 1
ATOM 6905 C CA . GLU B 1 77 ? -8.116 35.966 98.259 1.00 12.01 77 GLU B CA 1
ATOM 6906 C C . GLU B 1 77 ? -9.630 35.860 98.286 1.00 10.17 77 GLU B C 1
ATOM 6907 O O . GLU B 1 77 ? -10.318 36.708 98.863 1.00 11.89 77 GLU B O 1
ATOM 6919 N N . ARG B 1 78 ? -10.169 34.814 97.656 1.00 6.35 78 ARG B N 1
ATOM 6920 C CA . ARG B 1 78 ? -11.599 34.605 97.650 1.00 7.46 78 ARG B CA 1
ATOM 6921 C C . ARG B 1 78 ? -12.097 34.180 99.021 1.00 7.36 78 ARG B C 1
ATOM 6922 O O . ARG B 1 78 ? -13.153 34.631 99.470 1.00 9.52 78 ARG B O 1
ATOM 6943 N N . ILE B 1 79 ? -11.340 33.322 99.710 1.00 7.68 79 ILE B N 1
ATOM 6944 C CA . ILE B 1 79 ? -11.715 32.926 101.061 1.00 8.13 79 ILE B CA 1
ATOM 6945 C C . ILE B 1 79 ? -11.824 34.152 101.953 1.00 7.65 79 ILE B C 1
ATOM 6946 O O . ILE B 1 79 ? -12.726 34.246 102.791 1.00 10.55 79 ILE B O 1
ATOM 6962 N N . ASP B 1 80 ? -10.897 35.093 101.799 1.00 8.63 80 ASP B N 1
ATOM 6963 C CA . ASP B 1 80 ? -10.914 36.280 102.649 1.00 9.72 80 ASP B CA 1
ATOM 6964 C C . ASP B 1 80 ? -12.165 37.125 102.441 1.00 15.02 80 ASP B C 1
ATOM 6965 O O . ASP B 1 80 ? -12.563 37.860 103.350 1.00 16.25 80 ASP B O 1
ATOM 6974 N N . LYS B 1 81 ? -12.785 37.057 101.261 1.00 10.09 81 LYS B N 1
ATOM 6975 C CA . LYS B 1 81 ? -14.009 37.790 100.983 1.00 11.05 81 LYS B CA 1
ATOM 6976 C C . LYS B 1 81 ? -15.266 36.983 101.276 1.00 10.46 81 LYS B C 1
ATOM 6977 O O . LYS B 1 81 ? -16.368 37.549 101.263 1.00 13.29 81 LYS B O 1
ATOM 6996 N N . ALA B 1 82 ? -15.128 35.682 101.549 1.00 9.92 82 ALA B N 1
ATOM 6997 C CA . ALA B 1 82 ? -16.273 34.775 101.656 1.00 8.25 82 ALA B CA 1
ATOM 6998 C C . ALA B 1 82 ? -16.767 34.752 103.105 1.00 9.90 82 ALA B C 1
ATOM 6999 O O . ALA B 1 82 ? -16.554 33.802 103.859 1.00 10.86 82 ALA B O 1
ATOM 7006 N N . LYS B 1 83 ? -17.454 35.829 103.504 1.00 8.56 83 LYS B N 1
ATOM 7007 C CA . LYS B 1 83 ? -17.647 36.067 104.929 1.00 9.80 83 LYS B CA 1
ATOM 7008 C C . LYS B 1 83 ? -18.656 35.126 105.565 1.00 11.76 83 LYS B C 1
ATOM 7009 O O . LYS B 1 83 ? -18.674 35.003 106.796 1.00 16.34 83 LYS B O 1
ATOM 7028 N N . LYS B 1 84 ? -19.518 34.492 104.775 1.00 9.60 84 LYS B N 1
ATOM 7029 C CA . LYS B 1 84 ? -20.514 33.556 105.282 1.00 9.29 84 LYS B CA 1
ATOM 7030 C C . LYS B 1 84 ? -20.185 32.095 104.969 1.00 7.44 84 LYS B C 1
ATOM 7031 O O . LYS B 1 84 ? -20.958 31.200 105.332 1.00 9.22 84 LYS B O 1
ATOM 7050 N N . LEU B 1 85 ? -19.061 31.831 104.308 1.00 8.15 85 LEU B N 1
ATOM 7051 C CA . LEU B 1 85 ? -18.811 30.496 103.792 1.00 8.21 85 LEU B CA 1
ATOM 7052 C C . LEU B 1 85 ? -18.548 29.516 104.925 1.00 7.46 85 LEU B C 1
ATOM 7053 O O . LEU B 1 85 ? -17.685 29.742 105.779 1.00 9.97 85 LEU B O 1
ATOM 7069 N N . LYS B 1 86 ? -19.284 28.412 104.915 1.00 8.37 86 LYS B N 1
ATOM 7070 C CA . LYS B 1 86 ? -19.169 27.391 105.936 1.00 8.19 86 LYS B CA 1
ATOM 7071 C C . LYS B 1 86 ? -18.805 26.035 105.369 1.00 6.20 86 LYS B C 1
ATOM 7072 O O . LYS B 1 86 ? -18.274 25.195 106.110 1.00 7.44 86 LYS B O 1
ATOM 7091 N N . LEU B 1 87 ? -19.057 25.808 104.083 1.00 6.49 87 LEU B N 1
ATOM 7092 C CA . LEU B 1 87 ? -18.937 24.481 103.491 1.00 5.54 87 LEU B CA 1
ATOM 7093 C C . LEU B 1 87 ? -18.604 24.643 102.022 1.00 5.43 87 LEU B C 1
ATOM 7094 O O . LEU B 1 87 ? -19.275 25.400 101.312 1.00 6.81 87 LEU B O 1
ATOM 7110 N N . VAL B 1 88 ? -17.597 23.900 101.575 1.00 5.33 88 VAL B N 1
ATOM 7111 C CA . VAL B 1 88 ? -17.315 23.750 100.153 1.00 5.83 88 VAL B CA 1
ATOM 7112 C C . VAL B 1 88 ? -17.479 22.274 99.847 1.00 7.36 88 VAL B C 1
ATOM 7113 O O . VAL B 1 88 ? -16.906 21.430 100.539 1.00 7.17 88 VAL B O 1
ATOM 7126 N N . VAL B 1 89 ? -18.261 21.967 98.820 1.00 5.82 89 VAL B N 1
ATOM 7127 C CA . VAL B 1 89 ? -18.500 20.598 98.395 1.00 5.51 89 VAL B CA 1
ATOM 7128 C C . VAL B 1 89 ? -17.838 20.406 97.042 1.00 4.87 89 VAL B C 1
ATOM 7129 O O . VAL B 1 89 ? -17.803 21.329 96.212 1.00 6.18 89 VAL B O 1
ATOM 7142 N N . VAL B 1 90 ? -17.305 19.211 96.828 1.00 4.85 90 VAL B N 1
ATOM 7143 C CA . VAL B 1 90 ? -16.713 18.834 95.548 1.00 3.22 90 VAL B CA 1
ATOM 7144 C C . VAL B 1 90 ? -17.571 17.719 94.973 1.00 4.54 90 VAL B C 1
ATOM 7145 O O . VAL B 1 90 ? -17.615 16.611 95.518 1.00 5.48 90 VAL B O 1
ATOM 7158 N N . ALA B 1 91 ? -18.251 18.030 93.873 1.00 5.79 91 ALA B N 1
ATOM 7159 C CA . ALA B 1 91 ? -19.038 17.063 93.107 1.00 3.82 91 ALA B CA 1
ATOM 7160 C C . ALA B 1 91 ? -18.063 16.332 92.197 1.00 4.95 91 ALA B C 1
ATOM 7161 O O . ALA B 1 91 ? -17.849 16.687 91.034 1.00 4.92 91 ALA B O 1
ATOM 7168 N N . GLY B 1 92 ? -17.462 15.304 92.752 1.00 4.53 92 GLY B N 1
ATOM 7169 C CA . GLY B 1 92 ? -16.302 14.650 92.191 1.00 4.65 92 GLY B CA 1
ATOM 7170 C C . GLY B 1 92 ? -15.331 14.306 93.305 1.00 4.91 92 GLY B C 1
ATOM 7171 O O . GLY B 1 92 ? -15.719 14.223 94.479 1.00 5.88 92 GLY B O 1
ATOM 7175 N N . VAL B 1 93 ? -14.062 14.148 92.931 1.00 4.55 93 VAL B N 1
ATOM 7176 C CA . VAL B 1 93 ? -13.007 13.737 93.844 1.00 4.98 93 VAL B CA 1
ATOM 7177 C C . VAL B 1 93 ? -11.798 14.625 93.589 1.00 6.70 93 VAL B C 1
ATOM 7178 O O . VAL B 1 93 ? -11.414 14.837 92.438 1.00 6.45 93 VAL B O 1
ATOM 7191 N N . GLY B 1 94 ? -11.233 15.167 94.660 1.00 5.34 94 GLY B N 1
ATOM 7192 C CA . GLY B 1 94 ? -10.069 16.024 94.596 1.00 6.58 94 GLY B CA 1
ATOM 7193 C C . GLY B 1 94 ? -10.396 17.465 94.955 1.00 6.92 94 GLY B C 1
ATOM 7194 O O . GLY B 1 94 ? -11.163 18.125 94.256 1.00 6.91 94 GLY B O 1
ATOM 7198 N N . SER B 1 95 ? -9.807 17.968 96.039 1.00 6.74 95 SER B N 1
ATOM 7199 C CA . SER B 1 95 ? -10.194 19.249 96.619 1.00 6.27 95 SER B CA 1
ATOM 7200 C C . SER B 1 95 ? -9.110 20.311 96.490 1.00 7.67 95 SER B C 1
ATOM 7201 O O . SER B 1 95 ? -9.220 21.378 97.111 1.00 6.54 95 SER B O 1
ATOM 7209 N N . ASP B 1 96 ? -8.091 20.065 95.672 1.00 5.48 96 ASP B N 1
ATOM 7210 C CA . ASP B 1 96 ? -6.906 20.920 95.539 1.00 5.16 96 ASP B CA 1
ATOM 7211 C C . ASP B 1 96 ? -7.194 22.271 94.904 1.00 9.09 96 ASP B C 1
ATOM 7212 O O . ASP B 1 96 ? -6.342 23.165 94.983 1.00 9.29 96 ASP B O 1
ATOM 7221 N N . HIS B 1 97 ? -8.347 22.451 94.265 1.00 5.60 97 HIS B N 1
ATOM 7222 C CA . HIS B 1 97 ? -8.700 23.756 93.741 1.00 7.26 97 HIS B CA 1
ATOM 7223 C C . HIS B 1 97 ? -9.126 24.716 94.844 1.00 4.51 97 HIS B C 1
ATOM 7224 O O . HIS B 1 97 ? -9.355 25.891 94.567 1.00 8.17 97 HIS B O 1
ATOM 7238 N N . ILE B 1 98 ? -9.252 24.233 96.064 1.00 5.01 98 ILE B N 1
ATOM 7239 C CA . ILE B 1 98 ? -9.499 25.051 97.240 1.00 7.00 98 ILE B CA 1
ATOM 7240 C C . ILE B 1 98 ? -8.173 25.172 97.966 1.00 7.12 98 ILE B C 1
ATOM 7241 O O . ILE B 1 98 ? -7.420 24.201 98.056 1.00 8.48 98 ILE B O 1
ATOM 7257 N N . ASP B 1 99 ? -7.883 26.355 98.514 1.00 7.91 99 ASP B N 1
ATOM 7258 C CA . ASP B 1 99 ? -6.650 26.542 99.282 1.00 7.82 99 ASP B CA 1
ATOM 7259 C C . ASP B 1 99 ? -6.852 25.962 100.684 1.00 8.72 99 ASP B C 1
ATOM 7260 O O . ASP B 1 99 ? -7.094 26.665 101.681 1.00 7.72 99 ASP B O 1
ATOM 7269 N N . LEU B 1 100 ? -6.749 24.633 100.743 1.00 7.64 100 LEU B N 1
ATOM 7270 C CA . LEU B 1 100 ? -6.959 23.890 101.976 1.00 7.60 100 LEU B CA 1
ATOM 7271 C C . LEU B 1 100 ? -5.962 24.310 103.041 1.00 8.71 100 LEU B C 1
ATOM 7272 O O . LEU B 1 100 ? -6.318 24.422 104.224 1.00 7.74 100 LEU B O 1
ATOM 7288 N N . ASP B 1 101 ? -4.707 24.514 102.652 1.00 8.67 101 ASP B N 1
ATOM 7289 C CA . ASP B 1 101 ? -3.713 24.889 103.643 1.00 8.78 101 ASP B CA 1
ATOM 7290 C C . ASP B 1 101 ? -4.022 26.258 104.216 1.00 9.50 101 ASP B C 1
ATOM 7291 O O . ASP B 1 101 ? -3.831 26.484 105.416 1.00 9.21 101 ASP B O 1
ATOM 7300 N N . TYR B 1 102 ? -4.498 27.191 103.386 1.00 8.43 102 TYR B N 1
ATOM 7301 C CA . TYR B 1 102 ? -4.837 28.508 103.918 1.00 8.42 102 TYR B CA 1
ATOM 7302 C C . TYR B 1 102 ? -5.975 28.409 104.920 1.00 7.83 102 TYR B C 1
ATOM 7303 O O . TYR B 1 102 ? -5.927 29.009 106.002 1.00 9.12 102 TYR B O 1
ATOM 7321 N N . ILE B 1 103 ? -7.013 27.646 104.590 1.00 7.99 103 ILE B N 1
ATOM 7322 C CA . ILE B 1 103 ? -8.110 27.453 105.520 1.00 7.09 103 ILE B CA 1
ATOM 7323 C C . ILE B 1 103 ? -7.588 26.899 106.837 1.00 10.55 103 ILE B C 1
ATOM 7324 O O . ILE B 1 103 ? -7.917 27.400 107.925 1.00 10.05 103 ILE B O 1
ATOM 7340 N N . ASN B 1 104 ? -6.794 25.832 106.761 1.00 9.79 104 ASN B N 1
ATOM 7341 C CA . ASN B 1 104 ? -6.317 25.142 107.947 1.00 7.90 104 ASN B CA 1
ATOM 7342 C C . ASN B 1 104 ? -5.363 26.014 108.751 1.00 10.02 104 ASN B C 1
ATOM 7343 O O . ASN B 1 104 ? -5.496 26.130 109.978 1.00 14.09 104 ASN B O 1
ATOM 7354 N N . GLN B 1 105 ? -4.410 26.642 108.077 1.00 10.35 105 GLN B N 1
ATOM 7355 C CA . GLN B 1 105 ? -3.346 27.345 108.778 1.00 10.91 105 GLN B CA 1
ATOM 7356 C C . GLN B 1 105 ? -3.797 28.670 109.357 1.00 10.47 105 GLN B C 1
ATOM 7357 O O . GLN B 1 105 ? -3.123 29.185 110.257 1.00 13.46 105 GLN B O 1
ATOM 7371 N N . THR B 1 106 ? -4.911 29.228 108.887 1.00 8.97 106 THR B N 1
ATOM 7372 C CA . THR B 1 106 ? -5.409 30.501 109.399 1.00 8.09 106 THR B CA 1
ATOM 7373 C C . THR B 1 106 ? -6.742 30.374 110.134 1.00 8.88 106 THR B C 1
ATOM 7374 O O . THR B 1 106 ? -7.361 31.382 110.457 1.00 8.64 106 THR B O 1
ATOM 7385 N N . GLY B 1 107 ? -7.182 29.167 110.452 1.00 7.68 107 GLY B N 1
ATOM 7386 C CA . GLY B 1 107 ? -8.287 29.016 111.379 1.00 7.85 107 GLY B CA 1
ATOM 7387 C C . GLY B 1 107 ? -9.637 29.347 110.801 1.00 9.85 107 GLY B C 1
ATOM 7388 O O . GLY B 1 107 ? -10.549 29.717 111.548 1.00 9.30 107 GLY B O 1
ATOM 7392 N N . LYS B 1 108 ? -9.800 29.184 109.492 1.00 8.54 108 LYS B N 1
ATOM 7393 C CA . LYS B 1 108 ? -11.086 29.386 108.850 1.00 8.01 108 LYS B CA 1
ATOM 7394 C C . LYS B 1 108 ? -11.990 28.190 109.136 1.00 10.01 108 LYS B C 1
ATOM 7395 O O . LYS B 1 108 ? -11.605 27.037 108.934 1.00 9.32 108 LYS B O 1
ATOM 7414 N N . LYS B 1 109 ? -13.184 28.467 109.627 1.00 9.70 109 LYS B N 1
ATOM 7415 C CA . LYS B 1 109 ? -14.098 27.421 110.059 1.00 10.83 109 LYS B CA 1
ATOM 7416 C C . LYS B 1 109 ? -14.946 26.999 108.859 1.00 12.20 109 LYS B C 1
ATOM 7417 O O . LYS B 1 109 ? -16.142 27.250 108.775 1.00 11.41 109 LYS B O 1
ATOM 7436 N N . ILE B 1 110 ? -14.277 26.345 107.908 1.00 8.20 110 ILE B N 1
ATOM 7437 C CA . ILE B 1 110 ? -14.887 25.887 106.663 1.00 8.20 110 ILE B CA 1
ATOM 7438 C C . ILE B 1 110 ? -14.651 24.393 106.536 1.00 7.30 110 ILE B C 1
ATOM 7439 O O . ILE B 1 110 ? -13.513 23.923 106.628 1.00 9.57 110 ILE B O 1
ATOM 7455 N N . SER B 1 111 ? -15.720 23.647 106.305 1.00 6.72 111 SER B N 1
ATOM 7456 C CA . SER B 1 111 ? -15.598 22.231 106.004 1.00 6.22 111 SER B CA 1
ATOM 7457 C C . SER B 1 111 ? -15.494 22.048 104.496 1.00 6.92 111 SER B C 1
ATOM 7458 O O . SER B 1 111 ? -16.072 22.822 103.718 1.00 6.56 111 SER B O 1
ATOM 7466 N N . VAL B 1 112 ? -14.700 21.059 104.097 1.00 5.72 112 VAL B N 1
ATOM 7467 C CA . VAL B 1 112 ? -14.513 20.711 102.689 1.00 5.56 112 VAL B CA 1
ATOM 7468 C C . VAL B 1 112 ? -14.818 19.222 102.543 1.00 6.29 112 VAL B C 1
ATOM 7469 O O . VAL B 1 112 ? -14.177 18.386 103.181 1.00 7.11 112 VAL B O 1
ATOM 7482 N N . LEU B 1 113 ? -15.820 18.903 101.736 1.00 5.71 113 LEU B N 1
ATOM 7483 C CA . LEU B 1 113 ? -16.311 17.546 101.545 1.00 5.83 113 LEU B CA 1
ATOM 7484 C C . LEU B 1 113 ? -16.275 17.201 100.062 1.00 5.64 113 LEU B C 1
ATOM 7485 O O . LEU B 1 113 ? -16.609 18.036 99.221 1.00 7.44 113 LEU B O 1
ATOM 7501 N N . GLU B 1 114 ? -15.924 15.954 99.751 1.00 5.63 114 GLU B N 1
ATOM 7502 C CA . GLU B 1 114 ? -15.940 15.482 98.368 1.00 6.21 114 GLU B CA 1
ATOM 7503 C C . GLU B 1 114 ? -16.593 14.103 98.348 1.00 6.54 114 GLU B C 1
ATOM 7504 O O . GLU B 1 114 ? -16.746 13.465 99.391 1.00 7.55 114 GLU B O 1
ATOM 7516 N N . VAL B 1 115 ? -16.983 13.643 97.162 1.00 4.62 115 VAL B N 1
ATOM 7517 C CA . VAL B 1 115 ? -17.737 12.371 97.035 1.00 6.47 115 VAL B CA 1
ATOM 7518 C C . VAL B 1 115 ? -16.719 11.272 96.749 1.00 7.56 115 VAL B C 1
ATOM 7519 O O . VAL B 1 115 ? -16.567 10.760 95.632 1.00 6.08 115 VAL B O 1
ATOM 7532 N N . THR B 1 116 ? -16.043 10.866 97.805 1.00 5.79 116 THR B N 1
ATOM 7533 C CA . THR B 1 116 ? -14.990 9.875 97.714 1.00 6.06 116 THR B CA 1
ATOM 7534 C C . THR B 1 116 ? -15.519 8.589 97.107 1.00 7.09 116 THR B C 1
ATOM 7535 O O . THR B 1 116 ? -16.633 8.157 97.408 1.00 5.74 116 THR B O 1
ATOM 7546 N N . GLY B 1 117 ? -14.722 8.008 96.197 1.00 4.44 117 GLY B N 1
ATOM 7547 C CA . GLY B 1 117 ? -15.072 6.755 95.553 1.00 6.63 117 GLY B CA 1
ATOM 7548 C C . GLY B 1 117 ? -16.039 6.860 94.392 1.00 7.59 117 GLY B C 1
ATOM 7549 O O . GLY B 1 117 ? -16.251 5.863 93.690 1.00 7.44 117 GLY B O 1
ATOM 7553 N N . SER B 1 118 ? -16.632 8.031 94.155 1.00 6.00 118 SER B N 1
ATOM 7554 C CA . SER B 1 118 ? -17.714 8.135 93.179 1.00 6.02 118 SER B CA 1
ATOM 7555 C C . SER B 1 118 ? -17.239 7.922 91.746 1.00 5.68 118 SER B C 1
ATOM 7556 O O . SER B 1 118 ? -18.030 7.493 90.907 1.00 6.43 118 SER B O 1
ATOM 7564 N N . ASN B 1 119 ? -15.970 8.191 91.444 1.00 5.21 119 ASN B N 1
ATOM 7565 C CA . ASN B 1 119 ? -15.491 8.066 90.076 1.00 4.39 119 ASN B CA 1
ATOM 7566 C C . ASN B 1 119 ? -14.085 7.496 90.042 1.00 4.92 119 ASN B C 1
ATOM 7567 O O . ASN B 1 119 ? -13.350 7.696 89.076 1.00 5.32 119 ASN B O 1
ATOM 7578 N N . VAL B 1 120 ? -13.719 6.735 91.071 1.00 4.78 120 VAL B N 1
ATOM 7579 C CA . VAL B 1 120 ? -12.386 6.152 91.121 1.00 5.57 120 VAL B CA 1
ATOM 7580 C C . VAL B 1 120 ? -12.247 5.030 90.094 1.00 5.28 120 VAL B C 1
ATOM 7581 O O . VAL B 1 120 ? -11.181 4.851 89.493 1.00 5.10 120 VAL B O 1
ATOM 7594 N N . VAL B 1 121 ? -13.320 4.278 89.851 1.00 5.20 121 VAL B N 1
ATOM 7595 C CA . VAL B 1 121 ? -13.287 3.272 88.794 1.00 4.08 121 VAL B CA 1
ATOM 7596 C C . VAL B 1 121 ? -13.127 3.953 87.444 1.00 3.96 121 VAL B C 1
ATOM 7597 O O . VAL B 1 121 ? -12.355 3.511 86.582 1.00 4.55 121 VAL B O 1
ATOM 7610 N N . SER B 1 122 ? -13.869 5.043 87.242 1.00 3.45 122 SER B N 1
ATOM 7611 C CA . SER B 1 122 ? -13.846 5.757 85.976 1.00 3.44 122 SER B CA 1
ATOM 7612 C C . SER B 1 122 ? -12.432 6.239 85.659 1.00 5.82 122 SER B C 1
ATOM 7613 O O . SER B 1 122 ? -11.933 6.080 84.541 1.00 6.15 122 SER B O 1
ATOM 7621 N N . ALA B 1 123 ? -11.754 6.814 86.656 1.00 4.60 123 ALA B N 1
ATOM 7622 C CA . ALA B 1 123 ? -10.386 7.264 86.456 1.00 4.19 123 ALA B CA 1
ATOM 7623 C C . ALA B 1 123 ? -9.441 6.099 86.226 1.00 5.09 123 ALA B C 1
ATOM 7624 O O . ALA B 1 123 ? -8.585 6.173 85.339 1.00 4.57 123 ALA B O 1
ATOM 7631 N N . ALA B 1 124 ? -9.580 5.016 87.005 1.00 6.68 124 ALA B N 1
ATOM 7632 C CA . ALA B 1 124 ? -8.730 3.848 86.810 1.00 4.96 124 ALA B CA 1
ATOM 7633 C C . ALA B 1 124 ? -8.864 3.296 85.395 1.00 4.54 124 ALA B C 1
ATOM 7634 O O . ALA B 1 124 ? -7.865 2.928 84.769 1.00 5.38 124 ALA B O 1
ATOM 7641 N N . GLU B 1 125 ? -10.090 3.246 84.867 1.00 3.77 125 GLU B N 1
ATOM 7642 C CA . GLU B 1 125 ? -10.284 2.809 83.481 1.00 4.41 125 GLU B CA 1
ATOM 7643 C C . GLU B 1 125 ? -9.560 3.720 82.522 1.00 4.15 125 GLU B C 1
ATOM 7644 O O . GLU B 1 125 ? -9.000 3.265 81.516 1.00 4.31 125 GLU B O 1
ATOM 7656 N N . HIS B 1 126 ? -9.627 5.030 82.785 1.00 4.89 126 HIS B N 1
ATOM 7657 C CA . HIS B 1 126 ? -8.980 5.973 81.908 1.00 4.04 126 HIS B CA 1
ATOM 7658 C C . HIS B 1 126 ? -7.469 5.797 81.937 1.00 4.24 126 HIS B C 1
ATOM 7659 O O . HIS B 1 126 ? -6.808 5.941 80.904 1.00 5.40 126 HIS B O 1
ATOM 7673 N N . VAL B 1 127 ? -6.919 5.456 83.101 1.00 4.28 127 VAL B N 1
ATOM 7674 C CA . VAL B 1 127 ? -5.495 5.151 83.190 1.00 3.88 127 VAL B CA 1
ATOM 7675 C C . VAL B 1 127 ? -5.153 3.971 82.297 1.00 3.79 127 VAL B C 1
ATOM 7676 O O . VAL B 1 127 ? -4.201 4.029 81.518 1.00 4.94 127 VAL B O 1
ATOM 7689 N N . LEU B 1 128 ? -5.895 2.861 82.445 1.00 4.27 128 LEU B N 1
ATOM 7690 C CA . LEU B 1 128 ? -5.645 1.672 81.636 1.00 4.54 128 LEU B CA 1
ATOM 7691 C C . LEU B 1 128 ? -5.746 2.002 80.155 1.00 3.80 128 LEU B C 1
ATOM 7692 O O . LEU B 1 128 ? -4.905 1.597 79.346 1.00 3.99 128 LEU B O 1
ATOM 7708 N N . MET B 1 129 ? -6.761 2.757 79.783 1.00 3.48 129 MET B N 1
ATOM 7709 C CA . MET B 1 129 ? -6.946 3.119 78.388 1.00 4.83 129 MET B CA 1
ATOM 7710 C C . MET B 1 129 ? -5.756 3.915 77.879 1.00 4.09 129 MET B C 1
ATOM 7711 O O . MET B 1 129 ? -5.278 3.693 76.764 1.00 4.33 129 MET B O 1
ATOM 7725 N N . THR B 1 130 ? -5.295 4.878 78.680 1.00 3.16 130 THR B N 1
ATOM 7726 C CA . THR B 1 130 ? -4.227 5.766 78.256 1.00 3.98 130 THR B CA 1
ATOM 7727 C C . THR B 1 130 ? -2.907 5.010 78.159 1.00 5.09 130 THR B C 1
ATOM 7728 O O . THR B 1 130 ? -2.133 5.210 77.212 1.00 4.94 130 THR B O 1
ATOM 7739 N N . MET B 1 131 ? -2.648 4.127 79.126 1.00 5.26 131 MET B N 1
ATOM 7740 C CA . MET B 1 131 ? -1.483 3.254 79.045 1.00 4.97 131 MET B CA 1
ATOM 7741 C C . MET B 1 131 ? -1.499 2.491 77.727 1.00 5.23 131 MET B C 1
ATOM 7742 O O . MET B 1 131 ? -0.524 2.508 76.973 1.00 5.78 131 MET B O 1
ATOM 7756 N N . LEU B 1 132 ? -2.613 1.834 77.424 1.00 3.64 132 LEU B N 1
ATOM 7757 C CA . LEU B 1 132 ? -2.685 1.069 76.182 1.00 4.55 132 LEU B CA 1
ATOM 7758 C C . LEU B 1 132 ? -2.520 1.956 74.952 1.00 4.96 132 LEU B C 1
ATOM 7759 O O . LEU B 1 132 ? -1.760 1.618 74.040 1.00 4.13 132 LEU B O 1
ATOM 7775 N N . VAL B 1 133 ? -3.224 3.094 74.914 1.00 3.94 133 VAL B N 1
ATOM 7776 C CA . VAL B 1 133 ? -3.157 3.993 73.763 1.00 3.96 133 VAL B CA 1
ATOM 7777 C C . VAL B 1 133 ? -1.714 4.419 73.514 1.00 4.64 133 VAL B C 1
ATOM 7778 O O . VAL B 1 133 ? -1.255 4.466 72.370 1.00 4.72 133 VAL B O 1
ATOM 7791 N N . LEU B 1 134 ? -0.978 4.743 74.575 1.00 4.44 134 LEU B N 1
ATOM 7792 C CA . LEU B 1 134 ? 0.395 5.218 74.413 1.00 6.24 134 LEU B CA 1
ATOM 7793 C C . LEU B 1 134 ? 1.342 4.084 74.036 1.00 6.06 134 LEU B C 1
ATOM 7794 O O . LEU B 1 134 ? 2.108 4.190 73.074 1.00 6.07 134 LEU B O 1
ATOM 7810 N N . VAL B 1 135 ? 1.302 2.990 74.788 1.00 4.90 135 VAL B N 1
ATOM 7811 C CA . VAL B 1 135 ? 2.201 1.866 74.550 1.00 4.44 135 VAL B CA 1
ATOM 7812 C C . VAL B 1 135 ? 1.989 1.307 73.149 1.00 6.04 135 VAL B C 1
ATOM 7813 O O . VAL B 1 135 ? 2.948 0.935 72.457 1.00 5.98 135 VAL B O 1
ATOM 7826 N N . ARG B 1 136 ? 0.734 1.192 72.727 1.00 4.00 136 ARG B N 1
ATOM 7827 C CA . ARG B 1 136 ? 0.403 0.582 71.455 1.00 3.75 136 ARG B CA 1
ATOM 7828 C C . ARG B 1 136 ? 0.328 1.594 70.326 1.00 5.11 136 ARG B C 1
ATOM 7829 O O . ARG B 1 136 ? -0.005 1.212 69.200 1.00 5.75 136 ARG B O 1
ATOM 7850 N N . ASN B 1 137 ? 0.604 2.866 70.594 1.00 4.81 137 ASN B N 1
ATOM 7851 C CA . ASN B 1 137 ? 0.756 3.874 69.541 1.00 5.67 137 ASN B CA 1
ATOM 7852 C C . ASN B 1 137 ? -0.534 4.111 68.753 1.00 4.76 137 ASN B C 1
ATOM 7853 O O . ASN B 1 137 ? -0.506 4.329 67.538 1.00 4.25 137 ASN B O 1
ATOM 7864 N N . PHE B 1 138 ? -1.672 4.106 69.457 1.00 3.55 138 PHE B N 1
ATOM 7865 C CA . PHE B 1 138 ? -2.974 4.212 68.815 1.00 2.46 138 PHE B CA 1
ATOM 7866 C C . PHE B 1 138 ? -3.239 5.569 68.166 1.00 4.39 138 PHE B C 1
ATOM 7867 O O . PHE B 1 138 ? -3.853 5.625 67.093 1.00 5.05 138 PHE B O 1
ATOM 7884 N N . VAL B 1 139 ? -2.862 6.680 68.805 1.00 4.80 139 VAL B N 1
ATOM 7885 C CA . VAL B 1 139 ? -3.273 7.983 68.285 1.00 4.02 139 VAL B CA 1
ATOM 7886 C C . VAL B 1 139 ? -2.811 8.204 66.848 1.00 5.05 139 VAL B C 1
ATOM 7887 O O . VAL B 1 139 ? -3.647 8.543 66.005 1.00 4.74 139 VAL B O 1
ATOM 7900 N N . PRO B 1 140 ? -1.534 8.036 66.507 1.00 3.99 140 PRO B N 1
ATOM 7901 C CA . PRO B 1 140 ? -1.139 8.236 65.101 1.00 4.69 140 PRO B CA 1
ATOM 7902 C C . PRO B 1 140 ? -1.726 7.188 64.191 1.00 4.63 140 PRO B C 1
ATOM 7903 O O . PRO B 1 140 ? -1.893 7.439 62.991 1.00 5.44 140 PRO B O 1
ATOM 7914 N N . ALA B 1 141 ? -2.034 6.013 64.730 1.00 5.63 141 ALA B N 1
ATOM 7915 C CA . ALA B 1 141 ? -2.625 4.971 63.909 1.00 5.67 141 ALA B CA 1
ATOM 7916 C C . ALA B 1 141 ? -4.015 5.374 63.446 1.00 4.61 141 ALA B C 1
ATOM 7917 O O . ALA B 1 141 ? -4.363 5.205 62.271 1.00 4.48 141 ALA B O 1
ATOM 7924 N N . HIS B 1 142 ? -4.828 5.905 64.357 1.00 4.84 142 HIS B N 1
ATOM 7925 C CA . HIS B 1 142 ? -6.138 6.386 63.974 1.00 6.32 142 HIS B CA 1
ATOM 7926 C C . HIS B 1 142 ? -6.023 7.617 63.084 1.00 5.02 142 HIS B C 1
ATOM 7927 O O . HIS B 1 142 ? -6.772 7.763 62.117 1.00 5.35 142 HIS B O 1
ATOM 7942 N N . GLU B 1 143 ? -5.082 8.507 63.387 1.00 5.22 143 GLU B N 1
ATOM 7943 C CA . GLU B 1 143 ? -4.892 9.674 62.527 1.00 5.46 143 GLU B CA 1
ATOM 7944 C C . GLU B 1 143 ? -4.583 9.260 61.092 1.00 6.89 143 GLU B C 1
ATOM 7945 O O . GLU B 1 143 ? -5.089 9.873 60.140 1.00 6.94 143 GLU B O 1
ATOM 7957 N N . GLN B 1 144 ? -3.778 8.208 60.911 1.00 5.13 144 GLN B N 1
ATOM 7958 C CA . GLN B 1 144 ? -3.430 7.775 59.565 1.00 7.78 144 GLN B CA 1
ATOM 7959 C C . GLN B 1 144 ? -4.681 7.389 58.787 1.00 6.33 144 GLN B C 1
ATOM 7960 O O . GLN B 1 144 ? -4.851 7.746 57.605 1.00 8.16 144 GLN B O 1
ATOM 7974 N N . ILE B 1 145 ? -5.577 6.662 59.441 1.00 6.83 145 ILE B N 1
ATOM 7975 C CA . ILE B 1 145 ? -6.776 6.185 58.768 1.00 7.92 145 ILE B CA 1
ATOM 7976 C C . ILE B 1 145 ? -7.637 7.348 58.324 1.00 9.30 145 ILE B C 1
ATOM 7977 O O . ILE B 1 145 ? -8.125 7.377 57.188 1.00 9.02 145 ILE B O 1
ATOM 7993 N N . ILE B 1 146 ? -7.872 8.311 59.217 1.00 7.61 146 ILE B N 1
ATOM 7994 C CA . ILE B 1 146 ? -8.771 9.397 58.859 1.00 10.75 146 ILE B CA 1
ATOM 7995 C C . ILE B 1 146 ? -8.127 10.394 57.902 1.00 11.93 146 ILE B C 1
ATOM 7996 O O . ILE B 1 146 ? -8.852 11.136 57.228 1.00 13.43 146 ILE B O 1
ATOM 8012 N N A ASN B 1 147 ? -6.798 10.420 57.813 0.44 9.66 147 ASN B N 1
ATOM 8013 N N B ASN B 1 147 ? -6.790 10.419 57.806 0.56 9.64 147 ASN B N 1
ATOM 8014 C CA A ASN B 1 147 ? -6.113 11.181 56.776 0.44 9.69 147 ASN B CA 1
ATOM 8015 C CA B ASN B 1 147 ? -6.102 11.175 56.762 0.56 9.66 147 ASN B CA 1
ATOM 8016 C C A ASN B 1 147 ? -5.997 10.409 55.458 0.44 9.58 147 ASN B C 1
ATOM 8017 C C B ASN B 1 147 ? -6.044 10.431 55.432 0.56 9.61 147 ASN B C 1
ATOM 8018 O O A ASN B 1 147 ? -5.268 10.849 54.560 0.44 13.18 147 ASN B O 1
ATOM 8019 O O B ASN B 1 147 ? -5.393 10.912 54.495 0.56 13.19 147 ASN B O 1
ATOM 8040 N N . HIS B 1 148 ? -6.692 9.273 55.329 1.00 8.78 148 HIS B N 1
ATOM 8041 C CA . HIS B 1 148 ? -6.788 8.503 54.084 1.00 9.56 148 HIS B CA 1
ATOM 8042 C C . HIS B 1 148 ? -5.461 7.873 53.668 1.00 8.74 148 HIS B C 1
ATOM 8043 O O . HIS B 1 148 ? -5.238 7.598 52.485 1.00 10.38 148 HIS B O 1
ATOM 8057 N N . ASP B 1 149 ? -4.630 7.548 54.652 1.00 7.29 149 ASP B N 1
ATOM 8058 C CA . ASP B 1 149 ? -3.331 6.941 54.441 1.00 6.92 149 ASP B CA 1
ATOM 8059 C C . ASP B 1 149 ? -3.359 5.475 54.878 1.00 6.58 149 ASP B C 1
ATOM 8060 O O . ASP B 1 149 ? -4.365 4.976 55.407 1.00 6.81 149 ASP B O 1
ATOM 8069 N N . TRP B 1 150 ? -2.260 4.777 54.585 1.00 7.70 150 TRP B N 1
ATOM 8070 C CA . TRP B 1 150 ? -2.100 3.368 54.981 1.00 6.00 150 TRP B CA 1
ATOM 8071 C C . TRP B 1 150 ? -0.613 3.048 54.933 1.00 6.66 150 TRP B C 1
ATOM 8072 O O . TRP B 1 150 ? -0.030 2.947 53.847 1.00 7.60 150 TRP B O 1
ATOM 8093 N N . GLU B 1 151 ? -0.017 2.852 56.101 1.00 5.84 151 GLU B N 1
ATOM 8094 C CA . GLU B 1 151 ? 1.411 2.545 56.178 1.00 6.19 151 GLU B CA 1
ATOM 8095 C C . GLU B 1 151 ? 1.641 1.887 57.541 1.00 5.67 151 GLU B C 1
ATOM 8096 O O . GLU B 1 151 ? 1.835 2.579 58.539 1.00 6.51 151 GLU B O 1
ATOM 8108 N N . VAL B 1 152 ? 1.580 0.543 57.563 1.00 4.87 152 VAL B N 1
ATOM 8109 C CA . VAL B 1 152 ? 1.671 -0.192 58.821 1.00 5.57 152 VAL B CA 1
ATOM 8110 C C . VAL B 1 152 ? 2.946 0.164 59.564 1.00 6.39 152 VAL B C 1
ATOM 8111 O O . VAL B 1 152 ? 2.933 0.358 60.789 1.00 4.69 152 VAL B O 1
ATOM 8124 N N . ALA B 1 153 ? 4.072 0.254 58.837 1.00 5.08 153 ALA B N 1
ATOM 8125 C CA . ALA B 1 153 ? 5.363 0.449 59.480 1.00 5.80 153 ALA B CA 1
ATOM 8126 C C . ALA B 1 153 ? 5.457 1.797 60.182 1.00 6.54 153 ALA B C 1
ATOM 8127 O O . ALA B 1 153 ? 6.224 1.939 61.143 1.00 7.49 153 ALA B O 1
ATOM 8134 N N . ALA B 1 154 ? 4.704 2.796 59.721 1.00 6.79 154 ALA B N 1
ATOM 8135 C CA . ALA B 1 154 ? 4.761 4.110 60.348 1.00 4.90 154 ALA B CA 1
ATOM 8136 C C . ALA B 1 154 ? 4.226 4.057 61.783 1.00 4.64 154 ALA B C 1
ATOM 8137 O O . ALA B 1 154 ? 4.640 4.854 62.638 1.00 6.50 154 ALA B O 1
ATOM 8144 N N . ILE B 1 155 ? 3.354 3.094 62.084 1.00 6.02 155 ILE B N 1
ATOM 8145 C CA . ILE B 1 155 ? 2.821 2.894 63.431 1.00 4.24 155 ILE B CA 1
ATOM 8146 C C . ILE B 1 155 ? 3.625 1.853 64.190 1.00 5.64 155 ILE B C 1
ATOM 8147 O O . ILE B 1 155 ? 3.968 2.036 65.367 1.00 5.42 155 ILE B O 1
ATOM 8163 N N . ALA B 1 156 ? 3.912 0.730 63.527 1.00 5.36 156 ALA B N 1
ATOM 8164 C CA . ALA B 1 156 ? 4.527 -0.408 64.195 1.00 4.66 156 ALA B CA 1
ATOM 8165 C C . ALA B 1 156 ? 5.905 -0.075 64.727 1.00 6.41 156 ALA B C 1
ATOM 8166 O O . ALA B 1 156 ? 6.353 -0.706 65.692 1.00 7.90 156 ALA B O 1
ATOM 8173 N N . LYS B 1 157 ? 6.572 0.914 64.132 1.00 5.61 157 LYS B N 1
ATOM 8174 C CA . LYS B 1 157 ? 7.932 1.253 64.537 1.00 6.29 157 LYS B CA 1
ATOM 8175 C C . LYS B 1 157 ? 8.004 1.765 65.964 1.00 6.87 157 LYS B C 1
ATOM 8176 O O . LYS B 1 157 ? 9.100 1.805 66.536 1.00 9.05 157 LYS B O 1
ATOM 8195 N N . ASP B 1 158 ? 6.875 2.143 66.563 1.00 6.69 158 ASP B N 1
ATOM 8196 C CA . ASP B 1 158 ? 6.873 2.593 67.950 1.00 6.92 158 ASP B CA 1
ATOM 8197 C C . ASP B 1 158 ? 5.669 2.023 68.678 1.00 8.22 158 ASP B C 1
ATOM 8198 O O . ASP B 1 158 ? 5.097 2.664 69.564 1.00 7.61 158 ASP B O 1
ATOM 8207 N N . ALA B 1 159 ? 5.297 0.788 68.343 1.00 6.50 159 ALA B N 1
ATOM 8208 C CA . ALA B 1 159 ? 4.178 0.088 68.965 1.00 4.50 159 ALA B CA 1
ATOM 8209 C C . ALA B 1 159 ? 4.680 -1.127 69.730 1.00 5.70 159 ALA B C 1
ATOM 8210 O O . ALA B 1 159 ? 5.425 -1.950 69.187 1.00 6.12 159 ALA B O 1
ATOM 8217 N N . TYR B 1 160 ? 4.250 -1.239 70.982 1.00 6.47 160 TYR B N 1
ATOM 8218 C CA . TYR B 1 160 ? 4.632 -2.305 71.885 1.00 5.99 160 TYR B CA 1
ATOM 8219 C C . TYR B 1 160 ? 3.389 -2.957 72.481 1.00 5.45 160 TYR B C 1
ATOM 8220 O O . TYR B 1 160 ? 2.286 -2.421 72.394 1.00 6.34 160 TYR B O 1
ATOM 8238 N N . ASP B 1 161 ? 3.580 -4.107 73.120 1.00 6.46 161 ASP B N 1
ATOM 8239 C CA . ASP B 1 161 ? 2.558 -4.671 73.987 1.00 6.75 161 ASP B CA 1
ATOM 8240 C C . ASP B 1 161 ? 2.808 -4.198 75.421 1.00 7.56 161 ASP B C 1
ATOM 8241 O O . ASP B 1 161 ? 3.949 -3.931 75.820 1.00 7.15 161 ASP B O 1
ATOM 8250 N N . ILE B 1 162 ? 1.731 -4.106 76.200 1.00 6.50 162 ILE B N 1
ATOM 8251 C CA . ILE B 1 162 ? 1.890 -3.782 77.613 1.00 4.65 162 ILE B CA 1
ATOM 8252 C C . ILE B 1 162 ? 2.408 -4.992 78.388 1.00 6.99 162 ILE B C 1
ATOM 8253 O O . ILE B 1 162 ? 3.075 -4.843 79.422 1.00 7.65 162 ILE B O 1
ATOM 8269 N N . GLU B 1 163 ? 2.112 -6.199 77.921 1.00 5.88 163 GLU B N 1
ATOM 8270 C CA . GLU B 1 163 ? 2.695 -7.405 78.495 1.00 4.87 163 GLU B CA 1
ATOM 8271 C C . GLU B 1 163 ? 4.204 -7.244 78.598 1.00 6.09 163 GLU B C 1
ATOM 8272 O O . GLU B 1 163 ? 4.854 -6.733 77.685 1.00 7.27 163 GLU B O 1
ATOM 8284 N N . GLY B 1 164 ? 4.747 -7.675 79.734 1.00 6.12 164 GLY B N 1
ATOM 8285 C CA . GLY B 1 164 ? 6.176 -7.691 79.921 1.00 6.68 164 GLY B CA 1
ATOM 8286 C C . GLY B 1 164 ? 6.765 -6.373 80.355 1.00 6.94 164 GLY B C 1
ATOM 8287 O O . GLY B 1 164 ? 7.982 -6.286 80.507 1.00 8.83 164 GLY B O 1
ATOM 8291 N N . LYS B 1 16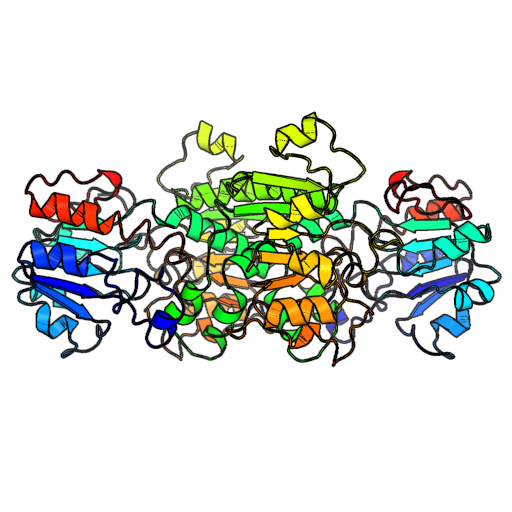5 ? 5.953 -5.328 80.537 1.00 8.36 165 LYS B N 1
ATOM 8292 C CA . LYS B 1 165 ? 6.460 -4.034 80.958 1.00 6.87 165 LYS B CA 1
ATOM 8293 C C . LYS B 1 165 ? 6.388 -3.924 82.478 1.00 7.04 165 LYS B C 1
ATOM 8294 O O . LYS B 1 165 ? 5.589 -4.593 83.138 1.00 8.24 165 LYS B O 1
ATOM 8313 N N . THR B 1 166 ? 7.271 -3.094 83.035 1.00 7.69 166 THR B N 1
ATOM 8314 C CA . THR B 1 166 ? 7.300 -2.832 84.466 1.00 8.91 166 THR B CA 1
ATOM 8315 C C . THR B 1 166 ? 6.553 -1.524 84.701 1.00 6.65 166 THR B C 1
ATOM 8316 O O . THR B 1 166 ? 6.857 -0.513 84.074 1.00 7.34 166 THR B O 1
ATOM 8327 N N . ILE B 1 167 ? 5.563 -1.554 85.584 1.00 8.22 167 ILE B N 1
ATOM 83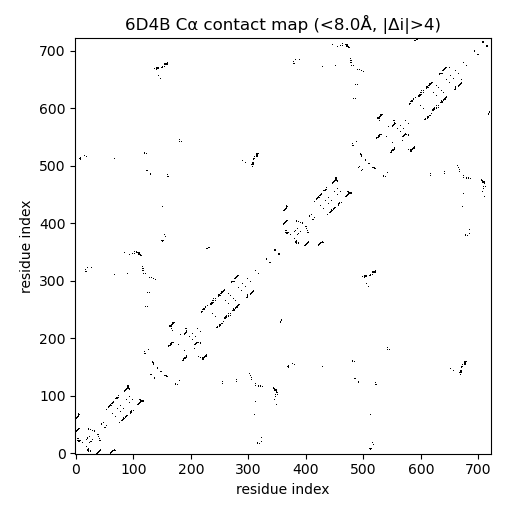28 C CA . ILE B 1 167 ? 4.617 -0.451 85.718 1.00 5.99 167 ILE B CA 1
ATOM 8329 C C . ILE B 1 167 ? 4.582 -0.006 87.173 1.00 7.65 167 ILE B C 1
ATOM 8330 O O . ILE B 1 167 ? 4.430 -0.835 88.075 1.00 9.42 167 ILE B O 1
ATOM 8346 N N . ALA B 1 168 ? 4.705 1.294 87.383 1.00 6.43 168 ALA B N 1
ATOM 8347 C CA . ALA B 1 168 ? 4.806 1.872 88.717 1.00 7.89 168 ALA B CA 1
ATOM 8348 C C . ALA B 1 168 ? 3.723 2.922 88.900 1.00 6.64 168 ALA B C 1
ATOM 8349 O O . ALA B 1 168 ? 3.501 3.752 88.013 1.00 7.36 168 ALA B O 1
ATOM 8356 N N . THR B 1 169 ? 3.065 2.877 90.053 1.00 7.77 169 THR B N 1
ATOM 8357 C CA . THR B 1 169 ? 2.122 3.913 90.438 1.00 7.41 169 THR B CA 1
ATOM 8358 C C . THR B 1 169 ? 2.664 4.722 91.609 1.00 9.07 169 THR B C 1
ATOM 8359 O O . THR B 1 169 ? 3.192 4.168 92.580 1.00 8.65 169 THR B O 1
ATOM 8370 N N . ILE B 1 170 ? 2.546 6.030 91.475 1.00 8.32 170 ILE B N 1
ATOM 8371 C CA . ILE B 1 170 ? 2.819 6.988 92.532 1.00 8.00 170 ILE B CA 1
ATOM 8372 C C . ILE B 1 170 ? 1.467 7.304 93.160 1.00 8.24 170 ILE B C 1
ATOM 8373 O O . ILE B 1 170 ? 0.656 8.027 92.580 1.00 8.76 170 ILE B O 1
ATOM 8389 N N . GLY B 1 171 ? 1.214 6.719 94.321 1.00 8.88 171 GLY B N 1
ATOM 8390 C CA . GLY B 1 171 ? -0.094 6.750 94.930 1.00 8.51 171 GLY B CA 1
ATOM 8391 C C . GLY B 1 171 ? -0.792 5.429 94.697 1.00 8.42 171 GLY B C 1
ATOM 8392 O O . GLY B 1 171 ? -0.998 5.034 93.545 1.00 8.07 171 GLY B O 1
ATOM 8396 N N . ALA B 1 172 ? -1.104 4.712 95.761 1.00 8.34 172 ALA B N 1
ATOM 8397 C CA . ALA B 1 172 ? -1.758 3.415 95.712 1.00 8.54 172 ALA B CA 1
ATOM 8398 C C . ALA B 1 172 ? -2.993 3.424 96.596 1.00 7.62 172 ALA B C 1
ATOM 8399 O O . ALA B 1 172 ? -3.228 2.533 97.414 1.00 10.00 172 ALA B O 1
ATOM 8406 N N . GLY B 1 173 ? -3.786 4.476 96.433 1.00 6.85 173 GLY B N 1
ATOM 8407 C CA . GLY B 1 173 ? -5.090 4.584 97.052 1.00 8.66 173 GLY B CA 1
ATOM 8408 C C . GLY B 1 173 ? -6.188 4.003 96.191 1.00 7.15 173 GLY B C 1
ATOM 8409 O O . GLY B 1 173 ? -5.969 3.000 95.512 1.00 6.60 173 GLY B O 1
ATOM 8413 N N . ARG B 1 174 ? -7.376 4.610 96.220 1.00 6.85 174 ARG B N 1
ATOM 8414 C CA . ARG B 1 174 ? -8.531 4.005 95.559 1.00 5.77 174 ARG B CA 1
ATOM 8415 C C . ARG B 1 174 ? -8.295 3.851 94.058 1.00 7.15 174 ARG B C 1
ATOM 8416 O O . ARG B 1 174 ? -8.575 2.793 93.483 1.00 7.28 174 ARG B O 1
ATOM 8437 N N . ILE B 1 175 ? -7.803 4.896 93.401 1.00 5.79 175 ILE B N 1
ATOM 8438 C CA . ILE B 1 175 ? -7.535 4.802 91.964 1.00 4.92 175 ILE B CA 1
ATOM 8439 C C . ILE B 1 175 ? -6.283 3.962 91.707 1.00 6.74 175 ILE B C 1
ATOM 8440 O O . ILE B 1 175 ? -6.301 3.023 90.904 1.00 6.87 175 ILE B O 1
ATOM 8456 N N . GLY B 1 176 ? -5.168 4.313 92.345 1.00 6.29 176 GLY B N 1
ATOM 8457 C CA . GLY B 1 176 ? -3.934 3.575 92.096 1.00 6.69 176 GLY B CA 1
ATOM 8458 C C . GLY B 1 176 ? -4.086 2.078 92.265 1.00 6.24 176 GLY B C 1
ATOM 8459 O O . GLY B 1 176 ? -3.605 1.294 91.439 1.00 6.64 176 GLY B O 1
ATOM 8463 N N . TYR B 1 177 ? -4.745 1.654 93.339 1.00 6.83 177 TYR B N 1
ATOM 8464 C CA . TYR B 1 177 ? -4.908 0.226 93.551 1.00 6.36 177 TYR B CA 1
ATOM 8465 C C . TYR B 1 177 ? -5.804 -0.378 92.482 1.00 7.31 177 TYR B C 1
ATOM 8466 O O . TYR B 1 177 ? -5.551 -1.489 92.007 1.00 7.98 177 TYR B O 1
ATOM 8484 N N . ARG B 1 178 ? -6.869 0.334 92.099 1.00 6.13 178 ARG B N 1
ATOM 8485 C CA . ARG B 1 178 ? -7.768 -0.192 91.070 1.00 6.76 178 ARG B CA 1
ATOM 8486 C C . ARG B 1 178 ? -7.060 -0.303 89.723 1.00 6.72 178 ARG B C 1
ATOM 8487 O O . ARG B 1 178 ? -7.358 -1.215 88.928 1.00 5.43 178 ARG B O 1
ATOM 8508 N N . VAL B 1 179 ? -6.119 0.599 89.457 1.00 4.97 179 VAL B N 1
ATOM 8509 C CA . VAL B 1 179 ? -5.248 0.477 88.288 1.00 4.62 179 VAL B CA 1
ATOM 8510 C C . VAL B 1 179 ? -4.441 -0.814 88.362 1.00 6.18 179 VAL B C 1
ATOM 8511 O O . VAL B 1 179 ? -4.368 -1.575 87.394 1.00 5.35 179 VAL B O 1
ATOM 8524 N N . LEU B 1 180 ? -3.788 -1.056 89.500 1.00 6.10 180 LEU B N 1
ATOM 8525 C CA . LEU B 1 180 ? -3.005 -2.279 89.657 1.00 5.33 180 LEU B CA 1
ATOM 8526 C C . LEU B 1 180 ? -3.879 -3.514 89.483 1.00 5.38 180 LEU B C 1
ATOM 8527 O O . LEU B 1 180 ? -3.477 -4.481 88.812 1.00 6.70 180 LEU B O 1
ATOM 8543 N N . GLU B 1 181 ? -5.087 -3.509 90.062 1.00 5.83 181 GLU B N 1
ATOM 8544 C CA . GLU B 1 181 ? -5.967 -4.667 89.911 1.00 3.71 181 GLU B CA 1
ATOM 8545 C C . GLU B 1 181 ? -6.280 -4.921 88.439 1.00 4.56 181 GLU B C 1
ATOM 8546 O O . GLU B 1 181 ? -6.253 -6.070 87.975 1.00 6.81 181 GLU B O 1
ATOM 8558 N N . ARG B 1 182 ? -6.556 -3.859 87.682 1.00 4.37 182 ARG B N 1
ATOM 8559 C CA . ARG B 1 182 ? -6.865 -4.026 86.272 1.00 5.31 182 ARG B CA 1
ATOM 8560 C C . ARG B 1 182 ? -5.654 -4.453 85.453 1.00 5.91 182 ARG B C 1
ATOM 8561 O O . ARG B 1 182 ? -5.811 -5.125 84.427 1.00 5.67 182 ARG B O 1
ATOM 8582 N N . LEU B 1 183 ? -4.456 -4.115 85.887 1.00 6.47 183 LEU B N 1
ATOM 8583 C CA . LEU B 1 183 ? -3.269 -4.516 85.148 1.00 5.81 183 LEU B CA 1
ATOM 8584 C C . LEU B 1 183 ? -2.885 -5.976 85.334 1.00 6.58 183 LEU B C 1
ATOM 8585 O O . LEU B 1 183 ? -2.194 -6.523 84.475 1.00 7.00 183 LEU B O 1
ATOM 8601 N N . VAL B 1 184 ? -3.310 -6.621 86.416 1.00 6.24 184 VAL B N 1
ATOM 8602 C CA . VAL B 1 184 ? -2.872 -7.992 86.698 1.00 6.64 184 VAL B CA 1
ATOM 8603 C C . VAL B 1 184 ? -2.992 -8.910 85.486 1.00 7.26 184 VAL B C 1
ATOM 8604 O O . VAL B 1 184 ? -2.006 -9.580 85.144 1.00 7.33 184 VAL B O 1
ATOM 8617 N N . PRO B 1 185 ? -4.150 -9.021 84.827 1.00 5.07 185 PRO B N 1
ATOM 8618 C CA . PRO B 1 185 ? -4.277 -10.004 83.751 1.00 4.48 185 PRO B CA 1
ATOM 8619 C C . PRO B 1 185 ? -3.578 -9.596 82.470 1.00 6.49 185 PRO B C 1
ATOM 8620 O O . PRO B 1 185 ? -3.572 -10.376 81.520 1.00 7.11 185 PRO B O 1
ATOM 8631 N N . PHE B 1 186 ? -2.974 -8.417 82.416 1.00 5.46 186 PHE B N 1
ATOM 8632 C CA . PHE B 1 186 ? -2.197 -8.028 81.256 1.00 4.95 186 PHE B CA 1
ATOM 8633 C C . PHE B 1 186 ? -0.775 -8.561 81.301 1.00 5.23 186 PHE B C 1
ATOM 8634 O O . PHE B 1 186 ? -0.022 -8.312 80.362 1.00 6.82 186 PHE B O 1
ATOM 8651 N N . ASN B 1 187 ? -0.404 -9.270 82.374 1.00 7.60 187 ASN B N 1
ATOM 8652 C CA . ASN B 1 187 ? 0.884 -9.951 82.483 1.00 6.26 187 ASN B CA 1
ATOM 8653 C C . ASN B 1 187 ? 2.026 -8.953 82.384 1.00 8.89 187 ASN B C 1
ATOM 8654 O O . ASN B 1 187 ? 2.945 -9.119 81.571 1.00 8.03 187 ASN B O 1
ATOM 8665 N N . PRO B 1 188 ? 2.004 -7.910 83.207 1.00 6.99 188 PRO B N 1
ATOM 8666 C CA . PRO B 1 188 ? 3.164 -7.030 83.312 1.00 8.83 188 PRO B CA 1
ATOM 8667 C C . PRO B 1 188 ? 4.339 -7.818 83.863 1.00 8.47 188 PRO B C 1
ATOM 8668 O O . PRO B 1 188 ? 4.158 -8.847 84.514 1.00 10.03 188 PRO B O 1
ATOM 8679 N N . LYS B 1 189 ? 5.554 -7.324 83.603 1.00 9.53 189 LYS B N 1
ATOM 8680 C CA . LYS B 1 189 ? 6.725 -7.928 84.246 1.00 8.94 189 LYS B CA 1
ATOM 8681 C C . LYS B 1 189 ? 6.625 -7.779 85.755 1.00 8.75 189 LYS B C 1
ATOM 8682 O O . LYS B 1 189 ? 6.831 -8.738 86.505 1.00 11.02 189 LYS B O 1
ATOM 8701 N N . GLU B 1 190 ? 6.286 -6.581 86.214 1.00 8.63 190 GLU B N 1
ATOM 8702 C CA . GLU B 1 190 ? 6.101 -6.339 87.636 1.00 9.16 190 GLU B CA 1
ATOM 8703 C C . GLU B 1 190 ? 5.270 -5.075 87.829 1.00 8.38 190 GLU B C 1
ATOM 8704 O O . GLU B 1 190 ? 5.346 -4.150 87.026 1.00 9.18 190 GLU B O 1
ATOM 8716 N N . LEU B 1 191 ? 4.503 -5.056 88.917 1.00 8.55 191 LEU B N 1
ATOM 8717 C CA . LEU B 1 191 ? 3.770 -3.881 89.367 1.00 7.32 191 LEU B CA 1
ATOM 8718 C C . LEU B 1 191 ? 4.423 -3.341 90.634 1.00 8.64 191 LEU B C 1
ATOM 8719 O O . LEU B 1 191 ? 4.702 -4.107 91.565 1.00 12.00 191 LEU B O 1
ATOM 8735 N N . LEU B 1 192 ? 4.651 -2.026 90.657 1.00 9.24 192 LEU B N 1
ATOM 8736 C CA . LEU B 1 192 ? 5.364 -1.343 91.724 1.00 9.44 192 LEU B CA 1
ATOM 8737 C C . LEU B 1 192 ? 4.523 -0.180 92.213 1.00 11.33 192 LEU B C 1
ATOM 8738 O O . LEU B 1 192 ? 3.726 0.391 91.465 1.00 9.08 192 LEU B O 1
ATOM 8754 N N . TYR B 1 193 ? 4.717 0.197 93.469 1.00 10.69 193 TYR B N 1
ATOM 8755 C CA . TYR B 1 193 ? 4.044 1.380 93.966 1.00 12.65 193 TYR B CA 1
ATOM 8756 C C . TYR B 1 193 ? 4.932 2.137 94.940 1.00 12.19 193 TYR B C 1
ATOM 8757 O O . TYR B 1 193 ? 5.799 1.559 95.602 1.00 11.29 193 TYR B O 1
ATOM 8775 N N . TYR B 1 194 ? 4.700 3.444 94.992 1.00 9.77 194 TYR B N 1
ATOM 8776 C CA . TYR B 1 194 ? 5.343 4.364 95.925 1.00 8.97 194 TYR B CA 1
ATOM 8777 C C . TYR B 1 194 ? 4.232 5.172 96.581 1.00 10.41 194 TYR B C 1
ATOM 8778 O O . TYR B 1 194 ? 3.417 5.786 95.887 1.00 10.57 194 TYR B O 1
ATOM 8796 N N . ASP B 1 195 ? 4.182 5.150 97.908 1.00 10.08 195 ASP B N 1
ATOM 8797 C CA . ASP B 1 195 ? 3.115 5.807 98.663 1.00 9.61 195 ASP B CA 1
ATOM 8798 C C . ASP B 1 195 ? 3.546 5.797 100.120 1.00 13.32 195 ASP B C 1
ATOM 8799 O O . ASP B 1 195 ? 3.964 4.756 100.637 1.00 12.91 195 ASP B O 1
ATOM 8808 N N . TYR B 1 196 ? 3.454 6.939 100.794 1.00 11.06 196 TYR B N 1
ATOM 8809 C CA . TYR B 1 196 ? 3.775 6.931 102.217 1.00 11.02 196 TYR B CA 1
ATOM 8810 C C . TYR B 1 196 ? 2.814 6.068 103.021 1.00 13.81 196 TYR B C 1
ATOM 8811 O O . TYR B 1 196 ? 3.151 5.658 104.139 1.00 15.44 196 TYR B O 1
ATOM 8829 N N . GLN B 1 197 ? 1.635 5.766 102.477 1.00 10.94 197 GLN B N 1
ATOM 8830 C CA . GLN B 1 197 ? 0.719 4.797 103.071 1.00 10.27 197 GLN B CA 1
ATOM 8831 C C . GLN B 1 197 ? 0.964 3.460 102.400 1.00 12.77 197 GLN B C 1
ATOM 8832 O O . GLN B 1 197 ? 0.731 3.304 101.198 1.00 13.34 197 GLN B O 1
ATOM 8846 N N . ALA B 1 198 ? 1.446 2.496 103.169 1.00 13.87 198 ALA B N 1
ATOM 8847 C CA . ALA B 1 198 ? 1.673 1.176 102.620 1.00 13.35 198 ALA B CA 1
ATOM 8848 C C . ALA B 1 198 ? 0.347 0.481 102.358 1.00 12.90 198 ALA B C 1
ATOM 8849 O O . ALA B 1 198 ? -0.640 0.662 103.081 1.00 16.43 198 ALA B O 1
ATOM 8856 N N . LEU B 1 199 ? 0.322 -0.319 101.301 1.00 13.17 199 LEU B N 1
ATOM 8857 C CA . LEU B 1 199 ? -0.772 -1.243 101.125 1.00 11.00 199 LEU B CA 1
ATOM 8858 C C . LEU B 1 199 ? -0.677 -2.357 102.166 1.00 15.45 199 LEU B C 1
ATOM 8859 O O . LEU B 1 199 ? 0.425 -2.796 102.502 1.00 21.38 199 LEU B O 1
ATOM 8875 N N . PRO B 1 200 ? -1.805 -2.845 102.674 1.00 21.43 200 PRO B N 1
ATOM 8876 C CA . PRO B 1 200 ? -1.777 -4.085 103.459 1.00 28.90 200 PRO B CA 1
ATOM 8877 C C . PRO B 1 200 ? -1.087 -5.183 102.661 1.00 30.54 200 PRO B C 1
ATOM 8878 O O . PRO B 1 200 ? -1.171 -5.221 101.433 1.00 21.23 200 PRO B O 1
ATOM 8889 N N . LYS B 1 201 ? -0.388 -6.081 103.367 1.00 29.41 201 LYS B N 1
ATOM 8890 C CA . LYS B 1 201 ? 0.297 -7.169 102.678 1.00 25.16 201 LYS B CA 1
ATOM 8891 C C . LYS B 1 201 ? -0.669 -7.962 101.808 1.00 20.28 201 LYS B C 1
ATOM 8892 O O . LYS B 1 201 ? -0.322 -8.358 100.689 1.00 17.93 201 LYS B O 1
ATOM 8911 N N . ASP B 1 202 ? -1.886 -8.200 102.304 1.00 16.82 202 ASP B N 1
ATOM 8912 C CA . ASP B 1 202 ? -2.866 -8.977 101.549 1.00 16.57 202 ASP B CA 1
ATOM 8913 C C . ASP B 1 202 ? -3.262 -8.247 100.268 1.00 17.07 202 ASP B C 1
ATOM 8914 O O . ASP B 1 202 ? -3.460 -8.877 99.218 1.00 14.42 202 ASP B O 1
ATOM 8923 N N . ALA B 1 203 ? -3.382 -6.917 100.339 1.00 15.67 203 ALA B N 1
ATOM 8924 C CA . ALA B 1 203 ? -3.678 -6.119 99.156 1.00 16.62 203 ALA B CA 1
ATOM 8925 C C . ALA B 1 203 ? -2.501 -6.111 98.190 1.00 14.01 203 ALA B C 1
ATOM 8926 O O . ALA B 1 203 ? -2.697 -6.173 96.971 1.00 11.58 203 ALA B O 1
ATOM 8933 N N . GLU B 1 204 ? -1.277 -6.007 98.706 1.00 13.90 204 GLU B N 1
ATOM 8934 C CA . GLU B 1 204 ? -0.098 -6.155 97.856 1.00 10.94 204 GLU B CA 1
ATOM 8935 C C . GLU B 1 204 ? -0.109 -7.501 97.157 1.00 12.73 204 GLU B C 1
ATOM 8936 O O . GLU B 1 204 ? 0.097 -7.592 95.942 1.00 13.19 204 GLU B O 1
ATOM 8948 N N . GLU B 1 205 ? -0.331 -8.569 97.919 1.00 11.60 205 GLU B N 1
ATOM 8949 C CA . GLU B 1 205 ? -0.231 -9.908 97.363 1.00 15.25 205 GLU B CA 1
ATOM 8950 C C . GLU B 1 205 ? -1.301 -10.147 96.311 1.00 13.06 205 GLU B C 1
ATOM 8951 O O . GLU B 1 205 ? -1.057 -10.859 95.328 1.00 14.15 205 GLU B O 1
ATOM 8963 N N . LYS B 1 206 ? -2.479 -9.544 96.480 1.00 12.21 206 LYS B N 1
ATOM 8964 C CA . LYS B 1 206 ? -3.561 -9.759 95.526 1.00 12.37 206 LYS B CA 1
ATOM 8965 C C . LYS B 1 206 ? -3.150 -9.327 94.128 1.00 11.41 206 LYS B C 1
ATOM 8966 O O . LYS B 1 206 ? -3.571 -9.932 93.138 1.00 16.27 206 LYS B O 1
ATOM 8985 N N . VAL B 1 207 ? -2.373 -8.255 94.026 1.00 9.08 207 VAL B N 1
ATOM 8986 C CA . VAL B 1 207 ? -1.956 -7.708 92.739 1.00 7.74 207 VAL B CA 1
ATOM 8987 C C . VAL B 1 207 ? -0.486 -7.956 92.440 1.00 8.72 207 VAL B C 1
ATOM 8988 O O . VAL B 1 207 ? 0.013 -7.478 91.412 1.00 11.31 207 VAL B O 1
ATOM 9001 N N . GLY B 1 208 ? 0.230 -8.674 93.297 1.00 11.27 208 GLY B N 1
ATOM 9002 C CA . GLY B 1 208 ? 1.638 -8.919 93.058 1.00 12.60 208 GLY B CA 1
ATOM 9003 C C . GLY B 1 208 ? 2.488 -7.673 93.100 1.00 9.33 208 GLY B C 1
ATOM 9004 O O . GLY B 1 208 ? 3.541 -7.617 92.449 1.00 12.79 208 GLY B O 1
ATOM 9008 N N . ALA B 1 209 ? 2.072 -6.664 93.859 1.00 9.82 209 ALA B N 1
ATOM 9009 C CA . ALA B 1 209 ? 2.765 -5.392 93.872 1.00 10.46 209 ALA B CA 1
ATOM 9010 C C . ALA B 1 209 ? 3.927 -5.405 94.854 1.00 12.53 209 ALA B C 1
ATOM 9011 O O . ALA B 1 209 ? 3.881 -6.060 95.902 1.00 15.83 209 ALA B O 1
ATOM 9018 N N . ARG B 1 210 ? 4.967 -4.669 94.496 1.00 12.30 210 ARG B N 1
ATOM 9019 C CA . ARG B 1 210 ? 6.131 -4.482 95.347 1.00 11.51 210 ARG B CA 1
ATOM 9020 C C . ARG B 1 210 ? 6.266 -3.008 95.670 1.00 10.81 210 ARG B C 1
ATOM 9021 O O . ARG B 1 210 ? 6.252 -2.161 94.772 1.00 11.01 210 ARG B O 1
ATOM 9042 N N . ARG B 1 211 ? 6.406 -2.702 96.956 1.00 11.79 211 ARG B N 1
ATOM 9043 C CA . ARG B 1 211 ? 6.567 -1.322 97.383 1.00 13.79 211 ARG B CA 1
ATOM 9044 C C . ARG B 1 211 ? 8.009 -0.889 97.198 1.00 14.71 211 ARG B C 1
ATOM 9045 O O . ARG B 1 211 ? 8.934 -1.628 97.557 1.00 14.04 211 ARG B O 1
ATOM 9066 N N . VAL B 1 212 ? 8.191 0.303 96.643 1.00 11.73 212 VAL B N 1
ATOM 9067 C CA . VAL B 1 212 ? 9.497 0.930 96.507 1.00 10.82 212 VAL B CA 1
ATOM 9068 C C . VAL B 1 212 ? 9.442 2.208 97.329 1.00 17.00 212 VAL B C 1
ATOM 9069 O O . VAL B 1 212 ? 8.558 3.051 97.128 1.00 14.38 212 VAL B O 1
ATOM 9082 N N . GLU B 1 213 ? 10.366 2.350 98.273 1.00 16.42 213 GLU B N 1
ATOM 9083 C CA . GLU B 1 213 ? 10.257 3.451 99.217 1.00 17.74 213 GLU B CA 1
ATOM 9084 C C . GLU B 1 213 ? 10.905 4.727 98.726 1.00 16.36 213 GLU B C 1
ATOM 9085 O O . GLU B 1 213 ? 10.586 5.801 99.239 1.00 19.62 213 GLU B O 1
ATOM 9097 N N . ASN B 1 214 ? 11.751 4.652 97.707 1.00 18.46 214 ASN B N 1
ATOM 9098 C CA . ASN B 1 214 ? 12.416 5.821 97.151 1.00 16.56 214 ASN B CA 1
ATOM 9099 C C . ASN B 1 214 ? 11.868 6.106 95.753 1.00 18.66 214 ASN B C 1
ATOM 9100 O O . ASN B 1 214 ? 11.870 5.221 94.891 1.00 16.04 214 ASN B O 1
ATOM 9111 N N . ILE B 1 215 ? 11.409 7.339 95.526 1.00 14.58 215 ILE B N 1
ATOM 9112 C CA . ILE B 1 215 ? 10.721 7.650 94.274 1.00 15.59 215 ILE B CA 1
ATOM 9113 C C . ILE B 1 215 ? 11.671 7.538 93.084 1.00 15.39 215 ILE B C 1
ATOM 9114 O O . ILE B 1 215 ? 11.272 7.104 91.996 1.00 13.38 215 ILE B O 1
ATOM 9130 N N . GLU B 1 216 ? 12.944 7.907 93.268 1.00 16.86 216 GLU B N 1
ATOM 9131 C CA . GLU B 1 216 ? 13.910 7.807 92.175 1.00 15.03 216 GLU B CA 1
ATOM 9132 C C . GLU B 1 216 ? 14.185 6.354 91.815 1.00 12.49 216 GLU B C 1
ATOM 9133 O O . GLU B 1 216 ? 14.259 6.012 90.626 1.00 16.86 216 GLU B O 1
ATOM 9145 N N . GLU B 1 217 ? 14.299 5.479 92.815 1.00 12.80 217 GLU B N 1
ATOM 9146 C CA . GLU B 1 217 ? 14.459 4.054 92.542 1.00 13.74 217 GLU B CA 1
ATOM 9147 C C . GLU B 1 217 ? 13.239 3.504 91.813 1.00 12.89 217 GLU B C 1
ATOM 9148 O O . GLU B 1 217 ? 13.365 2.626 90.951 1.00 14.94 217 GLU B O 1
ATOM 9160 N N . LEU B 1 218 ? 12.052 4.013 92.149 1.00 13.92 218 LEU B N 1
ATOM 9161 C CA . LEU B 1 218 ? 10.812 3.548 91.525 1.00 13.23 218 LEU B CA 1
ATOM 9162 C C . LEU B 1 218 ? 10.803 3.867 90.035 1.00 10.90 218 LEU B C 1
ATOM 9163 O O . LEU B 1 218 ? 10.626 2.974 89.195 1.00 12.60 218 LEU B O 1
ATOM 9179 N N . VAL B 1 219 ? 10.971 5.140 89.682 1.00 9.81 219 VAL B N 1
ATOM 9180 C CA . VAL B 1 219 ? 10.856 5.550 88.290 1.00 11.06 219 VAL B CA 1
ATOM 9181 C C . VAL B 1 219 ? 12.009 5.011 87.452 1.00 13.66 219 VAL B C 1
ATOM 9182 O O . VAL B 1 219 ? 11.840 4.775 86.248 1.00 12.66 219 VAL B O 1
ATOM 9195 N N . ALA B 1 220 ? 13.182 4.784 88.060 1.00 12.70 220 ALA B N 1
ATOM 9196 C CA . ALA B 1 220 ? 14.345 4.379 87.281 1.00 14.90 220 ALA B CA 1
ATOM 9197 C C . ALA B 1 220 ? 14.147 3.027 86.614 1.00 14.18 220 ALA B C 1
ATOM 9198 O O . ALA B 1 220 ? 14.790 2.743 85.595 1.00 16.21 220 ALA B O 1
ATOM 9205 N N . GLN B 1 221 ? 13.278 2.183 87.169 1.00 13.35 221 GLN B N 1
ATOM 9206 C CA . GLN B 1 221 ? 13.069 0.835 86.671 1.00 10.86 221 GLN B CA 1
ATOM 9207 C C . GLN B 1 221 ? 11.737 0.641 85.957 1.00 11.62 221 GLN B C 1
ATOM 9208 O O . GLN B 1 221 ? 11.433 -0.496 85.564 1.00 13.30 221 GLN B O 1
ATOM 9222 N N . ALA B 1 222 ? 10.947 1.697 85.785 1.00 11.12 222 ALA B N 1
ATOM 9223 C CA . ALA B 1 222 ? 9.592 1.569 85.266 1.00 11.19 222 ALA B CA 1
ATOM 9224 C C . ALA B 1 222 ? 9.553 1.906 83.778 1.00 9.26 222 ALA B C 1
ATOM 9225 O O . ALA B 1 222 ? 10.007 2.970 83.361 1.00 11.10 222 ALA B O 1
ATOM 9232 N N . ASP B 1 223 ? 8.958 1.013 82.978 1.00 8.64 223 ASP B N 1
ATOM 9233 C CA . ASP B 1 223 ? 8.604 1.388 81.612 1.00 8.83 223 ASP B CA 1
ATOM 9234 C C . ASP B 1 223 ? 7.421 2.344 81.570 1.00 7.61 223 ASP B C 1
ATOM 9235 O O . ASP B 1 223 ? 7.339 3.183 80.668 1.00 8.16 223 ASP B O 1
ATOM 9244 N N . ILE B 1 224 ? 6.496 2.211 82.521 1.00 5.78 224 ILE B N 1
ATOM 9245 C CA . ILE B 1 224 ? 5.269 3.010 82.559 1.00 6.20 224 ILE B CA 1
ATOM 9246 C C . ILE B 1 224 ? 5.129 3.529 83.984 1.00 6.88 224 ILE B C 1
ATOM 9247 O O . ILE B 1 224 ? 5.236 2.751 84.938 1.00 7.56 224 ILE B O 1
ATOM 9263 N N . VAL B 1 225 ? 4.920 4.838 84.126 1.00 7.18 225 VAL B N 1
ATOM 9264 C CA . VAL B 1 225 ? 4.646 5.452 85.420 1.00 5.81 225 VAL B CA 1
ATOM 9265 C C . VAL B 1 225 ? 3.264 6.083 85.359 1.00 6.24 225 VAL B C 1
ATOM 9266 O O . VAL B 1 225 ? 2.937 6.770 84.382 1.00 6.58 225 VAL B O 1
ATOM 9279 N N . THR B 1 226 ? 2.475 5.896 86.422 1.00 6.12 226 THR B N 1
ATOM 9280 C CA . THR B 1 226 ? 1.137 6.480 86.509 1.00 7.31 226 THR B CA 1
ATOM 9281 C C . THR B 1 226 ? 1.028 7.241 87.823 1.00 5.04 226 THR B C 1
ATOM 9282 O O . THR B 1 226 ? 1.473 6.754 88.864 1.00 7.50 226 THR B O 1
ATOM 9293 N N . ILE B 1 227 ? 0.504 8.459 87.748 1.00 6.64 227 ILE B N 1
ATOM 9294 C CA . ILE B 1 227 ? 0.349 9.336 88.916 1.00 7.50 227 ILE B CA 1
ATOM 9295 C C . ILE B 1 227 ? -1.080 9.202 89.443 1.00 6.56 227 ILE B C 1
ATOM 9296 O O . ILE B 1 227 ? -2.034 9.485 88.715 1.00 6.88 227 ILE B O 1
ATOM 9312 N N . ASN B 1 228 ? -1.234 8.810 90.708 1.00 6.49 228 ASN B N 1
ATOM 9313 C CA . ASN B 1 228 ? -2.556 8.603 91.311 1.00 5.62 228 ASN B CA 1
ATOM 9314 C C . ASN B 1 228 ? -2.547 9.081 92.762 1.00 7.88 228 ASN B C 1
ATOM 9315 O O . ASN B 1 228 ? -2.993 8.392 93.680 1.00 10.31 228 ASN B O 1
ATOM 9326 N N . ALA B 1 229 ? -2.004 10.266 92.985 1.00 7.84 229 ALA B N 1
ATOM 9327 C CA . ALA B 1 229 ? -2.021 10.877 94.298 1.00 6.28 229 ALA B CA 1
ATOM 9328 C C . ALA B 1 229 ? -2.752 12.206 94.203 1.00 5.92 229 ALA B C 1
ATOM 9329 O O . ALA B 1 229 ? -2.813 12.809 93.126 1.00 7.18 229 ALA B O 1
ATOM 9336 N N . PRO B 1 230 ? -3.317 12.698 95.313 1.00 6.85 230 PRO B N 1
ATOM 9337 C CA . PRO B 1 230 ? -3.913 14.034 95.297 1.00 6.74 230 PRO B CA 1
ATOM 9338 C C . PRO B 1 230 ? -2.837 15.088 95.114 1.00 6.54 230 PRO B C 1
ATOM 9339 O O . PRO B 1 230 ? -1.653 14.862 95.387 1.00 7.24 230 PRO B O 1
ATOM 9350 N N . LEU B 1 231 ? -3.277 16.262 94.684 1.00 6.76 231 LEU B N 1
ATOM 9351 C CA . LEU B 1 231 ? -2.426 17.439 94.636 1.00 6.03 231 LEU B CA 1
ATOM 9352 C C . LEU B 1 231 ? -2.419 18.110 95.998 1.00 8.15 231 LEU B C 1
ATOM 9353 O O . LEU B 1 231 ? -3.469 18.539 96.490 1.00 9.28 231 LEU B O 1
ATOM 9369 N N . HIS B 1 232 ? -1.238 18.184 96.606 1.00 9.34 232 HIS B N 1
ATOM 9370 C CA . HIS B 1 232 ? -1.022 18.909 97.852 1.00 10.47 232 HIS B CA 1
ATOM 9371 C C . HIS B 1 232 ? 0.431 19.369 97.843 1.00 11.95 232 HIS B C 1
ATOM 9372 O O . HIS B 1 232 ? 1.157 19.148 96.868 1.00 9.72 232 HIS B O 1
ATOM 9386 N N . ALA B 1 233 ? 0.865 20.007 98.942 1.00 11.69 233 ALA B N 1
ATOM 9387 C CA . ALA B 1 233 ? 2.198 20.595 98.943 1.00 13.52 233 ALA B CA 1
ATOM 9388 C C . ALA B 1 233 ? 3.277 19.552 98.670 1.00 12.14 233 ALA B C 1
ATOM 9389 O O . ALA B 1 233 ? 4.311 19.871 98.071 1.00 13.88 233 ALA B O 1
ATOM 9396 N N . GLY B 1 234 ? 3.056 18.306 99.081 1.00 10.66 234 GLY B N 1
ATOM 9397 C CA . GLY B 1 234 ? 4.040 17.261 98.875 1.00 10.35 234 GLY B CA 1
ATOM 9398 C C . GLY B 1 234 ? 4.105 16.724 97.464 1.00 14.81 234 GLY B C 1
ATOM 9399 O O . GLY B 1 234 ? 5.099 16.082 97.104 1.00 15.27 234 GLY B O 1
ATOM 9403 N N . THR B 1 235 ? 3.079 16.962 96.658 1.00 11.45 235 THR B N 1
ATOM 9404 C CA . THR B 1 235 ? 3.069 16.455 95.296 1.00 9.94 235 THR B CA 1
ATOM 9405 C C . THR B 1 235 ? 3.113 17.542 94.240 1.00 9.58 235 THR B C 1
ATOM 9406 O O . THR B 1 235 ? 3.345 17.233 93.065 1.00 8.65 235 THR B O 1
ATOM 9417 N N . LYS B 1 236 ? 2.933 18.808 94.603 1.00 10.14 236 LYS B N 1
ATOM 9418 C C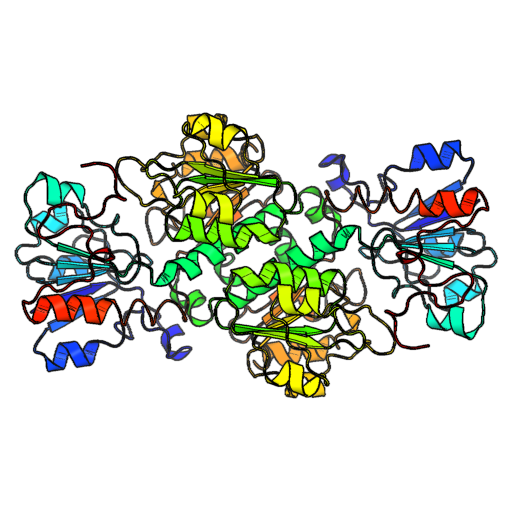A . LYS B 1 236 ? 2.984 19.868 93.611 1.00 8.82 236 LYS B CA 1
ATOM 9419 C C . LYS B 1 236 ? 4.380 19.932 92.996 1.00 11.38 236 LYS B C 1
ATOM 9420 O O . LYS B 1 236 ? 5.373 20.070 93.712 1.00 12.65 236 LYS B O 1
ATOM 9439 N N . GLY B 1 237 ? 4.454 19.811 91.679 1.00 10.44 237 GLY B N 1
ATOM 9440 C CA . GLY B 1 237 ? 5.745 19.832 91.003 1.00 13.57 237 GLY B CA 1
ATOM 9441 C C . GLY B 1 237 ? 6.633 18.643 91.270 1.00 12.63 237 GLY B C 1
ATOM 9442 O O . GLY B 1 237 ? 7.842 18.729 91.047 1.00 14.87 237 GLY B O 1
ATOM 9446 N N . LEU B 1 238 ? 6.072 17.528 91.737 1.00 9.93 238 LEU B N 1
ATOM 9447 C CA . LEU B 1 238 ? 6.867 16.351 92.049 1.00 11.67 238 LEU B CA 1
ATOM 9448 C C . LEU B 1 238 ? 7.574 15.823 90.811 1.00 14.86 238 LEU B C 1
ATOM 9449 O O . LEU B 1 238 ? 8.715 15.341 90.893 1.00 12.25 238 LEU B O 1
ATOM 9465 N N . ILE B 1 239 ? 6.893 15.870 89.664 1.00 12.34 239 ILE B N 1
ATOM 9466 C CA . ILE B 1 239 ? 7.434 15.337 88.412 1.00 13.87 239 ILE B CA 1
ATOM 9467 C C . ILE B 1 239 ? 8.100 16.527 87.740 1.00 14.35 239 ILE B C 1
ATOM 9468 O O . ILE B 1 239 ? 7.482 17.263 86.975 1.00 11.95 239 ILE B O 1
ATOM 9484 N N . ASN B 1 240 ? 9.377 16.725 88.048 1.00 10.99 240 ASN B N 1
ATOM 9485 C CA . ASN B 1 240 ? 10.154 17.834 87.517 1.00 13.19 240 ASN B CA 1
ATOM 9486 C C . ASN B 1 240 ? 11.325 17.308 86.678 1.00 12.73 240 ASN B C 1
ATOM 9487 O O . ASN B 1 240 ? 11.541 16.104 86.560 1.00 12.22 240 ASN B O 1
ATOM 9498 N N . LYS B 1 241 ? 12.091 18.250 86.121 1.00 14.09 241 LYS B N 1
ATOM 9499 C CA . LYS B 1 241 ? 13.237 17.912 85.266 1.00 15.66 241 LYS B CA 1
ATOM 9500 C C . LYS B 1 241 ? 14.153 16.869 85.900 1.00 17.31 241 LYS B C 1
ATOM 9501 O O . LYS B 1 241 ? 14.537 15.886 85.254 1.00 13.71 241 LYS B O 1
ATOM 9520 N N . GLU B 1 242 ? 14.546 17.079 87.161 1.00 13.70 242 GLU B N 1
ATOM 9521 C CA . GLU B 1 242 ? 15.503 16.179 87.795 1.00 18.69 242 GLU B CA 1
ATOM 9522 C C . GLU B 1 242 ? 14.941 14.775 87.946 1.00 17.11 242 GLU B C 1
ATOM 9523 O O . GLU B 1 242 ? 15.654 13.784 87.741 1.00 17.67 242 GLU B O 1
ATOM 9535 N N . LEU B 1 243 ? 13.666 14.651 88.325 1.00 14.46 243 LEU B N 1
ATOM 9536 C CA . LEU B 1 243 ? 13.113 13.312 88.467 1.00 13.24 243 LEU B CA 1
ATOM 9537 C C . LEU B 1 243 ? 12.950 12.659 87.101 1.00 10.95 243 LEU B C 1
ATOM 9538 O O . LEU B 1 243 ? 13.238 11.469 86.944 1.00 13.61 243 LEU B O 1
ATOM 9554 N N . LEU B 1 244 ? 12.512 13.432 86.106 1.00 10.76 244 LEU B N 1
ATOM 9555 C CA . LEU B 1 244 ? 12.350 12.881 84.763 1.00 13.16 244 LEU B CA 1
ATOM 9556 C C . LEU B 1 244 ? 13.683 12.388 84.219 1.00 16.65 244 LEU B C 1
ATOM 9557 O O . LEU B 1 244 ? 13.743 11.372 83.515 1.00 15.25 244 LEU B O 1
ATOM 9573 N N . SER B 1 245 ? 14.773 13.078 84.561 1.00 16.83 245 SER B N 1
ATOM 9574 C CA . SER B 1 245 ? 16.092 12.613 84.142 1.00 16.01 245 SER B CA 1
ATOM 9575 C C . SER B 1 245 ? 16.414 11.240 84.711 1.00 15.89 245 SER B C 1
ATOM 9576 O O . SER B 1 245 ? 17.273 10.534 84.168 1.00 17.51 245 SER B O 1
ATOM 9584 N N . LYS B 1 246 ? 15.739 10.831 85.777 1.00 14.49 246 LYS B N 1
ATOM 9585 C CA . LYS B 1 246 ? 15.944 9.531 86.386 1.00 16.23 246 LYS B CA 1
ATOM 9586 C C . LYS B 1 246 ? 14.899 8.516 85.951 1.00 13.52 246 LYS B C 1
ATOM 9587 O O . LYS B 1 246 ? 14.995 7.353 86.334 1.00 14.50 246 LYS B O 1
ATOM 9606 N N . PHE B 1 247 ? 13.897 8.938 85.179 1.00 15.74 247 PHE B N 1
ATOM 9607 C CA . PHE B 1 247 ? 13.009 7.973 84.548 1.00 11.90 247 PHE B CA 1
ATOM 9608 C C . PHE B 1 247 ? 13.823 7.110 83.591 1.00 15.18 247 PHE B C 1
ATOM 9609 O O . PHE B 1 247 ? 14.885 7.507 83.087 1.00 14.84 247 PHE B O 1
ATOM 9626 N N . LYS B 1 248 ? 13.310 5.908 83.342 1.00 15.37 248 LYS B N 1
ATOM 9627 C CA . LYS B 1 248 ? 13.877 5.062 82.310 1.00 12.32 248 LYS B CA 1
ATOM 9628 C C . LYS B 1 248 ? 13.703 5.772 80.973 1.00 16.19 248 LYS B C 1
ATOM 9629 O O . LYS B 1 248 ? 12.620 6.266 80.653 1.00 14.91 248 LYS B O 1
ATOM 9648 N N . LYS B 1 249 ? 14.777 5.862 80.199 1.00 16.08 249 LYS B N 1
ATOM 9649 C CA . LYS B 1 249 ? 14.701 6.568 78.932 1.00 12.57 249 LYS B CA 1
ATOM 9650 C C . LYS B 1 249 ? 13.658 5.917 78.019 1.00 11.78 249 LYS B C 1
ATOM 9651 O O . LYS B 1 249 ? 13.660 4.698 77.811 1.00 14.19 249 LYS B O 1
ATOM 9670 N N . GLY B 1 250 ? 12.743 6.737 77.504 1.00 13.82 250 GLY B N 1
ATOM 9671 C CA . GLY B 1 250 ? 11.669 6.250 76.660 1.00 16.32 250 GLY B CA 1
ATOM 9672 C C . GLY B 1 250 ? 10.454 5.747 77.406 1.00 10.45 250 GLY B C 1
ATOM 9673 O O . GLY B 1 250 ? 9.644 5.014 76.825 1.00 11.95 250 GLY B O 1
ATOM 9677 N N . ALA B 1 251 ? 10.308 6.093 78.679 1.00 12.05 251 ALA B N 1
ATOM 9678 C CA . ALA B 1 251 ? 9.162 5.652 79.450 1.00 10.69 251 ALA B CA 1
ATOM 9679 C C . ALA B 1 251 ? 7.896 6.351 78.977 1.00 7.65 251 ALA B C 1
ATOM 9680 O O . ALA B 1 251 ? 7.923 7.375 78.292 1.00 9.60 251 ALA B O 1
ATOM 9687 N N . TRP B 1 252 ? 6.769 5.755 79.334 1.00 8.46 252 TRP B N 1
ATOM 9688 C CA . TRP B 1 252 ? 5.468 6.368 79.128 1.00 9.17 252 TRP B CA 1
ATOM 9689 C C . TRP B 1 252 ? 4.922 6.819 80.476 1.00 5.22 252 TRP B C 1
ATOM 9690 O O . TRP B 1 252 ? 4.978 6.077 81.457 1.00 8.87 252 TRP B O 1
ATOM 9711 N N . LEU B 1 253 ? 4.373 8.034 80.501 1.00 6.82 253 LEU B N 1
ATOM 9712 C CA . LEU B 1 253 ? 3.859 8.648 81.720 1.00 5.59 253 LEU B CA 1
ATOM 9713 C C . LEU B 1 253 ? 2.375 8.967 81.567 1.00 4.67 253 LEU B C 1
ATOM 9714 O O . LEU B 1 253 ? 1.977 9.642 80.620 1.00 7.87 253 LEU B O 1
ATOM 9730 N N . VAL B 1 254 ? 1.576 8.513 82.534 1.00 5.59 254 VAL B N 1
ATOM 9731 C CA . VAL B 1 254 ? 0.133 8.727 82.549 1.00 5.16 254 VAL B CA 1
ATOM 9732 C C . VAL B 1 254 ? -0.248 9.478 83.816 1.00 5.28 254 VAL B C 1
ATOM 9733 O O . VAL B 1 254 ? 0.194 9.120 84.913 1.00 5.81 254 VAL B O 1
ATOM 9746 N N . ASN B 1 255 ? -1.087 10.499 83.669 1.00 5.41 255 ASN B N 1
ATOM 9747 C CA . ASN B 1 255 ? -1.486 11.318 84.806 1.00 8.03 255 ASN B CA 1
ATOM 9748 C C . ASN B 1 255 ? -2.952 11.710 84.663 1.00 6.41 255 ASN B C 1
ATOM 9749 O O . ASN B 1 255 ? -3.285 12.641 83.915 1.00 6.73 255 ASN B O 1
ATOM 9760 N N . THR B 1 256 ? -3.800 11.001 85.409 1.00 5.47 256 THR B N 1
ATOM 9761 C CA . THR B 1 256 ? -5.210 11.323 85.612 1.00 4.80 256 THR B CA 1
ATOM 9762 C C . THR B 1 256 ? -5.453 11.893 86.996 1.00 7.82 256 THR B C 1
ATOM 9763 O O . THR B 1 256 ? -6.603 12.024 87.409 1.00 6.82 256 THR B O 1
ATOM 9774 N N . ALA B 1 257 ? -4.395 12.232 87.724 1.00 6.89 257 ALA B N 1
ATOM 9775 C CA . ALA B 1 257 ? -4.553 12.723 89.080 1.00 4.77 257 ALA B CA 1
ATOM 9776 C C . ALA B 1 257 ? -4.797 14.220 89.030 1.00 5.19 257 ALA B C 1
ATOM 9777 O O . ALA B 1 257 ? -5.952 14.648 89.040 1.00 6.00 257 ALA B O 1
ATOM 9784 N N . ARG B 1 258 ? -3.732 15.024 88.945 1.00 6.65 258 ARG B N 1
ATOM 9785 C CA . ARG B 1 258 ? -3.834 16.462 88.805 1.00 8.48 258 ARG B CA 1
ATOM 9786 C C . ARG B 1 258 ? -2.666 16.957 87.959 1.00 6.26 258 ARG B C 1
ATOM 9787 O O . ARG B 1 258 ? -1.539 16.464 88.081 1.00 7.32 258 ARG B O 1
ATOM 9808 N N . GLY B 1 259 ? -2.957 17.924 87.097 1.00 6.88 259 GLY B N 1
ATOM 9809 C CA . GLY B 1 259 ? -1.929 18.468 86.219 1.00 6.63 259 GLY B CA 1
ATOM 9810 C C . GLY B 1 259 ? -0.723 18.997 86.984 1.00 9.66 259 GLY B C 1
ATOM 9811 O O . GLY B 1 259 ? 0.424 18.706 86.631 1.00 9.26 259 GLY B O 1
ATOM 9815 N N . ALA B 1 260 ? -0.962 19.740 88.063 1.00 9.25 260 ALA B N 1
ATOM 9816 C CA . ALA B 1 260 ? 0.141 20.448 88.720 1.00 8.82 260 ALA B CA 1
ATOM 9817 C C . ALA B 1 260 ? 1.063 19.548 89.527 1.00 13.19 260 ALA B C 1
ATOM 9818 O O . ALA B 1 260 ? 2.058 20.054 90.074 1.00 10.53 260 ALA B O 1
ATOM 9825 N N . ILE B 1 261 ? 0.801 18.243 89.616 1.00 9.57 261 ILE B N 1
ATOM 9826 C CA . ILE B 1 261 ? 1.805 17.327 90.134 1.00 8.27 261 ILE B CA 1
ATOM 9827 C C . ILE B 1 261 ? 3.003 17.279 89.189 1.00 9.63 261 ILE B C 1
ATOM 9828 O O . ILE B 1 261 ? 4.109 16.928 89.610 1.00 11.42 261 ILE B O 1
ATOM 9844 N N . CYS B 1 262 ? 2.805 17.631 87.920 1.00 9.33 262 CYS B N 1
ATOM 9845 C CA . CYS B 1 262 ? 3.891 17.737 86.959 1.00 12.93 262 CYS B CA 1
ATOM 9846 C C . CYS B 1 262 ? 4.216 19.202 86.728 1.00 15.73 262 CYS B C 1
ATOM 9847 O O . CYS B 1 262 ? 3.336 20.068 86.775 1.00 15.39 262 CYS B O 1
ATOM 9855 N N . VAL B 1 263 ? 5.499 19.478 86.518 1.00 11.66 263 VAL B N 1
ATOM 9856 C CA . VAL B 1 263 ? 5.914 20.747 85.938 1.00 12.81 263 VAL B CA 1
ATOM 9857 C C . VAL B 1 263 ? 5.660 20.655 84.439 1.00 12.09 263 VAL B C 1
ATOM 9858 O O . VAL B 1 263 ? 6.324 19.898 83.726 1.00 11.02 263 VAL B O 1
ATOM 9871 N N . ALA B 1 264 ? 4.691 21.426 83.959 1.00 11.32 264 ALA B N 1
ATOM 9872 C CA . ALA B 1 264 ? 4.182 21.258 82.603 1.00 13.23 264 ALA B CA 1
ATOM 9873 C C . ALA B 1 264 ? 5.299 21.293 81.561 1.00 14.89 264 ALA B C 1
ATOM 9874 O O . ALA B 1 264 ? 5.430 20.382 80.733 1.00 11.80 264 ALA B O 1
ATOM 9881 N N . GLU B 1 265 ? 6.125 22.338 81.588 1.00 14.22 265 GLU B N 1
ATOM 9882 C CA . GLU B 1 265 ? 7.149 22.468 80.553 1.00 10.90 265 GLU B CA 1
ATOM 9883 C C . GLU B 1 265 ? 8.224 21.403 80.676 1.00 10.56 265 GLU B C 1
ATOM 9884 O O . GLU B 1 265 ? 8.835 21.043 79.659 1.00 14.62 265 GLU B O 1
ATOM 9896 N N . ASP B 1 266 ? 8.472 20.885 81.892 1.00 12.65 266 ASP B N 1
ATOM 9897 C CA . ASP B 1 266 ? 9.439 19.803 82.073 1.00 10.07 266 ASP B CA 1
ATOM 9898 C C . ASP B 1 266 ? 8.944 18.525 81.405 1.00 18.36 266 ASP B C 1
ATOM 9899 O O . ASP B 1 266 ? 9.727 17.799 80.786 1.00 14.16 266 ASP B O 1
ATOM 9908 N N . VAL B 1 267 ? 7.644 18.237 81.511 1.00 14.17 267 VAL B N 1
ATOM 9909 C CA . VAL B 1 267 ? 7.076 17.082 80.816 1.00 13.56 267 VAL B CA 1
ATOM 9910 C C . VAL B 1 267 ? 7.220 17.243 79.308 1.00 12.75 267 VAL B C 1
ATOM 9911 O O . VAL B 1 267 ? 7.638 16.313 78.607 1.00 11.62 267 VAL B O 1
ATOM 9924 N N . ALA B 1 268 ? 6.819 18.399 78.775 1.00 9.44 268 ALA B N 1
ATOM 9925 C CA . ALA B 1 268 ? 6.907 18.620 77.335 1.00 12.14 268 ALA B CA 1
ATOM 9926 C C . ALA B 1 268 ? 8.343 18.462 76.830 1.00 11.65 268 ALA B C 1
ATOM 9927 O O . ALA B 1 268 ? 8.580 17.816 75.802 1.00 13.93 268 ALA B O 1
ATOM 9934 N N . ALA B 1 269 ? 9.321 19.032 77.537 1.00 13.44 269 ALA B N 1
ATOM 9935 C CA . ALA B 1 269 ? 10.699 18.907 77.070 1.00 16.77 269 ALA B CA 1
ATOM 9936 C C . ALA B 1 269 ? 11.153 17.454 77.081 1.00 15.68 269 ALA B C 1
ATOM 9937 O O . ALA B 1 269 ? 11.886 17.021 76.187 1.00 16.45 269 ALA B O 1
ATOM 9944 N N . ALA B 1 270 ? 10.749 16.688 78.096 1.00 12.41 270 ALA B N 1
ATOM 9945 C CA . ALA B 1 270 ? 11.124 15.283 78.165 1.00 12.35 270 ALA B CA 1
ATOM 9946 C C . ALA B 1 270 ? 10.508 14.469 77.032 1.00 13.29 270 ALA B C 1
ATOM 9947 O O . ALA B 1 270 ? 11.123 13.501 76.571 1.00 12.08 270 ALA B O 1
ATOM 9954 N N . LEU B 1 271 ? 9.295 14.819 76.606 1.00 11.66 271 LEU B N 1
ATOM 9955 C CA . LEU B 1 271 ? 8.666 14.139 75.479 1.00 11.46 271 LEU B CA 1
ATOM 9956 C C . LEU B 1 271 ? 9.359 14.503 74.173 1.00 17.56 271 LEU B C 1
ATOM 9957 O O . LEU B 1 271 ? 9.642 13.631 73.344 1.00 12.67 271 LEU B O 1
ATOM 9973 N N . GLU B 1 272 ? 9.613 15.797 73.960 1.00 14.81 272 GLU B N 1
ATOM 9974 C CA . GLU B 1 272 ? 10.237 16.231 72.712 1.00 13.82 272 GLU B CA 1
ATOM 9975 C C . GLU B 1 272 ? 11.652 15.676 72.576 1.00 15.62 272 GLU B C 1
ATOM 9976 O O . GLU B 1 272 ? 12.099 15.394 71.459 1.00 19.39 272 GLU B O 1
ATOM 9988 N N . SER B 1 273 ? 12.354 15.484 73.686 1.00 14.39 273 SER B N 1
ATOM 9989 C CA . SER B 1 273 ? 13.724 14.995 73.653 1.00 18.80 273 SER B CA 1
ATOM 9990 C C . SER B 1 273 ? 13.830 13.478 73.649 1.00 21.23 273 SER B C 1
ATOM 9991 O O . SER B 1 273 ? 14.908 12.952 73.345 1.00 16.63 273 SER B O 1
ATOM 9999 N N . GLY B 1 274 ? 12.757 12.763 74.008 1.00 15.01 274 GLY B N 1
ATOM 10000 C CA . GLY B 1 274 ? 12.775 11.315 74.026 1.00 14.10 274 GLY B CA 1
ATOM 10001 C C . GLY B 1 274 ? 12.998 10.705 75.384 1.00 10.13 274 GLY B C 1
ATOM 10002 O O . GLY B 1 274 ? 12.980 9.476 75.507 1.00 13.31 274 GLY B O 1
ATOM 10006 N N . GLN B 1 275 ? 13.207 11.526 76.420 1.00 13.76 275 GLN B N 1
ATOM 10007 C CA . GLN B 1 275 ? 13.274 10.974 77.759 1.00 12.38 275 GLN B CA 1
ATOM 10008 C C . GLN B 1 275 ? 11.966 10.264 78.082 1.00 11.09 275 GLN B C 1
ATOM 10009 O O . GLN B 1 275 ? 11.955 9.222 78.741 1.00 11.66 275 GLN B O 1
ATOM 10023 N N . LEU B 1 276 ? 10.857 10.817 77.609 1.00 10.28 276 LEU B N 1
ATOM 10024 C CA . LEU B 1 276 ? 9.596 10.098 77.540 1.00 10.29 276 LEU B CA 1
ATOM 10025 C C . LEU B 1 276 ? 9.265 9.778 76.086 1.00 7.88 276 LEU B C 1
ATOM 10026 O O . LEU B 1 276 ? 9.472 10.603 75.188 1.00 9.74 276 LEU B O 1
ATOM 10042 N N . ARG B 1 277 ? 8.690 8.592 75.880 1.00 8.18 277 ARG B N 1
ATOM 10043 C CA . ARG B 1 277 ? 8.074 8.237 74.605 1.00 8.52 277 ARG B CA 1
ATOM 10044 C C . ARG B 1 277 ? 6.656 8.761 74.470 1.00 9.67 277 ARG B C 1
ATOM 10045 O O . ARG B 1 277 ? 6.196 9.016 73.351 1.00 9.36 277 ARG B O 1
ATOM 10066 N N . GLY B 1 278 ? 5.946 8.904 75.588 1.00 8.78 278 GLY B N 1
ATOM 10067 C CA . GLY B 1 278 ? 4.574 9.367 75.538 1.00 7.86 278 GLY B CA 1
ATOM 10068 C C . GLY B 1 278 ? 4.131 9.914 76.873 1.00 5.68 278 GLY B C 1
ATOM 10069 O O . GLY B 1 278 ? 4.635 9.524 77.930 1.00 7.97 278 GLY B O 1
ATOM 10073 N N . TYR B 1 279 ? 3.165 10.821 76.807 1.00 6.44 279 TYR B N 1
ATOM 10074 C CA . TYR B 1 279 ? 2.479 11.349 77.968 1.00 5.84 279 TYR B CA 1
ATOM 10075 C C . TYR B 1 279 ? 0.998 11.428 77.642 1.00 5.74 279 TYR B C 1
ATOM 10076 O O . TYR B 1 279 ? 0.606 11.783 76.521 1.00 5.75 279 TYR B O 1
ATOM 10094 N N . GLY B 1 280 ? 0.179 11.137 78.644 1.00 6.45 280 GLY B N 1
ATOM 10095 C CA . GLY B 1 280 ? -1.240 11.393 78.491 1.00 4.96 280 GLY B CA 1
ATOM 10096 C C . GLY B 1 280 ? -1.989 11.357 79.798 1.00 3.93 280 GLY B C 1
ATOM 10097 O O . GLY B 1 280 ? -1.511 10.887 80.826 1.00 6.27 280 GLY B O 1
ATOM 10101 N N . GLY B 1 281 ? -3.215 11.827 79.701 1.00 8.67 281 GLY B N 1
ATOM 10102 C CA . GLY B 1 281 ? -4.088 11.977 80.840 1.00 7.71 281 GLY B CA 1
ATOM 10103 C C . GLY B 1 281 ? -5.103 13.039 80.501 1.00 5.17 281 GLY B C 1
ATOM 10104 O O . GLY B 1 281 ? -5.113 13.603 79.412 1.00 7.21 281 GLY B O 1
ATOM 10108 N N . ASP B 1 282 ? -5.955 13.308 81.479 1.00 6.28 282 ASP B N 1
ATOM 10109 C CA . ASP B 1 282 ? -7.082 14.193 81.278 1.00 7.01 282 ASP B CA 1
ATOM 10110 C C . ASP B 1 282 ? -7.001 15.468 82.109 1.00 4.65 282 ASP B C 1
ATOM 10111 O O . ASP B 1 282 ? -7.875 16.330 81.968 1.00 6.43 282 ASP B O 1
ATOM 10120 N N . VAL B 1 283 ? -5.985 15.609 82.959 1.00 5.94 283 VAL B N 1
ATOM 10121 C CA . VAL B 1 283 ? -5.938 16.683 83.949 1.00 5.08 283 VAL B CA 1
ATOM 10122 C C . VAL B 1 283 ? -4.852 17.684 83.576 1.00 5.84 283 VAL B C 1
ATOM 10123 O O . VAL B 1 283 ? -3.773 17.319 83.093 1.00 7.88 283 VAL B O 1
ATOM 10136 N N . TRP B 1 284 ? -5.160 18.960 83.825 1.00 5.61 284 TRP B N 1
ATOM 10137 C CA . TRP B 1 284 ? -4.322 20.079 83.425 1.00 6.10 284 TRP B CA 1
ATOM 10138 C C . TRP B 1 284 ? -4.266 21.084 84.566 1.00 9.49 284 TRP B C 1
ATOM 10139 O O . TRP B 1 284 ? -5.195 21.200 85.374 1.00 8.22 284 TRP B O 1
ATOM 10160 N N . PHE B 1 285 ? -3.194 21.869 84.592 1.00 8.75 285 PHE B N 1
ATOM 10161 C CA . PHE B 1 285 ? -3.233 23.106 85.375 1.00 8.67 285 PHE B CA 1
ATOM 10162 C C . PHE B 1 285 ? -2.943 24.305 84.490 1.00 9.29 285 PHE B C 1
ATOM 10163 O O . PHE B 1 285 ? -1.930 24.318 83.782 1.00 9.26 285 PHE B O 1
ATOM 10180 N N . PRO B 1 286 ? -3.838 25.309 84.495 1.00 9.57 286 PRO B N 1
ATOM 10181 C CA . PRO B 1 286 ? -5.158 25.373 85.135 1.00 10.14 286 PRO B CA 1
ATOM 10182 C C . PRO B 1 286 ? -6.223 24.740 84.247 1.00 10.53 286 PRO B C 1
ATOM 10183 O O . PRO B 1 286 ? -5.889 24.311 83.125 1.00 8.09 286 PRO B O 1
ATOM 10194 N N . GLN B 1 287 ? -7.466 24.702 84.730 1.00 8.96 287 GLN B N 1
ATOM 10195 C CA . GLN B 1 287 ? -8.600 24.233 83.954 1.00 8.77 287 GLN B CA 1
ATOM 10196 C C . GLN B 1 287 ? -9.706 25.275 83.958 1.00 6.84 287 GLN B C 1
ATOM 10197 O O . GLN B 1 287 ? -10.034 25.807 85.015 1.00 9.24 287 GLN B O 1
ATOM 10211 N N . PRO B 1 288 ? -10.314 25.560 82.799 1.00 6.18 288 PRO B N 1
ATOM 10212 C CA . PRO B 1 288 ? -10.014 25.016 81.464 1.00 6.72 288 PRO B CA 1
ATOM 10213 C C . PRO B 1 288 ? -8.580 25.274 81.029 1.00 7.63 288 PRO B C 1
ATOM 10214 O O . PRO B 1 288 ? -7.990 26.307 81.375 1.00 9.46 288 PRO B O 1
ATOM 10225 N N . ALA B 1 289 ? -7.995 24.353 80.288 1.00 8.46 289 ALA B N 1
ATOM 10226 C CA . ALA B 1 289 ? -6.612 24.536 79.874 1.00 9.51 289 ALA B CA 1
ATOM 10227 C C . ALA B 1 289 ? -6.550 25.643 78.833 1.00 11.17 289 ALA B C 1
ATOM 10228 O O . ALA B 1 289 ? -7.321 25.621 77.867 1.00 8.28 289 ALA B O 1
ATOM 10235 N N . PRO B 1 290 ? -5.662 26.620 78.986 1.00 12.54 290 PRO B N 1
ATOM 10236 C CA . PRO B 1 290 ? -5.538 27.650 77.954 1.00 14.95 290 PRO B CA 1
ATOM 10237 C C . PRO B 1 290 ? -5.239 27.049 76.588 1.00 11.67 290 PRO B C 1
ATOM 10238 O O . PRO B 1 290 ? -4.625 25.985 76.473 1.00 13.06 290 PRO B O 1
ATOM 10249 N N . LYS B 1 291 ? -5.660 27.767 75.545 1.00 13.60 291 LYS B N 1
ATOM 10250 C CA . LYS B 1 291 ? -5.405 27.328 74.176 1.00 18.25 291 LYS B CA 1
ATOM 10251 C C . LYS B 1 291 ? -3.919 27.121 73.893 1.00 16.61 291 LYS B C 1
ATOM 10252 O O . LYS B 1 291 ? -3.561 26.309 73.030 1.00 20.73 291 LYS B O 1
ATOM 10271 N N . ASP B 1 292 ? -3.040 27.842 74.590 1.00 16.00 292 ASP B N 1
ATOM 10272 C CA . ASP B 1 292 ? -1.603 27.737 74.379 1.00 17.11 292 ASP B CA 1
ATOM 10273 C C . ASP B 1 292 ? -0.913 26.768 75.332 1.00 19.15 292 ASP B C 1
ATOM 10274 O O . ASP B 1 292 ? 0.321 26.682 75.320 1.00 16.78 292 ASP B O 1
ATOM 10283 N N . HIS B 1 293 ? -1.659 26.051 76.167 1.00 10.55 293 HIS B N 1
ATOM 10284 C CA . HIS B 1 293 ? -1.025 25.177 77.126 1.00 8.41 293 HIS B CA 1
ATOM 10285 C C . HIS B 1 293 ? -0.098 24.212 76.394 1.00 11.93 293 HIS B C 1
ATOM 10286 O O . HIS B 1 293 ? -0.513 23.603 75.395 1.00 12.42 293 HIS B O 1
ATOM 10300 N N . PRO B 1 294 ? 1.137 24.029 76.863 1.00 12.45 294 PRO B N 1
ATOM 10301 C CA . PRO B 1 294 ? 2.117 23.259 76.077 1.00 11.92 294 PRO B CA 1
ATOM 10302 C C . PRO B 1 294 ? 1.770 21.792 75.934 1.00 12.33 294 PRO B C 1
ATOM 10303 O O . PRO B 1 294 ? 2.318 21.133 75.044 1.00 11.04 294 PRO B O 1
ATOM 10314 N N . TRP B 1 295 ? 0.902 21.247 76.780 1.00 9.92 295 TRP B N 1
ATOM 10315 C CA . TRP B 1 295 ? 0.529 19.843 76.636 1.00 9.31 295 TRP B CA 1
ATOM 10316 C C . TRP B 1 295 ? -0.385 19.600 75.444 1.00 8.03 295 TRP B C 1
ATOM 10317 O O . TRP B 1 295 ? -0.574 18.438 75.051 1.00 8.08 295 TRP B O 1
ATOM 10338 N N . ARG B 1 296 ? -0.920 20.648 74.821 1.00 8.92 296 ARG B N 1
ATOM 10339 C CA . ARG B 1 296 ? -1.732 20.447 73.630 1.00 5.89 296 ARG B CA 1
ATOM 10340 C C . ARG B 1 296 ? -0.882 20.030 72.439 1.00 8.92 296 ARG B C 1
ATOM 10341 O O . ARG B 1 296 ? -1.211 19.062 71.739 1.00 9.71 296 ARG B O 1
ATOM 10362 N N . ASP B 1 297 ? 0.210 20.745 72.179 1.00 12.03 297 ASP B N 1
ATOM 10363 C CA . ASP B 1 297 ? 0.962 20.568 70.939 1.00 10.28 297 ASP B CA 1
ATOM 10364 C C . ASP B 1 297 ? 2.181 19.675 71.093 1.00 9.91 297 ASP B C 1
ATOM 10365 O O . ASP B 1 297 ? 2.787 19.309 70.078 1.00 11.26 297 ASP B O 1
ATOM 10374 N N . MET B 1 298 ? 2.561 19.310 72.314 1.00 10.34 298 MET B N 1
ATOM 10375 C CA . MET B 1 298 ? 3.776 18.540 72.505 1.00 7.52 298 MET B CA 1
ATOM 10376 C C . MET B 1 298 ? 3.625 17.178 71.842 1.00 9.53 298 MET B C 1
ATOM 10377 O O . MET B 1 298 ? 2.551 16.567 71.858 1.00 8.19 298 MET B O 1
ATOM 10391 N N . ARG B 1 299 ? 4.709 16.717 71.226 1.00 10.24 299 ARG B N 1
ATOM 10392 C CA . ARG B 1 299 ? 4.754 15.410 70.597 1.00 10.32 299 ARG B CA 1
ATOM 10393 C C . ARG B 1 299 ? 6.145 14.843 70.787 1.00 11.84 299 ARG B C 1
ATOM 10394 O O . ARG B 1 299 ? 7.104 15.574 71.068 1.00 11.22 299 ARG B O 1
ATOM 10415 N N . ASN B 1 300 ? 6.251 13.526 70.606 1.00 9.44 300 ASN B N 1
ATOM 10416 C CA . ASN B 1 300 ? 7.555 12.882 70.521 1.00 7.95 300 ASN B CA 1
ATOM 10417 C C . ASN B 1 300 ? 8.141 13.096 69.124 1.00 6.72 300 ASN B C 1
ATOM 10418 O O . ASN B 1 300 ? 7.547 13.746 68.265 1.00 9.08 300 ASN B O 1
ATOM 10429 N N . LYS B 1 301 ? 9.324 12.511 68.906 1.00 10.14 301 LYS B N 1
ATOM 10430 C CA . LYS B 1 301 ? 10.060 12.722 67.661 1.00 13.29 301 LYS B CA 1
ATOM 10431 C C . LYS B 1 301 ? 9.302 12.198 66.455 1.00 16.49 301 LYS B C 1
ATOM 10432 O O . LYS B 1 301 ? 9.559 12.635 65.323 1.00 14.16 301 LYS B O 1
ATOM 10451 N N . TYR B 1 302 ? 8.373 11.270 66.665 1.00 10.82 302 TYR B N 1
ATOM 10452 C CA . TYR B 1 302 ? 7.584 10.733 65.570 1.00 10.74 302 TYR B CA 1
ATOM 10453 C C . TYR B 1 302 ? 6.276 11.471 65.350 1.00 11.98 302 TYR B C 1
ATOM 10454 O O . TYR B 1 302 ? 5.481 11.054 64.501 1.00 11.64 302 TYR B O 1
ATOM 10472 N N . GLY B 1 303 ? 6.028 12.556 66.081 1.00 10.13 303 GLY B N 1
ATOM 10473 C CA . GLY B 1 303 ? 4.780 13.287 65.954 1.00 9.86 303 GLY B CA 1
ATOM 10474 C C . GLY B 1 303 ? 3.630 12.662 66.717 1.00 7.84 303 GLY B C 1
ATOM 10475 O O . GLY B 1 303 ? 2.467 12.942 66.412 1.00 9.74 303 GLY B O 1
ATOM 10479 N N . ALA B 1 304 ? 3.934 11.827 67.698 1.00 8.25 304 ALA B N 1
ATOM 10480 C CA . ALA B 1 304 ? 2.916 11.112 68.458 1.00 7.18 304 ALA B CA 1
ATOM 10481 C C . ALA B 1 304 ? 3.257 11.197 69.942 1.00 8.63 304 ALA B C 1
ATOM 10482 O O . ALA B 1 304 ? 3.798 12.213 70.390 1.00 8.83 304 ALA B O 1
ATOM 10489 N N . GLY B 1 305 ? 2.933 10.176 70.724 1.00 7.76 305 GLY B N 1
ATOM 10490 C CA . GLY B 1 305 ? 3.219 10.208 72.145 1.00 6.70 305 GLY B CA 1
ATOM 10491 C C . GLY B 1 305 ? 2.399 11.207 72.945 1.00 6.13 305 GLY B C 1
ATOM 10492 O O . GLY B 1 305 ? 2.777 11.521 74.075 1.00 6.82 305 GLY B O 1
ATOM 10496 N N . ASN B 1 306 ? 1.288 11.701 72.396 1.00 5.32 306 ASN B N 1
ATOM 10497 C CA . ASN B 1 306 ? 0.372 12.596 73.109 1.00 5.39 306 ASN B CA 1
ATOM 10498 C C . ASN B 1 306 ? -1.019 11.961 73.177 1.00 6.76 306 ASN B C 1
ATOM 10499 O O . ASN B 1 306 ? -1.684 11.790 72.144 1.00 6.65 306 ASN B O 1
ATOM 10510 N N . ALA B 1 307 ? -1.469 11.617 74.384 1.00 4.82 307 ALA B N 1
ATOM 10511 C CA . ALA B 1 307 ? -2.801 11.048 74.586 1.00 5.33 307 ALA B CA 1
ATOM 10512 C C . ALA B 1 307 ? -3.644 11.920 75.511 1.00 5.99 307 ALA B C 1
ATOM 10513 O O . ALA B 1 307 ? -4.430 11.417 76.313 1.00 6.79 307 ALA B O 1
ATOM 10520 N N . MET B 1 308 ? -3.519 13.249 75.366 1.00 5.49 308 MET B N 1
ATOM 10521 C CA . MET B 1 308 ? -4.243 14.169 76.226 1.00 5.19 308 MET B CA 1
ATOM 10522 C C . MET B 1 308 ? -5.717 14.235 75.844 1.00 7.18 308 MET B C 1
ATOM 10523 O O . MET B 1 308 ? -6.079 14.150 74.671 1.00 5.91 308 MET B O 1
ATOM 10537 N N . THR B 1 309 ? -6.567 14.430 76.846 1.00 6.19 309 THR B N 1
ATOM 10538 C CA . THR B 1 309 ? -7.980 14.735 76.668 1.00 4.76 309 THR B CA 1
ATOM 10539 C C . THR B 1 309 ? -8.317 15.889 77.595 1.00 4.33 309 THR B C 1
ATOM 10540 O O . THR B 1 309 ? -7.531 16.212 78.486 1.00 5.29 309 THR B O 1
ATOM 10551 N N . PRO B 1 310 ? -9.476 16.526 77.437 1.00 6.03 310 PRO B N 1
ATOM 10552 C CA . PRO B 1 310 ? -9.938 17.428 78.497 1.00 4.77 310 PRO B CA 1
ATOM 10553 C C . PRO B 1 310 ? -10.259 16.622 79.743 1.00 4.48 310 PRO B C 1
ATOM 10554 O O . PRO B 1 310 ? -10.309 15.399 79.717 1.00 5.18 310 PRO B O 1
ATOM 10565 N N . HIS B 1 311 ? -10.512 17.326 80.844 1.00 3.91 311 HIS B N 1
ATOM 10566 C CA . HIS B 1 311 ? -10.772 16.670 82.121 1.00 5.77 311 HIS B CA 1
ATOM 10567 C C . HIS B 1 311 ? -12.189 16.129 82.151 1.00 6.60 311 HIS B C 1
ATOM 10568 O O . HIS B 1 311 ? -13.134 16.813 82.544 1.00 5.92 311 HIS B O 1
ATOM 10582 N N . TYR B 1 312 ? -12.313 14.846 81.788 1.00 5.58 312 TYR B N 1
ATOM 10583 C CA . TYR B 1 312 ? -13.613 14.209 81.773 1.00 5.32 312 TYR B CA 1
ATOM 10584 C C . TYR B 1 312 ? -13.636 12.789 82.322 1.00 5.61 312 TYR B C 1
ATOM 10585 O O . TYR B 1 312 ? -14.731 12.229 82.409 1.00 5.16 312 TYR B O 1
ATOM 10603 N N . SER B 1 313 ? -12.517 12.155 82.677 1.00 4.98 313 SER B N 1
ATOM 10604 C CA . SER B 1 313 ? -12.617 10.729 82.986 1.00 3.99 313 SER B CA 1
ATOM 10605 C C . SER B 1 313 ? -13.546 10.484 84.169 1.00 4.75 313 SER B C 1
ATOM 10606 O O . SER B 1 313 ? -14.283 9.489 84.194 1.00 6.60 313 SER B O 1
ATOM 10614 N N . GLY B 1 314 ? -13.553 11.384 85.147 1.00 4.27 314 GLY B N 1
ATOM 10615 C CA . GLY B 1 314 ? -14.384 11.254 86.323 1.00 5.19 314 GLY B CA 1
ATOM 10616 C C . GLY B 1 314 ? -15.780 11.794 86.158 1.00 2.42 314 GLY B C 1
ATOM 10617 O O . GLY B 1 314 ? -16.538 11.819 87.126 1.00 5.37 314 GLY B O 1
ATOM 10621 N N . THR B 1 315 ? -16.151 12.202 84.939 1.00 4.17 315 THR B N 1
ATOM 10622 C CA . THR B 1 315 ? -17.479 12.734 84.650 1.00 4.84 315 THR B CA 1
ATOM 10623 C C . THR B 1 315 ? -18.145 11.976 83.506 1.00 6.41 315 THR B C 1
ATOM 10624 O O . THR B 1 315 ? -18.953 12.528 82.751 1.00 5.15 315 THR B O 1
ATOM 10635 N N . THR B 1 316 ? -17.823 10.695 83.372 1.00 4.76 316 THR B N 1
ATOM 10636 C CA . THR B 1 316 ? -18.635 9.856 82.518 1.00 4.89 316 THR B CA 1
ATOM 10637 C C . THR B 1 316 ? -20.066 9.840 83.045 1.00 6.22 316 THR B C 1
ATOM 10638 O O . THR B 1 316 ? -20.340 10.211 84.195 1.00 5.82 316 THR B O 1
ATOM 10649 N N . LEU B 1 317 ? -20.991 9.396 82.190 1.00 5.15 317 LEU B N 1
ATOM 10650 C CA . LEU B 1 317 ? -22.397 9.403 82.595 1.00 5.84 317 LEU B CA 1
ATOM 10651 C C . LEU B 1 317 ? -22.623 8.470 83.774 1.00 6.80 317 LEU B C 1
ATOM 10652 O O . LEU B 1 317 ? -23.455 8.748 84.649 1.00 9.29 317 LEU B O 1
ATOM 10668 N N . ASP B 1 318 ? -21.870 7.369 83.833 1.00 6.32 318 ASP B N 1
ATOM 10669 C CA . ASP B 1 318 ? -21.983 6.477 84.974 1.00 6.72 318 ASP B CA 1
ATOM 10670 C C . ASP B 1 318 ? -21.492 7.140 86.256 1.00 7.13 318 ASP B C 1
ATOM 10671 O O . ASP B 1 318 ? -22.098 6.966 87.320 1.00 7.57 318 ASP B O 1
ATOM 10680 N N . ALA B 1 319 ? -20.416 7.932 86.173 1.00 6.00 319 ALA B N 1
ATOM 10681 C CA . ALA B 1 319 ? -19.910 8.623 87.358 1.00 4.79 319 ALA B CA 1
ATOM 10682 C C . ALA B 1 319 ? -20.838 9.746 87.811 1.00 5.18 319 ALA B C 1
ATOM 10683 O O . ALA B 1 319 ? -20.989 9.974 89.015 1.00 6.81 319 ALA B O 1
ATOM 10690 N N . GLN B 1 320 ? -21.428 10.483 86.868 1.00 4.48 320 GLN B N 1
ATOM 10691 C CA . GLN B 1 320 ? -22.134 11.714 87.238 1.00 6.28 320 GLN B CA 1
ATOM 10692 C C . GLN B 1 320 ? -23.275 11.450 88.214 1.00 7.11 320 GLN B C 1
ATOM 10693 O O . GLN B 1 320 ? -23.455 12.179 89.192 1.00 7.83 320 GLN B O 1
ATOM 10707 N N A THR B 1 321 ? -24.069 10.423 87.974 0.75 6.03 321 THR B N 1
ATOM 10708 N N B THR B 1 321 ? -24.076 10.416 87.952 0.25 6.18 321 THR B N 1
ATOM 10709 C CA A THR B 1 321 ? -25.171 10.188 88.883 0.75 9.46 321 THR B CA 1
ATOM 10710 C CA B THR B 1 321 ? -25.177 10.101 88.853 0.25 9.39 321 THR B CA 1
ATOM 10711 C C A THR B 1 321 ? -24.667 9.820 90.270 0.75 8.56 321 THR B C 1
ATOM 10712 C C B THR B 1 321 ? -24.662 9.817 90.257 0.25 8.49 321 THR B C 1
ATOM 10713 O O A THR B 1 321 ? -25.290 10.195 91.268 0.75 7.87 321 THR B O 1
ATOM 10714 O O B THR B 1 321 ? -25.276 10.231 91.247 0.25 7.94 321 THR B O 1
ATOM 10735 N N . ARG B 1 322 ? -23.523 9.130 90.362 1.00 7.53 322 ARG B N 1
ATOM 10736 C CA . ARG B 1 322 ? -22.973 8.786 91.669 1.00 6.83 322 ARG B CA 1
ATOM 10737 C C . ARG B 1 322 ? -22.533 10.029 92.447 1.00 6.23 322 ARG B C 1
ATOM 10738 O O . ARG B 1 322 ? -22.826 10.164 93.641 1.00 7.50 322 ARG B O 1
ATOM 10759 N N . TYR B 1 323 ? -21.826 10.956 91.803 1.00 6.03 323 TYR B N 1
ATOM 10760 C CA . TYR B 1 323 ? -21.396 12.116 92.569 1.00 5.60 323 TYR B CA 1
ATOM 10761 C C . TYR B 1 323 ? -22.498 13.147 92.740 1.00 6.01 323 TYR B C 1
ATOM 10762 O O . TYR B 1 323 ? -22.456 13.914 93.703 1.00 6.51 323 TYR B O 1
ATOM 10780 N N . ALA B 1 324 ? -23.491 13.158 91.866 1.00 6.20 324 ALA B N 1
ATOM 10781 C CA . ALA B 1 324 ? -24.674 13.984 92.108 1.00 7.48 324 ALA B CA 1
ATOM 10782 C C . ALA B 1 324 ? -25.397 13.532 93.375 1.00 9.77 324 ALA B C 1
ATOM 10783 O O . ALA B 1 324 ? -25.666 14.339 94.274 1.00 9.65 324 ALA B O 1
ATOM 10790 N N A GLU B 1 325 ? -25.712 12.240 93.466 0.50 7.16 325 GLU B N 1
ATOM 10791 N N B GLU B 1 325 ? -25.709 12.239 93.466 0.50 7.16 325 GLU B N 1
ATOM 10792 C CA A GLU B 1 325 ? -26.356 11.722 94.670 0.50 8.24 325 GLU B CA 1
ATOM 10793 C CA B GLU B 1 325 ? -26.353 11.707 94.665 0.50 8.25 325 GLU B CA 1
ATOM 10794 C C A GLU B 1 325 ? -25.502 11.972 95.906 0.50 8.67 325 GLU B C 1
ATOM 10795 C C B GLU B 1 325 ? -25.505 11.955 95.906 0.50 8.67 325 GLU B C 1
ATOM 10796 O O A GLU B 1 325 ? -26.021 12.346 96.962 0.50 10.49 325 GLU B O 1
ATOM 10797 O O B GLU B 1 325 ? -26.030 12.309 96.966 0.50 10.51 325 GLU B O 1
ATOM 10820 N N . GLY B 1 326 ? -24.189 11.774 95.802 1.00 7.97 326 GLY B N 1
ATOM 10821 C CA . GLY B 1 326 ? -23.336 11.976 96.962 1.00 7.80 326 GLY B CA 1
ATOM 10822 C C . GLY B 1 326 ? -23.275 13.429 97.391 1.00 7.99 326 GLY B C 1
ATOM 10823 O O . GLY B 1 326 ? -23.177 13.717 98.589 1.00 8.06 326 GLY B O 1
ATOM 10827 N N . THR B 1 327 ? -23.354 14.353 96.429 1.00 6.62 327 THR B N 1
ATOM 10828 C CA . THR B 1 327 ? -23.414 15.777 96.753 1.00 6.58 327 THR B CA 1
ATOM 10829 C C . THR B 1 327 ? -24.686 16.101 97.531 1.00 8.88 327 THR B C 1
ATOM 10830 O O . THR B 1 327 ? -24.642 16.808 98.550 1.00 7.09 327 THR B O 1
ATOM 10841 N N . LYS B 1 328 ? -25.830 15.590 97.063 1.00 10.34 328 LYS B N 1
ATOM 10842 C CA . LYS B 1 328 ? -27.084 15.763 97.797 1.00 9.49 328 LYS B CA 1
ATOM 10843 C C . LYS B 1 328 ? -26.953 15.263 99.228 1.00 9.02 328 LYS B C 1
ATOM 10844 O O . LYS B 1 328 ? -27.404 15.933 100.168 1.00 8.94 328 LYS B O 1
ATOM 10863 N N . ASN B 1 329 ? -26.351 14.086 99.421 1.00 8.29 329 ASN B N 1
ATOM 10864 C CA . ASN B 1 329 ? -26.221 13.516 100.760 1.00 8.66 329 ASN B CA 1
ATOM 10865 C C . ASN B 1 329 ? -25.370 14.403 101.661 1.00 9.72 329 ASN B C 1
ATOM 10866 O O . ASN B 1 329 ? -25.718 14.624 102.830 1.00 9.15 329 ASN B O 1
ATOM 10877 N N . ILE B 1 330 ? -24.245 14.911 101.139 1.00 9.44 330 ILE B N 1
ATOM 10878 C CA . ILE B 1 330 ? -23.400 15.826 101.910 1.00 7.45 330 ILE B CA 1
ATOM 10879 C C . ILE B 1 330 ? -24.196 17.057 102.311 1.00 8.32 330 ILE B C 1
ATOM 10880 O O . ILE B 1 330 ? -24.140 17.510 103.458 1.00 8.68 330 ILE B O 1
ATOM 10896 N N . LEU B 1 331 ? -24.900 17.653 101.354 1.00 7.09 331 LEU B N 1
ATOM 10897 C CA . LEU B 1 331 ? -25.712 18.833 101.648 1.00 7.90 331 LEU B CA 1
ATOM 10898 C C . LEU B 1 331 ? -26.744 18.550 102.740 1.00 10.35 331 LEU B C 1
ATOM 10899 O O . LEU B 1 331 ? -26.921 19.365 103.660 1.00 10.63 331 LEU B O 1
ATOM 10915 N N . GLU B 1 332 ? -27.412 17.393 102.670 1.00 9.27 332 GLU B N 1
ATOM 10916 C CA . GLU B 1 332 ? -28.413 17.055 103.673 1.00 9.26 332 GLU B CA 1
ATOM 10917 C C . GLU B 1 332 ? -27.781 16.934 105.057 1.00 10.54 332 GLU B C 1
ATOM 10918 O O . GLU B 1 332 ? -28.344 17.422 106.048 1.00 9.85 332 GLU B O 1
ATOM 10930 N N . SER B 1 333 ? -26.613 16.285 105.149 1.00 9.24 333 SER B N 1
ATOM 10931 C CA . SER B 1 333 ? -25.901 16.190 106.423 1.00 7.82 333 SER B CA 1
ATOM 10932 C C . SER B 1 333 ? -25.645 17.572 107.008 1.00 9.33 333 SER B C 1
ATOM 10933 O O . SER B 1 333 ? -25.730 17.770 108.231 1.00 10.74 333 SER B O 1
ATOM 10941 N N . PHE B 1 334 ? -25.335 18.542 106.152 1.00 9.99 334 PHE B N 1
ATOM 10942 C CA . PHE B 1 334 ? -25.098 19.903 106.613 1.00 8.64 334 PHE B CA 1
ATOM 10943 C C . PHE B 1 334 ? -26.399 20.600 107.006 1.00 11.75 334 PHE B C 1
ATOM 10944 O O . PHE B 1 334 ? -26.489 21.198 108.086 1.00 12.20 334 PHE B O 1
ATOM 10961 N N . PHE B 1 335 ? -27.424 20.523 106.153 1.00 9.62 335 PHE B N 1
ATOM 10962 C CA . PHE B 1 335 ? -28.663 21.267 106.393 1.00 10.28 335 PHE B CA 1
ATOM 10963 C C . PHE B 1 335 ? -29.341 20.832 107.685 1.00 16.06 335 PHE B C 1
ATOM 10964 O O . PHE B 1 335 ? -29.885 21.669 108.421 1.00 16.12 335 PHE B O 1
ATOM 10981 N N . THR B 1 336 ? -29.356 19.525 107.955 1.00 11.91 336 THR B N 1
ATOM 10982 C CA . THR B 1 336 ? -30.016 18.981 109.135 1.00 13.94 336 THR B CA 1
ATOM 10983 C C . THR B 1 336 ? -29.296 19.332 110.417 1.00 15.76 336 THR B C 1
ATOM 10984 O O . THR B 1 336 ? -29.861 19.104 111.498 1.00 16.03 336 THR B O 1
ATOM 10995 N N . GLY B 1 337 ? -28.068 19.850 110.332 1.00 11.37 337 GLY B N 1
ATOM 10996 C CA . GLY B 1 337 ? -27.266 20.081 111.510 1.00 13.17 337 GLY B CA 1
ATOM 10997 C C . GLY B 1 337 ? -26.737 18.825 112.160 1.00 11.59 337 GLY B C 1
ATOM 10998 O O . GLY B 1 337 ? -26.119 18.910 113.220 1.00 16.67 337 GLY B O 1
ATOM 11002 N N . LYS B 1 338 ? -26.942 17.663 111.540 1.00 11.24 338 LYS B N 1
ATOM 11003 C CA . LYS B 1 338 ? -26.368 16.427 112.063 1.00 13.44 338 LYS B CA 1
ATOM 11004 C C . LYS B 1 338 ? -24.894 16.310 111.717 1.00 12.66 338 LYS B C 1
ATOM 11005 O O . LYS B 1 338 ? -24.125 15.729 112.481 1.00 13.17 338 LYS B O 1
ATOM 11024 N N . PHE B 1 339 ? -24.481 16.822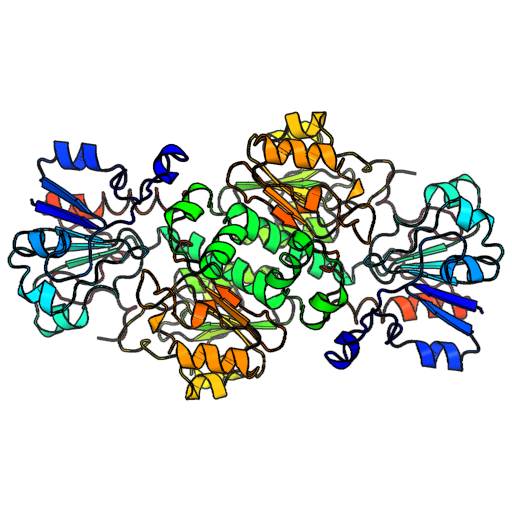 110.565 1.00 10.31 339 PHE B N 1
ATOM 11025 C CA . PHE B 1 339 ? -23.090 16.717 110.162 1.00 11.61 339 PHE B CA 1
ATOM 11026 C C . PHE B 1 339 ? -22.643 15.259 110.174 1.00 12.63 339 PHE B C 1
ATOM 11027 O O . PHE B 1 339 ? -21.505 14.944 110.525 1.00 11.95 339 PHE B O 1
ATOM 11044 N N . ASP B 1 340 ? -23.557 14.363 109.790 1.00 9.71 340 ASP B N 1
ATOM 11045 C CA . ASP B 1 340 ? -23.303 12.923 109.737 1.00 8.60 340 ASP B CA 1
ATOM 11046 C C . ASP B 1 340 ? -22.662 12.525 108.405 1.00 8.09 340 ASP B C 1
ATOM 11047 O O . ASP B 1 340 ? -23.156 11.666 107.678 1.00 11.62 340 ASP B O 1
ATOM 11056 N N . TYR B 1 341 ? -21.573 13.217 108.078 1.00 11.92 341 TYR B N 1
ATOM 11057 C CA . TYR B 1 341 ? -20.873 12.954 106.833 1.00 10.57 341 TYR B CA 1
ATOM 11058 C C . TYR B 1 341 ? -20.281 11.555 106.867 1.00 9.33 341 TYR B C 1
ATOM 11059 O O . TYR B 1 341 ? -19.901 11.044 107.925 1.00 13.54 341 TYR B O 1
ATOM 11077 N N . ARG B 1 342 ? -20.203 10.928 105.699 1.00 10.21 342 ARG B N 1
ATOM 11078 C CA . ARG B 1 342 ? -19.376 9.732 105.585 1.00 8.83 342 ARG B CA 1
ATOM 11079 C C . ARG B 1 342 ? -17.943 10.129 105.929 1.00 8.97 342 ARG B C 1
ATOM 11080 O O . ARG B 1 342 ? -17.442 11.143 105.410 1.00 9.74 342 ARG B O 1
ATOM 11101 N N . PRO B 1 343 ? -17.261 9.400 106.814 1.00 11.84 343 PRO B N 1
ATOM 11102 C CA . PRO B 1 343 ? -15.931 9.854 107.243 1.00 12.30 343 PRO B CA 1
ATOM 11103 C C . PRO B 1 343 ? -14.951 9.996 106.090 1.00 10.39 343 PRO B C 1
ATOM 11104 O O . PRO B 1 343 ? -14.095 10.884 106.116 1.00 10.26 343 PRO B O 1
ATOM 11115 N N . GLN B 1 344 ? -15.085 9.161 105.060 1.00 10.56 344 GLN B N 1
ATOM 11116 C CA . GLN B 1 344 ? -14.161 9.187 103.929 1.00 10.17 344 GLN B CA 1
ATOM 11117 C C . GLN B 1 344 ? -14.377 10.391 103.026 1.00 7.17 344 GLN B C 1
ATOM 11118 O O . GLN B 1 344 ? -13.515 10.674 102.188 1.00 7.44 344 GLN B O 1
ATOM 11132 N N . ASP B 1 345 ? -15.519 11.086 103.157 1.00 8.63 345 ASP B N 1
ATOM 11133 C CA . ASP B 1 345 ? -15.784 12.265 102.347 1.00 6.48 345 ASP B CA 1
ATOM 11134 C C . ASP B 1 345 ? -15.139 13.524 102.919 1.00 7.64 345 ASP B C 1
ATOM 11135 O O . ASP B 1 345 ? -15.063 14.525 102.212 1.00 7.50 345 ASP B O 1
ATOM 11144 N N . ILE B 1 346 ? -14.663 13.493 104.163 1.00 7.18 346 ILE B N 1
ATOM 11145 C CA . ILE B 1 346 ? -14.251 14.693 104.884 1.00 7.89 346 ILE B CA 1
ATOM 11146 C C . ILE B 1 346 ? -12.788 14.980 104.589 1.00 6.34 346 ILE B C 1
ATOM 11147 O O . ILE B 1 346 ? -11.900 14.234 105.015 1.00 7.68 346 ILE B O 1
ATOM 11163 N N . ILE B 1 347 ? -12.537 16.084 103.884 1.00 7.01 347 ILE B N 1
ATOM 11164 C CA . ILE B 1 347 ? -11.190 16.604 103.684 1.00 5.80 347 ILE B CA 1
ATOM 11165 C C . ILE B 1 347 ? -10.838 17.496 104.872 1.00 9.13 347 ILE B C 1
ATOM 11166 O O . ILE B 1 347 ? -9.910 17.193 105.638 1.00 7.99 347 ILE B O 1
ATOM 11182 N N . LEU B 1 348 ? -11.582 18.588 105.045 1.00 7.79 348 LEU B N 1
ATOM 11183 C CA . LEU B 1 348 ? -11.470 19.428 106.232 1.00 9.76 348 LEU B CA 1
ATOM 11184 C C . LEU B 1 348 ? -12.802 19.434 106.960 1.00 9.82 348 LEU B C 1
ATOM 11185 O O . LEU B 1 348 ? -13.861 19.501 106.332 1.00 7.58 348 LEU B O 1
ATOM 11201 N N . LEU B 1 349 ? -12.747 19.367 108.285 1.00 9.07 349 LEU B N 1
ATOM 11202 C CA . LEU B 1 349 ? -13.919 19.570 109.123 1.00 9.92 349 LEU B CA 1
ATOM 11203 C C . LEU B 1 349 ? -13.686 20.873 109.883 1.00 9.88 349 LEU B C 1
ATOM 11204 O O . LEU B 1 349 ? -12.811 20.945 110.748 1.00 9.04 349 LEU B O 1
ATOM 11220 N N . ASN B 1 350 ? -14.447 21.902 109.547 1.00 7.93 350 ASN B N 1
ATOM 11221 C CA . ASN B 1 350 ? -14.257 23.224 110.122 1.00 10.05 350 ASN B CA 1
ATOM 11222 C C . ASN B 1 350 ? -12.781 23.595 110.191 1.00 13.65 350 ASN B C 1
ATOM 11223 O O . ASN B 1 350 ? -12.266 24.059 111.214 1.00 12.38 350 ASN B O 1
ATOM 11234 N N . GLY B 1 351 ? -12.094 23.387 109.062 1.00 7.23 351 GLY B N 1
ATOM 11235 C CA . GLY B 1 351 ? -10.734 23.832 108.890 1.00 9.07 351 GLY B CA 1
ATOM 11236 C C . GLY B 1 351 ? -9.667 22.824 109.253 1.00 9.29 351 GLY B C 1
ATOM 11237 O O . GLY B 1 351 ? -8.507 23.026 108.884 1.00 11.55 351 GLY B O 1
ATOM 11241 N N . GLU B 1 352 ? -10.020 21.745 109.944 1.00 9.81 352 GLU B N 1
ATOM 11242 C CA . GLU B 1 352 ? -9.044 20.765 110.402 1.00 9.73 352 GLU B CA 1
ATOM 11243 C C . GLU B 1 352 ? -8.963 19.610 109.414 1.00 8.70 352 GLU B C 1
ATOM 11244 O O . GLU B 1 352 ? -9.983 19.127 108.927 1.00 9.31 352 GLU B O 1
ATOM 11256 N N . TYR B 1 353 ? -7.747 19.158 109.130 1.00 11.55 353 TYR B N 1
ATOM 11257 C CA . TYR B 1 353 ? -7.561 18.048 108.207 1.00 11.30 353 TYR B CA 1
ATOM 11258 C C . TYR B 1 353 ? -8.059 16.756 108.839 1.00 11.80 353 TYR B C 1
ATOM 11259 O O . TYR B 1 353 ? -7.614 16.378 109.928 1.00 12.84 353 TYR B O 1
ATOM 11277 N N . ILE B 1 354 ? -9.003 16.098 108.172 1.00 7.88 354 ILE B N 1
ATOM 11278 C CA . ILE B 1 354 ? -9.421 14.755 108.517 1.00 7.93 354 ILE B CA 1
ATOM 11279 C C . ILE B 1 354 ? -8.776 13.720 107.600 1.00 8.38 354 ILE B C 1
ATOM 11280 O O . ILE B 1 354 ? -8.304 12.682 108.070 1.00 11.25 354 ILE B O 1
ATOM 11296 N N . THR B 1 355 ? -8.740 13.986 106.291 1.00 9.46 355 THR B N 1
ATOM 11297 C CA . THR B 1 355 ? -8.029 13.111 105.373 1.00 9.72 355 THR B CA 1
ATOM 11298 C C . THR B 1 355 ? -6.575 12.935 105.801 1.00 9.58 355 THR B C 1
ATOM 11299 O O . THR B 1 355 ? -5.939 13.865 106.299 1.00 8.21 355 THR B O 1
ATOM 11310 N N . LYS B 1 356 ? -6.042 11.730 105.587 1.00 10.06 356 LYS B N 1
ATOM 11311 C CA . LYS B 1 356 ? -4.613 11.464 105.686 1.00 10.85 356 LYS B CA 1
ATOM 11312 C C . LYS B 1 356 ? -3.903 11.505 104.334 1.00 8.74 356 LYS B C 1
ATOM 11313 O O . LYS B 1 356 ? -2.674 11.350 104.285 1.00 10.63 356 LYS B O 1
ATOM 11332 N N . ALA B 1 357 ? -4.638 11.687 103.244 1.00 9.38 357 ALA B N 1
ATOM 11333 C CA . ALA B 1 357 ? -4.096 11.501 101.906 1.00 10.62 357 ALA B CA 1
ATOM 11334 C C . ALA B 1 357 ? -3.516 12.770 101.294 1.00 10.93 357 ALA B C 1
ATOM 11335 O O . ALA B 1 357 ? -2.966 12.714 100.184 1.00 9.01 357 ALA B O 1
ATOM 11342 N N . TYR B 1 358 ? -3.584 13.901 101.996 1.00 9.43 358 TYR B N 1
ATOM 11343 C CA . TYR B 1 358 ? -3.099 15.183 101.512 1.00 9.90 358 TYR B CA 1
ATOM 11344 C C . TYR B 1 358 ? -1.843 15.601 102.269 1.00 11.23 358 TYR B C 1
ATOM 11345 O O . TYR B 1 358 ? -1.658 16.776 102.592 1.00 13.13 358 TYR B O 1
ATOM 11363 N N . GLY B 1 359 ? -0.976 14.630 102.560 1.00 12.14 359 GLY B N 1
ATOM 11364 C CA . GLY B 1 359 ? 0.230 14.873 103.324 1.00 14.45 359 GLY B CA 1
ATOM 11365 C C . GLY B 1 359 ? 0.021 14.631 104.807 1.00 24.25 359 GLY B C 1
ATOM 11366 O O . GLY B 1 359 ? -1.082 14.387 105.287 1.00 15.00 359 GLY B O 1
ATOM 11370 N N . LYS B 1 360 ? 1.110 14.695 105.556 1.00 20.78 360 LYS B N 1
ATOM 11371 C CA . LYS B 1 360 ? 1.045 14.391 106.975 1.00 22.28 360 LYS B CA 1
ATOM 11372 C C . LYS B 1 360 ? 0.767 15.658 107.772 1.00 19.56 360 LYS B C 1
ATOM 11373 O O . LYS B 1 360 ? 1.224 16.747 107.415 1.00 23.55 360 LYS B O 1
ATOM 11392 N N . HIS B 1 361 ? -0.027 15.509 108.825 1.00 21.84 361 HIS B N 1
ATOM 11393 C CA . HIS B 1 361 ? -0.370 16.616 109.712 1.00 30.61 361 HIS B CA 1
ATOM 11394 C C . HIS B 1 361 ? -0.348 16.168 111.169 1.00 27.77 361 HIS B C 1
ATOM 11395 O O . HIS B 1 361 ? -0.847 15.093 111.497 1.00 33.84 361 HIS B O 1
#

InterPro domains:
  IP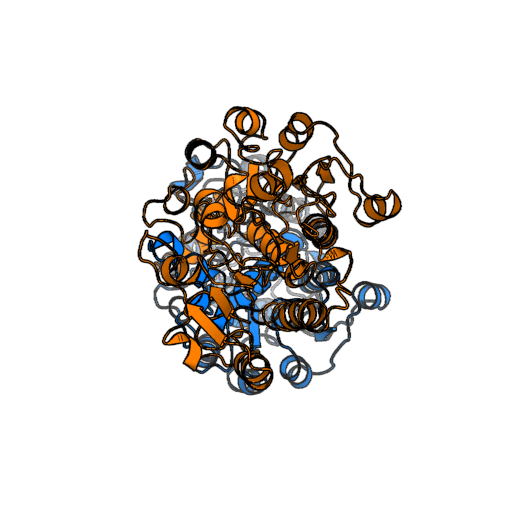R006139 D-isomer specific 2-hydroxyacid dehydrogenase, catalytic domain [PF00389] (34-338)
  IPR006140 D-isomer specific 2-hydroxyacid dehydrogenase, NAD-binding domain [PF02826] (128-312)
  IPR029752 D-isomer specific 2-hydroxyacid dehydrogenase, NAD-binding domain conserved site 1 [PS00065] (167-195)
  IPR029753 D-isomer specific 2-hydroxyacid dehydrogenase, NAD-binding domain conserved site [PS00670] (218-240)
  IPR029753 D-isomer specific 2-hydroxyacid dehydrogenase, NAD-binding domain conserved site [PS00671] (247-263)
  IPR033689 NAD-dependent formate dehydrogenase [MF_03210] (1-359)
  IPR033689 NAD-dependent formate dehydrogenase [NF005750] (18-354)
  IPR033689 NAD-dependent formate dehydrogenase [cd05302] (1-357)
  IPR036291 NAD(P)-binding domain superfamily [SSF51735] (122-313)

Solvent-accessible surface area: 26583 Å² total; per-residue (Å²): 96,28,0,0,0,0,0,7,69,0,43,170,17,22,95,64,28,144,88,0,71,0,0,15,71,48,62,4,51,4,33,125,45,1,166,120,89,62,34,92,42,35,36,13,26,63,4,101,47,76,126,4,48,0,32,93,41,3,58,64,0,9,0,1,0,0,0,5,2,21,6,0,40,1,53,85,102,30,5,54,126,11,165,102,11,71,0,0,0,0,0,0,37,8,0,36,10,4,54,10,70,41,0,48,154,69,40,69,152,7,4,0,0,9,5,16,32,7,9,6,18,0,7,0,0,0,0,0,0,0,0,0,2,12,0,0,11,2,12,24,0,8,49,20,0,38,95,68,75,46,68,4,0,21,4,0,14,12,0,22,1,0,38,40,23,10,0,0,0,4,6,8,40,118,33,0,32,72,0,0,33,10,0,62,33,0,84,20,160,54,4,0,0,65,27,93,118,38,15,92,138,120,19,22,119,132,7,51,13,95,104,3,158,56,13,69,90,0,0,53,57,0,21,0,0,0,0,17,16,39,21,32,84,51,11,143,25,45,0,53,156,110,10,4,75,89,9,92,170,8,1,11,0,0,0,8,13,32,3,13,0,7,56,26,111,35,0,9,61,8,0,100,90,23,35,0,73,0,0,0,0,0,1,7,109,50,9,48,5,59,147,125,14,37,1,2,87,6,57,12,158,60,41,4,8,2,0,0,0,0,10,0,2,4,0,0,4,37,0,0,58,91,0,3,96,10,0,52,79,5,0,74,12,18,40,70,43,142,104,88,19,107,104,75,3,20,5,0,59,77,3,108,24,59,24,164,50,10,11,159,139,95,27,0,0,0,0,0,8,68,0,42,190,34,22,99,65,29,154,115,0,74,0,0,13,68,50,58,5,54,5,31,109,62,0,143,123,75,65,29,94,40,33,35,13,27,62,4,99,47,76,122,4,43,0,32,93,37,3,64,61,0,10,0,1,0,0,0,4,2,21,6,0,38,1,51,95,88,28,6,64,129,10,168,106,11,72,0,0,0,0,0,0,37,8,0,36,10,4,48,10,49,45,0,39,134,62,40,56,142,7,4,0,0,8,4,15,32,7,8,7,19,0,7,0,0,0,0,0,0,0,0,0,2,11,0,0,10,2,12,24,0,7,51,18,0,45,100,65,78,47,63,3,0,20,4,0,14,10,0,14,0,0,39,40,26,11,0,0,0,4,7,7,39,120,34,0,34,76,0,0,36,9,0,64,32,0,84,22,161,54,5,0,0,65,26,94,119,38,21,88,146,112,21,36,115,136,7,53,12,95,77,4,134,79,26,78,96,0,0,53,56,0,23,0,0,0,0,17,16,40,24,30,84,51,11,148,20,45,0,49,148,115,12,4,68,101,7,90,163,8,1,12,0,0,0,9,12,32,3,14,0,7,55,30,109,36,0,10,64,8,0,101,91,24,33,0,73,0,0,0,0,0,0,7,111,51,9,47,5,64,146,135,14,38,2,1,88,6,58,12,160,54,43,4,8,2,0,0,0,0,9,0,3,4,0,0,5,38,0,0,55,87,0,5,100,10,0,69,85,5,0,84,11,19,42,68,44,127,108,85,19,108,102,79,4,19,6,0,66,76,3,112,30,72,22,164,51,11,12,154,138